Protein AF-A0A950FGQ4-F1 (afdb_monomer_lite)

Foldseek 3Di:
DDFLCNLCVVLVVVLVVCLVDLVNLPDDLVVVVVVNVVSVVSSVVVPVVDPDDPVLNLLLVLLVQLLSLVSQLVSCVVRPVVSNVVCLVPRPCCVRPVDPQSLVVLVVSLVPDDLVSQSSLLSNLVSLLVPRQRVNPDPVCVVVSVVSNVVSLVSHPHRPDPSVVVVVDPPPPDDPVPVDPDPDPPDPPPPPPPCVVVPVVVVVVVVCVVPPLDWFDLVQLVVLQVPAPLWDKDFPDIDSLETEIETEDADVVVVVVSQVSNCPGPSRDHYHYPYDHDHPPRSVVCVLQVLQAVLLVVLQFDKDKAWPQGFQREAAFFDWTKIKIFTPAFFAQKWKWKQDPVNWKIFTQPDAPQRPPRGDRSDRIDMGQDVPHSDHDTDDDDWFKMKMKMKGDNDDLDPDGHHRMDTPVVVSVSSSVSCVVCSNPNNIHMDMGMYGYDHD

Secondary structure (DSSP, 8-state):
---HHHHHHHHHHHHHHHHH-GGGGGS-HHHHHHHHHHHHHHHHHHHTTTT--HHHHHHHHHHHHHHHHHHHHHHHHHH-HHHHHHHHHS-HHHHHHS-S-HHHHHHHHHHT--TT-HHHHHHHHHHHHTT--TT--SGGGHHHHHHHHHHHHTTSSS----HHHHTT----S-SSTTSS-----PPP-----THHHHHHHHHHHHHHHHSS-PPPPHHHHHHHHTT-TT-EEEEEEEETTEEEEEEEES-HHHHHHHHHHHHTSTT--EEEEEEEE--TTHHHHHHHHHHHHHHHHHTT--EEEEETT-TTPEEETT-EE-EEEEESS---EEEEEEE-TTSSEEEEEES-SS----S---SSEEEESSTTSS--EE--SSPSEEEEEEEEESS-S-SSPPPSEEEHHHHHHHHHHHHHTTTT-TT-EEEEEEEEEE--

Sequence (440 aa):
MPNLREIFTPLIAYTLFFIGTPAEHGRPFAEIRREFERLLDQQRAMVKRGDIAPQEYESACFAIIAWVDEAVTRCAQDSNPELFGEWRRAPLQVGLFNTANAGEEFFKRLAALTPAQKQVIELYHLALCLGFRGRYYDETQDAQLIELRRQYGAQLPAPLLEPLEFEQRQEYLTPQPYAVRAPEAKPPRRRPSPYWLAAPALAAVAFLLYFWPRDPDRRAVENAVHSFDCASISVASIDKGQVRLDGHVSSDEQREEVRHSVLSVSHVKAVTDNLIVIPRPFCEVMEVLAPAKNESAKHGFALDISPNKGCDGIYHLREPMIVNVSAKKPLHFVYIDYYVADRENVAHLLPNSERPDNGEAGSAGLTIGAPGDKQQWTIRSPFGREMVTVLSSPKPLFSAARPVSESNSEYLPLLKEALAADAADPDLAADFCFTVSASE

Radius of gyration: 46.03 Å; chains: 1; bounding box: 77×59×124 Å

pLDDT: mean 87.15, std 13.1, range [39.25, 97.81]

Structure (mmCIF, N/CA/C/O backbone):
data_AF-A0A950FGQ4-F1
#
_entry.id   AF-A0A950FGQ4-F1
#
loop_
_atom_site.group_PDB
_atom_site.id
_atom_site.type_symbol
_atom_site.label_atom_id
_atom_site.label_alt_id
_atom_site.label_comp_id
_atom_site.label_asym_id
_atom_site.label_entity_id
_atom_site.label_seq_id
_atom_site.pdbx_PDB_ins_code
_atom_site.Cartn_x
_atom_site.Cartn_y
_atom_site.Cartn_z
_atom_site.occupancy
_atom_site.B_iso_or_equiv
_atom_site.auth_seq_id
_atom_site.auth_comp_id
_atom_site.auth_asym_id
_atom_site.auth_atom_id
_atom_site.pdbx_PDB_model_num
ATOM 1 N N . MET A 1 1 ? 37.873 -6.860 -77.637 1.00 53.62 1 MET A N 1
ATOM 2 C CA . MET A 1 1 ? 37.104 -7.839 -76.839 1.00 53.62 1 MET A CA 1
ATOM 3 C C . MET A 1 1 ? 36.306 -7.054 -75.814 1.00 53.62 1 MET A C 1
ATOM 5 O O . MET A 1 1 ? 36.881 -6.101 -75.297 1.00 53.62 1 MET A O 1
ATOM 9 N N . PRO A 1 2 ? 35.019 -7.365 -75.585 1.00 65.31 2 PRO A N 1
ATOM 10 C CA . PRO A 1 2 ? 34.198 -6.590 -74.658 1.00 65.31 2 PRO A CA 1
ATOM 11 C C . PRO A 1 2 ? 34.773 -6.693 -73.241 1.00 65.31 2 PRO A C 1
ATOM 13 O O . PRO A 1 2 ? 35.036 -7.792 -72.759 1.00 65.31 2 PRO A O 1
ATOM 16 N N . ASN A 1 3 ? 34.999 -5.549 -72.598 1.00 85.31 3 ASN A N 1
ATOM 17 C CA . ASN A 1 3 ? 35.421 -5.475 -71.195 1.00 85.31 3 ASN A CA 1
ATOM 18 C C . ASN A 1 3 ? 34.188 -5.698 -70.290 1.00 85.31 3 ASN A C 1
ATOM 20 O O . ASN A 1 3 ? 33.092 -5.249 -70.637 1.00 85.31 3 ASN A O 1
ATOM 24 N N . LEU A 1 4 ? 34.341 -6.339 -69.122 1.00 89.69 4 LEU A N 1
ATOM 25 C CA . LEU A 1 4 ? 33.274 -6.456 -68.116 1.00 89.69 4 LEU A CA 1
ATOM 26 C C . LEU A 1 4 ? 32.585 -5.109 -67.844 1.00 89.69 4 LEU A C 1
ATOM 28 O O . LEU A 1 4 ? 31.358 -5.052 -67.792 1.00 89.69 4 LEU A O 1
ATOM 32 N N . ARG A 1 5 ? 33.333 -4.000 -67.772 1.00 89.12 5 ARG A N 1
ATOM 33 C CA . ARG A 1 5 ? 32.744 -2.661 -67.601 1.00 89.12 5 ARG A CA 1
ATOM 34 C C . ARG A 1 5 ? 31.716 -2.310 -68.675 1.00 89.12 5 ARG A C 1
ATOM 36 O O . ARG A 1 5 ? 30.644 -1.808 -68.349 1.00 89.12 5 ARG A O 1
ATOM 43 N N . GLU A 1 6 ? 32.014 -2.576 -69.942 1.00 88.75 6 GLU A N 1
ATOM 44 C CA . GLU A 1 6 ? 31.109 -2.274 -71.061 1.00 88.75 6 GLU A CA 1
ATOM 45 C C . GLU A 1 6 ? 29.834 -3.116 -70.982 1.00 88.75 6 GLU A C 1
ATOM 47 O O . GLU A 1 6 ? 28.744 -2.615 -71.248 1.00 88.75 6 GLU A O 1
ATOM 52 N N . ILE A 1 7 ? 29.957 -4.370 -70.539 1.00 91.75 7 ILE A N 1
ATOM 53 C CA . ILE A 1 7 ? 28.815 -5.268 -70.338 1.00 91.75 7 ILE A CA 1
ATOM 54 C C . ILE A 1 7 ? 27.907 -4.746 -69.224 1.00 91.75 7 ILE A C 1
ATOM 56 O O . ILE A 1 7 ? 26.689 -4.727 -69.383 1.00 91.75 7 ILE A O 1
ATOM 60 N N . PHE A 1 8 ? 28.472 -4.278 -68.110 1.00 93.88 8 PHE A N 1
ATOM 61 C CA . PHE A 1 8 ? 27.677 -3.787 -66.982 1.00 93.88 8 PHE A CA 1
ATOM 62 C C . PHE A 1 8 ? 27.181 -2.344 -67.137 1.00 93.88 8 PHE A C 1
ATOM 64 O O . PHE A 1 8 ? 26.247 -1.950 -66.438 1.00 93.88 8 PHE A O 1
ATOM 71 N N . THR A 1 9 ? 27.723 -1.580 -68.088 1.00 92.38 9 THR A N 1
ATOM 72 C CA . THR A 1 9 ? 27.387 -0.161 -68.297 1.00 92.38 9 THR A CA 1
ATOM 73 C C . THR A 1 9 ? 25.884 0.099 -68.465 1.00 92.38 9 THR A C 1
ATOM 75 O O . THR A 1 9 ? 25.388 0.982 -67.770 1.00 92.38 9 THR A O 1
ATOM 78 N N . PRO A 1 10 ? 25.114 -0.642 -69.290 1.00 94.19 10 PRO A N 1
ATOM 79 C CA . PRO A 1 10 ? 23.676 -0.398 -69.433 1.00 94.19 10 PRO A CA 1
ATOM 80 C C . PRO A 1 10 ? 22.893 -0.558 -68.125 1.00 94.19 10 PRO A C 1
ATOM 82 O O . PRO A 1 10 ? 22.008 0.242 -67.839 1.00 94.19 10 PRO A O 1
ATOM 85 N N . LEU A 1 11 ? 23.245 -1.559 -67.312 1.00 96.12 11 LEU A N 1
ATOM 86 C CA . LEU A 1 11 ? 22.617 -1.790 -66.010 1.00 96.12 11 LEU A CA 1
ATOM 87 C C . LEU A 1 11 ? 22.983 -0.684 -65.022 1.00 96.12 11 LEU A C 1
ATOM 89 O O . LEU A 1 11 ? 22.101 -0.143 -64.369 1.00 96.12 11 LEU A O 1
ATOM 93 N N . ILE A 1 12 ? 24.261 -0.305 -64.954 1.00 95.12 12 ILE A N 1
ATOM 94 C CA . ILE A 1 12 ? 24.728 0.783 -64.087 1.00 95.12 12 ILE A CA 1
ATOM 95 C C . ILE A 1 12 ? 24.064 2.108 -64.476 1.00 95.12 12 ILE A C 1
ATOM 97 O O . ILE A 1 12 ? 23.540 2.809 -63.614 1.00 95.12 12 ILE A O 1
ATOM 101 N N . ALA A 1 13 ? 24.038 2.431 -65.769 1.00 93.19 13 ALA A N 1
ATOM 102 C CA . ALA A 1 13 ? 23.425 3.646 -66.286 1.00 93.19 13 ALA A CA 1
ATOM 103 C C . ALA A 1 13 ? 21.919 3.689 -66.004 1.00 93.19 13 ALA A C 1
ATOM 105 O O . ALA A 1 13 ? 21.419 4.723 -65.571 1.00 93.19 13 ALA A O 1
ATOM 106 N N . TYR A 1 14 ? 21.208 2.572 -66.195 1.00 95.88 14 TYR A N 1
ATOM 107 C CA . TYR A 1 14 ? 19.787 2.494 -65.871 1.00 95.88 14 TYR A CA 1
ATOM 108 C C . TYR A 1 14 ? 19.530 2.676 -64.374 1.00 95.88 14 TYR A C 1
ATOM 110 O O . TYR A 1 14 ? 18.654 3.453 -64.010 1.00 95.88 14 TYR A O 1
ATOM 118 N N . THR A 1 15 ? 20.319 2.045 -63.499 1.00 95.94 15 THR A N 1
ATOM 119 C CA . THR A 1 15 ? 20.200 2.242 -62.046 1.00 95.94 15 THR A CA 1
ATOM 120 C C . THR A 1 15 ? 20.414 3.703 -61.662 1.00 95.94 15 THR A C 1
ATOM 122 O O . THR A 1 15 ? 19.626 4.244 -60.895 1.00 95.94 15 THR A O 1
ATOM 125 N N . LEU A 1 16 ? 21.445 4.359 -62.209 1.00 93.00 16 LEU A N 1
ATOM 126 C CA . LEU A 1 16 ? 21.723 5.775 -61.946 1.00 93.00 16 LEU A CA 1
ATOM 127 C C . LEU A 1 16 ? 20.616 6.697 -62.475 1.00 93.00 16 LEU A C 1
ATOM 129 O O . LEU A 1 16 ? 20.217 7.632 -61.785 1.00 93.00 16 LEU A O 1
ATOM 133 N N . PHE A 1 17 ? 20.097 6.419 -63.673 1.00 92.88 17 PHE A N 1
ATOM 134 C CA . PHE A 1 17 ? 18.938 7.120 -64.225 1.00 92.88 17 PHE A CA 1
ATOM 135 C C . PHE A 1 17 ? 17.714 6.955 -63.322 1.00 92.88 17 PHE A C 1
ATOM 137 O O . PHE A 1 17 ? 17.072 7.950 -62.993 1.00 92.88 17 PHE A O 1
ATOM 144 N N . PHE A 1 18 ? 17.429 5.723 -62.893 1.00 92.38 18 PHE A N 1
ATOM 145 C CA . PHE A 1 18 ? 16.297 5.399 -62.035 1.00 92.38 18 PHE A CA 1
ATOM 146 C C . PHE A 1 18 ? 16.379 6.176 -60.719 1.00 92.38 18 PHE A C 1
ATOM 148 O O . PHE A 1 18 ? 15.498 6.984 -60.458 1.00 92.38 18 PHE A O 1
ATOM 155 N N . ILE A 1 19 ? 17.473 6.040 -59.954 1.00 90.44 19 ILE A N 1
ATOM 156 C CA . ILE A 1 19 ? 17.614 6.722 -58.652 1.00 90.44 19 ILE A CA 1
ATOM 157 C C . ILE A 1 19 ? 17.656 8.255 -58.766 1.00 90.44 19 ILE A C 1
ATOM 159 O O . ILE A 1 19 ? 17.352 8.955 -57.801 1.00 90.44 19 ILE A O 1
ATOM 163 N N . GLY A 1 20 ? 18.069 8.786 -59.922 1.00 86.00 20 GLY A N 1
ATOM 164 C CA . GLY A 1 20 ? 18.146 10.222 -60.195 1.00 86.00 20 GLY A CA 1
ATOM 165 C C . GLY A 1 20 ? 16.850 10.834 -60.731 1.00 86.00 20 GLY A C 1
ATOM 166 O O . GLY A 1 20 ? 16.774 12.057 -60.859 1.00 86.00 20 GLY A O 1
ATOM 167 N N . THR A 1 21 ? 15.835 10.020 -61.041 1.00 88.62 21 THR A N 1
ATOM 168 C CA . THR A 1 21 ? 14.601 10.464 -61.705 1.00 88.62 21 THR A CA 1
ATOM 169 C C . THR A 1 21 ? 13.378 10.108 -60.857 1.00 88.62 21 THR A C 1
ATOM 171 O O . THR A 1 21 ? 12.773 9.058 -61.064 1.00 88.62 21 THR A O 1
ATOM 174 N N . PRO A 1 22 ? 12.925 10.997 -59.948 1.00 85.31 22 PRO A N 1
ATOM 175 C CA . PRO A 1 22 ? 11.815 10.709 -59.032 1.00 85.31 22 PRO A CA 1
ATOM 176 C C . PRO A 1 22 ? 10.514 10.244 -59.701 1.00 85.31 22 PRO A C 1
ATOM 178 O O . PRO A 1 22 ? 9.738 9.508 -59.097 1.00 85.31 22 PRO A O 1
ATOM 181 N N . ALA A 1 23 ? 10.273 10.652 -60.952 1.00 85.69 23 ALA A N 1
ATOM 182 C CA . ALA A 1 23 ? 9.110 10.220 -61.724 1.00 85.69 23 ALA A CA 1
ATOM 183 C C . ALA A 1 23 ? 9.094 8.703 -62.005 1.00 85.69 23 ALA A C 1
ATOM 185 O O . ALA A 1 23 ? 8.019 8.115 -62.099 1.00 85.69 23 ALA A O 1
ATOM 186 N N . GLU A 1 24 ? 10.259 8.054 -62.093 1.00 87.06 24 GLU A N 1
ATOM 187 C CA . GLU A 1 24 ? 10.363 6.616 -62.370 1.00 87.06 24 GLU A CA 1
ATOM 188 C C . GLU A 1 24 ? 9.951 5.752 -61.170 1.00 87.06 24 GLU A C 1
ATOM 190 O O . GLU A 1 24 ? 9.510 4.617 -61.351 1.00 87.06 24 GLU A O 1
ATOM 195 N N . HIS A 1 25 ? 10.027 6.278 -59.942 1.00 89.12 25 HIS A N 1
ATOM 196 C CA . HIS A 1 25 ? 9.723 5.512 -58.726 1.00 89.12 25 HIS A CA 1
ATOM 197 C C . HIS A 1 25 ? 8.230 5.207 -58.563 1.00 89.12 25 HIS A C 1
ATOM 199 O O . HIS A 1 25 ? 7.867 4.332 -57.780 1.00 89.12 25 HIS A O 1
ATOM 205 N N . GLY A 1 26 ? 7.360 5.928 -59.278 1.00 87.31 26 GLY A N 1
ATOM 206 C CA . GLY A 1 26 ? 5.913 5.701 -59.278 1.00 87.31 26 GLY A CA 1
ATOM 207 C C . GLY A 1 26 ? 5.460 4.555 -60.187 1.00 87.31 26 GLY A C 1
ATOM 208 O O . GLY A 1 26 ? 4.272 4.239 -60.220 1.00 87.31 26 GLY A O 1
ATOM 209 N N . ARG A 1 27 ? 6.375 3.945 -60.951 1.00 91.31 27 ARG A N 1
ATOM 210 C CA . ARG A 1 27 ? 6.050 2.821 -61.836 1.00 91.31 27 ARG A CA 1
ATOM 211 C C . ARG A 1 27 ? 5.768 1.551 -61.021 1.00 91.31 27 ARG A C 1
ATOM 213 O O . ARG A 1 27 ? 6.378 1.358 -59.969 1.00 91.31 27 ARG A O 1
ATOM 220 N N . PRO A 1 28 ? 4.895 0.646 -61.500 1.00 93.25 28 PRO A N 1
ATOM 221 C CA . PRO A 1 28 ? 4.642 -0.618 -60.815 1.00 93.25 28 PRO A CA 1
ATOM 222 C C . PRO A 1 28 ? 5.923 -1.446 -60.656 1.00 93.25 28 PRO A C 1
ATOM 224 O O . PRO A 1 28 ? 6.710 -1.569 -61.600 1.00 93.25 28 PRO A O 1
ATOM 227 N N . PHE A 1 29 ? 6.105 -2.096 -59.503 1.00 94.19 29 PHE A N 1
ATOM 228 C CA . PHE A 1 29 ? 7.274 -2.943 -59.224 1.00 94.19 29 PHE A CA 1
ATOM 229 C C . PHE A 1 29 ? 7.532 -3.982 -60.317 1.00 94.19 29 PHE A C 1
ATOM 231 O O . PHE A 1 29 ? 8.671 -4.162 -60.736 1.00 94.19 29 PHE A O 1
ATOM 238 N N . ALA A 1 30 ? 6.482 -4.621 -60.838 1.00 93.88 30 ALA A N 1
ATOM 239 C CA . ALA A 1 30 ? 6.601 -5.616 -61.903 1.00 93.88 30 ALA A CA 1
ATOM 240 C C . ALA A 1 30 ? 7.185 -5.050 -63.212 1.00 93.88 30 ALA A C 1
ATOM 242 O O . ALA A 1 30 ? 7.788 -5.795 -63.985 1.00 93.88 30 ALA A O 1
ATOM 243 N N . GLU A 1 31 ? 7.010 -3.757 -63.492 1.00 94.19 31 GLU A N 1
ATOM 244 C CA . GLU A 1 31 ? 7.627 -3.104 -64.650 1.00 94.19 31 GLU A CA 1
ATOM 245 C C . GLU A 1 31 ? 9.088 -2.756 -64.383 1.00 94.19 31 GLU A C 1
ATOM 247 O O . GLU A 1 31 ? 9.944 -3.039 -65.220 1.00 94.19 31 GLU A O 1
ATOM 252 N N . ILE A 1 32 ? 9.374 -2.195 -63.204 1.00 94.88 32 ILE A N 1
ATOM 253 C CA . ILE A 1 32 ? 10.738 -1.864 -62.773 1.00 94.88 32 ILE A CA 1
ATOM 254 C C . ILE A 1 32 ? 11.592 -3.137 -62.764 1.00 94.88 32 ILE A C 1
ATOM 256 O O . ILE A 1 32 ? 12.665 -3.182 -63.366 1.00 94.88 32 ILE A O 1
ATOM 260 N N . ARG A 1 33 ? 11.080 -4.204 -62.143 1.00 94.88 33 ARG A N 1
ATOM 261 C CA . ARG A 1 33 ? 11.734 -5.509 -62.044 1.00 94.88 33 ARG A CA 1
ATOM 262 C C . ARG A 1 33 ? 12.037 -6.106 -63.415 1.00 94.88 33 ARG A C 1
ATOM 264 O O . ARG A 1 33 ? 13.160 -6.546 -63.650 1.00 94.88 33 ARG A O 1
ATOM 271 N N . ARG A 1 34 ? 11.061 -6.075 -64.325 1.00 95.00 34 ARG A N 1
ATOM 272 C CA . ARG A 1 34 ? 11.209 -6.599 -65.688 1.00 95.00 34 ARG A CA 1
ATOM 273 C C . ARG A 1 34 ? 12.294 -5.871 -66.467 1.00 95.00 34 ARG A C 1
ATOM 275 O O . ARG A 1 34 ? 12.999 -6.503 -67.243 1.00 95.00 34 ARG A O 1
ATOM 282 N N . GLU A 1 35 ? 12.442 -4.566 -66.265 1.00 95.31 35 GLU A N 1
ATOM 283 C CA . GLU A 1 35 ? 13.477 -3.792 -66.947 1.00 95.31 35 GLU A CA 1
ATOM 284 C C . GLU A 1 35 ? 14.885 -4.157 -66.455 1.00 95.31 35 GLU A C 1
ATOM 286 O O . GLU A 1 35 ? 15.786 -4.375 -67.268 1.00 95.31 35 GLU A O 1
ATOM 291 N N . PHE A 1 36 ? 15.062 -4.345 -65.144 1.00 96.69 36 PHE A N 1
ATOM 292 C CA . PHE A 1 36 ? 16.311 -4.871 -64.583 1.00 96.69 36 PHE A CA 1
ATOM 293 C C . PHE A 1 36 ? 16.638 -6.281 -65.099 1.00 96.69 36 PHE A C 1
ATOM 295 O O . PHE A 1 36 ? 17.769 -6.545 -65.510 1.00 96.69 36 PHE A O 1
ATOM 302 N N . GLU A 1 37 ? 15.652 -7.178 -65.132 1.00 95.44 37 GLU A N 1
ATOM 303 C CA . GLU A 1 37 ? 15.812 -8.541 -65.657 1.00 95.44 37 GLU A CA 1
ATOM 304 C C . GLU A 1 37 ? 16.148 -8.542 -67.154 1.00 95.44 37 GLU A C 1
ATOM 306 O O . GLU A 1 37 ? 17.060 -9.248 -67.585 1.00 95.44 37 GLU A O 1
ATOM 311 N N . ARG A 1 38 ? 15.506 -7.671 -67.941 1.00 96.25 38 ARG A N 1
ATOM 312 C CA . ARG A 1 38 ? 15.797 -7.493 -69.369 1.00 96.25 38 ARG A CA 1
ATOM 313 C C . ARG A 1 38 ? 17.252 -7.081 -69.602 1.00 96.25 38 ARG A C 1
ATOM 315 O O . ARG A 1 38 ? 17.897 -7.605 -70.513 1.00 96.25 38 ARG A O 1
ATOM 322 N N . LEU A 1 39 ? 17.778 -6.150 -68.804 1.00 95.81 39 LEU A N 1
ATOM 323 C CA . LEU A 1 39 ? 19.177 -5.716 -68.891 1.00 95.81 39 LEU A CA 1
ATOM 324 C C . LEU A 1 39 ? 20.144 -6.840 -68.492 1.00 95.81 39 LEU A C 1
ATOM 326 O O . LEU A 1 39 ? 21.154 -7.045 -69.167 1.00 95.81 39 LEU A O 1
ATOM 330 N N . LEU A 1 40 ? 19.816 -7.615 -67.457 1.00 94.88 40 LEU A N 1
ATOM 331 C CA . LEU A 1 40 ? 20.596 -8.786 -67.043 1.00 94.88 40 LEU A CA 1
ATOM 332 C C . LEU A 1 40 ? 20.644 -9.872 -68.126 1.00 94.88 40 LEU A C 1
ATOM 334 O O . LEU A 1 40 ? 21.705 -10.442 -68.392 1.00 94.88 40 LEU A O 1
ATOM 338 N N . ASP A 1 41 ? 19.530 -10.133 -68.805 1.00 92.94 41 ASP A N 1
ATOM 339 C CA . ASP A 1 41 ? 19.487 -11.091 -69.912 1.00 92.94 41 ASP A CA 1
ATOM 340 C C . ASP A 1 41 ? 20.327 -10.624 -71.108 1.00 92.94 41 ASP A C 1
ATOM 342 O O . ASP A 1 41 ? 21.051 -11.419 -71.720 1.00 92.94 41 ASP A O 1
ATOM 346 N N . GLN A 1 42 ? 20.312 -9.320 -71.404 1.00 89.56 42 GLN A N 1
ATOM 347 C CA . GLN A 1 42 ? 21.180 -8.730 -72.426 1.00 89.56 42 GLN A CA 1
ATOM 348 C C . GLN A 1 42 ? 22.664 -8.904 -72.087 1.00 89.56 42 GLN A C 1
ATOM 350 O O . GLN A 1 42 ? 23.446 -9.296 -72.958 1.00 89.56 42 GLN A O 1
ATOM 355 N N . GLN A 1 43 ? 23.046 -8.698 -70.825 1.00 91.00 43 GLN A N 1
ATOM 356 C CA . GLN A 1 43 ? 24.413 -8.931 -70.354 1.00 91.00 43 GLN A CA 1
ATOM 357 C C . GLN A 1 43 ? 24.836 -10.385 -70.539 1.00 91.00 43 GLN A C 1
ATOM 359 O O . GLN A 1 43 ? 25.880 -10.651 -71.137 1.00 91.00 43 GLN A O 1
ATOM 364 N N . ARG A 1 44 ? 24.004 -11.338 -70.101 1.00 89.31 44 ARG A N 1
ATOM 365 C CA . ARG A 1 44 ? 24.274 -12.776 -70.259 1.00 89.31 44 ARG A CA 1
ATOM 366 C C . ARG A 1 44 ? 24.473 -13.156 -71.727 1.00 89.31 44 ARG A C 1
ATOM 368 O O . ARG A 1 44 ? 25.352 -13.955 -72.045 1.00 89.31 44 ARG A O 1
ATOM 375 N N . ALA A 1 45 ? 23.700 -12.564 -72.637 1.00 87.12 45 ALA A N 1
ATOM 376 C CA . ALA A 1 45 ? 23.854 -12.780 -74.075 1.00 87.12 45 ALA A CA 1
ATOM 377 C C . ALA A 1 45 ? 25.141 -12.160 -74.654 1.00 87.12 45 ALA A C 1
ATOM 379 O O . ALA A 1 45 ? 25.666 -12.660 -75.650 1.00 87.12 45 ALA A O 1
ATOM 380 N N . MET A 1 46 ? 25.657 -11.069 -74.079 1.00 84.19 46 MET A N 1
ATOM 381 C CA . MET A 1 46 ? 26.949 -10.483 -74.467 1.00 84.19 46 MET A CA 1
ATOM 382 C C . MET A 1 46 ? 28.127 -11.326 -73.972 1.00 84.19 46 MET A C 1
ATOM 384 O O . MET A 1 46 ? 29.047 -11.570 -74.746 1.00 84.19 46 MET A O 1
ATOM 388 N N . VAL A 1 47 ? 28.058 -11.845 -72.742 1.00 87.06 47 VAL A N 1
ATOM 389 C CA . VAL A 1 47 ? 29.082 -12.739 -72.170 1.00 87.06 47 VAL A CA 1
ATOM 390 C C . VAL A 1 47 ? 29.205 -14.024 -72.981 1.00 87.06 47 VAL A C 1
ATOM 392 O O . VAL A 1 47 ? 30.310 -14.411 -73.329 1.00 87.06 47 VAL A O 1
ATOM 395 N N . LYS A 1 48 ? 28.084 -14.640 -73.384 1.00 83.31 48 LYS A N 1
ATOM 396 C CA . LYS A 1 48 ? 28.091 -15.845 -74.240 1.00 83.31 48 LYS A CA 1
ATOM 397 C C . LYS A 1 48 ? 28.756 -15.644 -75.607 1.00 83.31 48 LYS A C 1
ATOM 399 O O . LYS A 1 48 ? 29.115 -16.624 -76.249 1.00 83.31 48 LYS A O 1
ATOM 404 N N . ARG A 1 49 ? 28.852 -14.398 -76.083 1.00 78.94 49 ARG A N 1
ATOM 405 C CA . ARG A 1 49 ? 29.445 -14.038 -77.381 1.00 78.94 49 ARG A CA 1
ATOM 406 C C . ARG A 1 49 ? 30.895 -13.560 -77.269 1.00 78.94 49 ARG A C 1
ATOM 408 O O . ARG A 1 49 ? 31.513 -13.328 -78.302 1.00 78.94 49 ARG A O 1
ATOM 415 N N . GLY A 1 50 ? 31.407 -13.363 -76.055 1.00 76.69 50 GLY A N 1
ATOM 416 C CA . GLY A 1 50 ? 32.773 -12.912 -75.800 1.00 76.69 50 GLY A CA 1
ATOM 417 C C . GLY A 1 50 ? 33.594 -13.952 -75.039 1.00 76.69 50 GLY A C 1
ATOM 418 O O . GLY A 1 50 ? 33.050 -14.883 -74.455 1.00 76.69 50 GLY A O 1
ATOM 419 N N . ASP A 1 51 ? 34.908 -13.752 -75.002 1.00 79.69 51 ASP A N 1
ATOM 420 C CA . ASP A 1 51 ? 35.852 -14.615 -74.281 1.00 79.69 51 ASP A CA 1
ATOM 421 C C . ASP A 1 51 ? 36.004 -14.174 -72.814 1.00 79.69 51 ASP A C 1
ATOM 423 O O . ASP A 1 51 ? 37.083 -13.780 -72.375 1.00 79.69 51 ASP A O 1
ATOM 427 N N . ILE A 1 52 ? 34.907 -14.178 -72.052 1.00 84.88 52 ILE A N 1
ATOM 428 C CA . ILE A 1 52 ? 34.919 -13.824 -70.623 1.00 84.88 52 ILE A CA 1
ATOM 429 C C . ILE A 1 52 ? 34.761 -15.087 -69.788 1.00 84.88 52 ILE A C 1
ATOM 431 O O . ILE A 1 52 ? 33.824 -15.863 -69.986 1.00 84.88 52 ILE A O 1
ATOM 435 N N . ALA A 1 53 ? 35.655 -15.275 -68.817 1.00 88.50 53 ALA A N 1
ATOM 436 C CA . ALA A 1 53 ? 35.576 -16.399 -67.900 1.00 88.50 53 ALA A CA 1
ATOM 437 C C . ALA A 1 53 ? 34.263 -16.337 -67.087 1.00 88.50 53 ALA A C 1
ATOM 439 O O . ALA A 1 53 ? 33.986 -15.310 -66.457 1.00 88.50 53 ALA A O 1
ATOM 440 N N . PRO A 1 54 ? 33.463 -17.423 -67.029 1.00 88.56 54 PRO A N 1
ATOM 441 C CA . PRO A 1 54 ? 32.184 -17.425 -66.312 1.00 88.56 54 PRO A CA 1
ATOM 442 C C . PRO A 1 54 ? 32.299 -16.993 -64.845 1.00 88.56 54 PRO A C 1
ATOM 444 O O . PRO A 1 54 ? 31.447 -16.262 -64.350 1.00 88.56 54 PRO A O 1
ATOM 447 N N . GLN A 1 55 ? 33.390 -17.382 -64.180 1.00 90.00 55 GLN A N 1
ATOM 448 C CA . GLN A 1 55 ? 33.661 -17.040 -62.783 1.00 90.00 55 GLN A CA 1
ATOM 449 C C . GLN A 1 55 ? 33.939 -15.541 -62.580 1.00 90.00 55 GLN A C 1
ATOM 451 O O . GLN A 1 55 ? 33.527 -14.965 -61.573 1.00 90.00 55 GLN A O 1
ATOM 456 N N . GLU A 1 56 ? 34.613 -14.889 -63.533 1.00 91.56 56 GLU A N 1
ATOM 457 C CA . GLU A 1 56 ? 34.854 -13.444 -63.475 1.00 91.56 56 GLU A CA 1
ATOM 458 C C . GLU A 1 56 ? 33.557 -12.668 -63.697 1.00 91.56 56 GLU A C 1
ATOM 460 O O . GLU A 1 56 ? 33.274 -11.728 -62.955 1.00 91.56 56 GLU A O 1
ATOM 465 N N . TYR A 1 57 ? 32.732 -13.104 -64.656 1.00 93.38 57 TYR A N 1
ATOM 466 C CA . TYR A 1 57 ? 31.409 -12.522 -64.871 1.00 93.38 57 TYR A CA 1
ATOM 467 C C . TYR A 1 57 ? 30.511 -12.667 -63.640 1.00 93.38 57 TYR A C 1
ATOM 469 O O . TYR A 1 57 ? 29.905 -11.685 -63.221 1.00 93.38 57 TYR A O 1
ATOM 477 N N . GLU A 1 58 ? 30.429 -13.858 -63.045 1.00 94.44 58 GLU A N 1
ATOM 478 C CA . GLU A 1 58 ? 29.586 -14.105 -61.872 1.00 94.44 58 GLU A CA 1
ATOM 479 C C . GLU A 1 58 ? 30.008 -13.239 -60.677 1.00 94.44 58 GLU A C 1
ATOM 481 O O . GLU A 1 58 ? 29.162 -12.617 -60.032 1.00 94.44 58 GLU A O 1
ATOM 486 N N . SER A 1 59 ? 31.317 -13.139 -60.426 1.00 95.38 59 SER A N 1
ATOM 487 C CA . SER A 1 59 ? 31.868 -12.302 -59.357 1.00 95.38 59 SER A CA 1
ATOM 488 C C . SER A 1 59 ? 31.560 -10.817 -59.576 1.00 95.38 59 SER A C 1
ATOM 490 O O . SER A 1 59 ? 31.088 -10.132 -58.669 1.00 95.38 59 SER A O 1
ATOM 492 N N . ALA A 1 60 ? 31.738 -10.315 -60.799 1.00 95.50 60 ALA A N 1
ATOM 493 C CA . ALA A 1 60 ? 31.442 -8.918 -61.105 1.00 95.50 60 ALA A CA 1
ATOM 494 C C . ALA A 1 60 ? 29.928 -8.623 -61.101 1.00 95.50 60 ALA A C 1
ATOM 496 O O . ALA A 1 60 ? 29.498 -7.571 -60.628 1.00 95.50 60 ALA A O 1
ATOM 497 N N . CYS A 1 61 ? 29.109 -9.579 -61.554 1.00 96.19 61 CYS A N 1
ATOM 498 C CA . CYS A 1 61 ? 27.650 -9.511 -61.491 1.00 96.19 61 CYS A CA 1
ATOM 499 C C . CYS A 1 61 ? 27.166 -9.387 -60.046 1.00 96.19 61 CYS A C 1
ATOM 501 O O . CYS A 1 61 ? 26.317 -8.547 -59.751 1.00 96.19 61 CYS A O 1
ATOM 503 N N . PHE A 1 62 ? 27.754 -10.165 -59.135 1.00 97.81 62 PHE A N 1
ATOM 504 C CA . PHE A 1 62 ? 27.443 -10.094 -57.713 1.00 97.81 62 PHE A CA 1
ATOM 505 C C . PHE A 1 62 ? 27.667 -8.689 -57.147 1.00 97.81 62 PHE A C 1
ATOM 507 O O . PHE A 1 62 ? 26.786 -8.149 -56.479 1.00 97.81 62 PHE A O 1
ATOM 514 N N . ALA A 1 63 ? 28.819 -8.079 -57.444 1.00 97.25 63 ALA A N 1
ATOM 515 C CA . ALA A 1 63 ? 29.160 -6.741 -56.964 1.00 97.25 63 ALA A CA 1
ATOM 516 C C . ALA A 1 63 ? 28.147 -5.683 -57.412 1.00 97.25 63 ALA A C 1
ATOM 518 O O . ALA A 1 63 ? 27.662 -4.894 -56.600 1.00 97.25 63 ALA A O 1
ATOM 519 N N . ILE A 1 64 ? 27.805 -5.690 -58.703 1.00 97.62 64 ILE A N 1
ATOM 520 C CA . ILE A 1 64 ? 26.859 -4.727 -59.266 1.00 97.62 64 ILE A CA 1
ATOM 521 C C . ILE A 1 64 ? 25.457 -4.967 -58.714 1.00 97.62 64 ILE A C 1
ATOM 523 O O . ILE A 1 64 ? 24.794 -4.004 -58.351 1.00 97.62 64 ILE A O 1
ATOM 527 N N . ILE A 1 65 ? 25.012 -6.217 -58.575 1.00 97.81 65 ILE A N 1
ATOM 528 C CA . ILE A 1 65 ? 23.678 -6.519 -58.044 1.00 97.81 65 ILE A CA 1
ATOM 529 C C . ILE A 1 65 ? 23.539 -6.138 -56.571 1.00 97.81 65 ILE A C 1
ATOM 531 O O . ILE A 1 65 ? 22.519 -5.563 -56.200 1.00 97.81 65 ILE A O 1
ATOM 535 N N . ALA A 1 66 ? 24.572 -6.370 -55.757 1.00 97.50 66 ALA A N 1
ATOM 536 C CA . ALA A 1 66 ? 24.594 -5.906 -54.373 1.00 97.50 66 ALA A CA 1
ATOM 537 C C . ALA A 1 66 ? 24.396 -4.381 -54.292 1.00 97.50 66 ALA A C 1
ATOM 539 O O . ALA A 1 66 ? 23.596 -3.899 -53.490 1.00 97.50 66 ALA A O 1
ATOM 540 N N . TRP A 1 67 ? 25.071 -3.627 -55.167 1.00 97.25 67 TRP A N 1
ATOM 541 C CA . TRP A 1 67 ? 24.903 -2.177 -55.255 1.00 97.25 67 TRP A CA 1
ATOM 542 C C . TRP A 1 67 ? 23.538 -1.753 -55.798 1.00 97.25 67 TRP A C 1
ATOM 544 O O . TRP A 1 67 ? 22.936 -0.847 -55.228 1.00 97.25 67 TRP A O 1
ATOM 554 N N . VAL A 1 68 ? 23.020 -2.405 -56.844 1.00 97.62 68 VAL A N 1
ATOM 555 C CA . VAL A 1 68 ? 21.686 -2.106 -57.392 1.00 97.62 68 VAL A CA 1
ATOM 556 C C . VAL A 1 68 ? 20.615 -2.283 -56.322 1.00 97.62 68 VAL A C 1
ATOM 558 O O . VAL A 1 68 ? 19.804 -1.381 -56.125 1.00 97.62 68 VAL A O 1
ATOM 561 N N . ASP A 1 69 ? 20.631 -3.405 -55.600 1.00 97.06 69 ASP A N 1
ATOM 562 C CA . ASP A 1 69 ? 19.645 -3.666 -54.553 1.00 97.06 69 ASP A CA 1
ATOM 563 C C . ASP A 1 69 ? 19.711 -2.629 -53.429 1.00 97.06 69 ASP A C 1
ATOM 565 O O . ASP A 1 69 ? 18.668 -2.148 -52.982 1.00 97.06 69 ASP A O 1
ATOM 569 N N . GLU A 1 70 ? 20.911 -2.238 -52.993 1.00 95.75 70 GLU A N 1
ATOM 570 C CA . GLU A 1 70 ? 21.073 -1.195 -51.976 1.00 95.75 70 GLU A CA 1
ATOM 571 C C . GLU A 1 70 ? 20.621 0.181 -52.489 1.00 95.75 70 GLU A C 1
ATOM 573 O O . GLU A 1 70 ? 19.903 0.896 -51.788 1.00 95.75 70 GLU A O 1
ATOM 578 N N . ALA A 1 71 ? 21.000 0.550 -53.715 1.00 94.31 71 ALA A N 1
ATOM 579 C CA . ALA A 1 71 ? 20.677 1.841 -54.313 1.00 94.31 71 ALA A CA 1
ATOM 580 C C . ALA A 1 71 ? 19.166 2.009 -54.525 1.00 94.31 71 ALA A C 1
ATOM 582 O O . ALA A 1 71 ? 18.611 3.041 -54.143 1.00 94.31 71 ALA A O 1
ATOM 583 N N . VAL A 1 72 ? 18.492 0.989 -55.070 1.00 95.00 72 VAL A N 1
ATOM 584 C CA . VAL A 1 72 ? 17.034 0.993 -55.263 1.00 95.00 72 VAL A CA 1
ATOM 585 C C . VAL A 1 72 ? 16.314 1.006 -53.917 1.00 95.00 72 VAL A C 1
ATOM 587 O O . VAL A 1 72 ? 15.401 1.806 -53.733 1.00 95.00 72 VAL A O 1
ATOM 590 N N . THR A 1 73 ? 16.752 0.193 -52.947 1.00 94.44 73 THR A N 1
ATOM 591 C CA . THR A 1 73 ? 16.144 0.159 -51.605 1.00 94.44 73 THR A CA 1
ATOM 592 C C . THR A 1 73 ? 16.253 1.515 -50.909 1.00 94.44 73 THR A C 1
ATOM 594 O O . THR A 1 73 ? 15.252 2.034 -50.421 1.00 94.44 73 THR A O 1
ATOM 597 N N . ARG A 1 74 ? 17.446 2.122 -50.900 1.00 90.69 74 ARG A N 1
ATOM 598 C CA . ARG A 1 74 ? 17.686 3.438 -50.291 1.00 90.69 74 ARG A CA 1
ATOM 599 C C . ARG A 1 74 ? 16.852 4.526 -50.960 1.00 90.69 74 ARG A C 1
ATOM 601 O O . ARG A 1 74 ? 16.255 5.346 -50.279 1.00 90.69 74 ARG A O 1
ATOM 608 N N . CYS A 1 75 ? 16.786 4.516 -52.286 1.00 89.62 75 CYS A N 1
ATOM 609 C CA . CYS A 1 75 ? 16.022 5.502 -53.035 1.00 89.62 75 CYS A CA 1
ATOM 610 C C . CYS A 1 75 ? 14.503 5.364 -52.812 1.00 89.62 75 CYS A C 1
ATOM 612 O O . CYS A 1 75 ? 13.799 6.357 -52.608 1.00 89.62 75 CYS A O 1
ATOM 614 N N . ALA A 1 76 ? 13.991 4.130 -52.796 1.00 90.69 76 ALA A N 1
ATOM 615 C CA . ALA A 1 76 ? 12.578 3.850 -52.567 1.00 90.69 76 ALA A CA 1
ATOM 616 C C . ALA A 1 76 ? 12.138 4.176 -51.132 1.00 90.69 76 ALA A C 1
ATOM 618 O O . ALA A 1 76 ? 11.000 4.594 -50.940 1.00 90.69 76 ALA A O 1
ATOM 619 N N . GLN A 1 77 ? 13.027 4.040 -50.139 1.00 89.06 77 GLN A N 1
ATOM 620 C CA . GLN A 1 77 ? 12.724 4.340 -48.735 1.00 89.06 77 GLN A CA 1
ATOM 621 C C . GLN A 1 77 ? 12.154 5.754 -48.546 1.00 89.06 77 GLN A C 1
ATOM 623 O O . GLN A 1 77 ? 11.185 5.922 -47.806 1.00 89.06 77 GLN A O 1
ATOM 628 N N . ASP A 1 78 ? 12.713 6.739 -49.249 1.00 80.69 78 ASP A N 1
ATOM 629 C CA . ASP A 1 78 ? 12.307 8.141 -49.121 1.00 80.69 78 ASP A CA 1
ATOM 630 C C . ASP A 1 78 ? 11.200 8.542 -50.108 1.00 80.69 78 ASP A C 1
ATOM 632 O O . ASP A 1 78 ? 10.480 9.513 -49.875 1.00 80.69 78 ASP A O 1
ATOM 636 N N . SER A 1 79 ? 11.057 7.817 -51.223 1.00 85.75 79 SER A N 1
ATOM 637 C CA . SER A 1 79 ? 10.225 8.252 -52.354 1.00 85.75 79 SER A CA 1
ATOM 638 C C . SER A 1 79 ? 8.985 7.395 -52.627 1.00 85.75 79 SER A C 1
ATOM 640 O O . SER A 1 79 ? 7.991 7.931 -53.115 1.00 85.75 79 SER A O 1
ATOM 642 N N . ASN A 1 80 ? 9.001 6.095 -52.314 1.00 90.38 80 ASN A N 1
ATOM 643 C CA . ASN A 1 80 ? 7.871 5.186 -52.517 1.00 90.38 80 ASN A CA 1
ATOM 644 C C . ASN A 1 80 ? 7.912 3.991 -51.526 1.00 90.38 80 ASN A C 1
ATOM 646 O O . ASN A 1 80 ? 8.598 2.994 -51.782 1.00 90.38 80 ASN A O 1
ATOM 650 N N . PRO A 1 81 ? 7.130 4.037 -50.425 1.00 91.31 81 PRO A N 1
ATOM 651 C CA . PRO A 1 81 ? 7.086 2.969 -49.419 1.00 91.31 81 PRO A CA 1
ATOM 652 C C . PRO A 1 81 ? 6.610 1.602 -49.936 1.00 91.31 81 PRO A C 1
ATOM 654 O O . PRO A 1 81 ? 7.003 0.571 -49.386 1.00 91.31 81 PRO A O 1
ATOM 657 N N . GLU A 1 82 ? 5.768 1.571 -50.974 1.00 92.19 82 GLU A N 1
ATOM 658 C CA . GLU A 1 82 ? 5.275 0.326 -51.574 1.00 92.19 82 GLU A CA 1
ATOM 659 C C . GLU A 1 82 ? 6.404 -0.382 -52.327 1.00 92.19 82 GLU A C 1
ATOM 661 O O . GLU A 1 82 ? 6.721 -1.535 -52.024 1.00 92.19 82 GLU A O 1
ATOM 666 N N . LEU A 1 83 ? 7.101 0.353 -53.201 1.00 93.06 83 LEU A N 1
ATOM 667 C CA . LEU A 1 83 ? 8.293 -0.135 -53.897 1.00 93.06 83 LEU A CA 1
ATOM 668 C C . LEU A 1 83 ? 9.375 -0.589 -52.907 1.00 93.06 83 LEU A C 1
ATOM 670 O O . LEU A 1 83 ? 9.973 -1.647 -53.094 1.00 93.06 83 LEU A O 1
ATOM 674 N N . PHE A 1 84 ? 9.602 0.171 -51.830 1.00 94.50 84 PHE A N 1
ATOM 675 C CA . PHE A 1 84 ? 10.535 -0.208 -50.766 1.00 94.50 84 PHE A CA 1
ATOM 676 C C . PHE A 1 84 ? 10.164 -1.555 -50.131 1.00 94.50 84 PHE A C 1
ATOM 678 O O . PHE A 1 84 ? 11.022 -2.419 -49.937 1.00 94.50 84 PHE A O 1
ATOM 685 N N . GLY A 1 85 ? 8.879 -1.754 -49.825 1.00 95.00 85 GLY A N 1
ATOM 686 C CA . GLY A 1 85 ? 8.376 -2.999 -49.256 1.00 95.00 85 GLY A CA 1
ATOM 687 C C . GLY A 1 85 ? 8.538 -4.191 -50.199 1.00 95.00 85 GLY A C 1
ATOM 688 O O . GLY A 1 85 ? 8.971 -5.258 -49.765 1.00 95.00 85 GLY A O 1
ATOM 689 N N . GLU A 1 86 ? 8.216 -4.026 -51.480 1.00 95.19 86 GLU A N 1
ATOM 690 C CA . GLU A 1 86 ? 8.311 -5.100 -52.474 1.00 95.19 86 GLU A CA 1
ATOM 691 C C . GLU A 1 86 ? 9.760 -5.453 -52.822 1.00 95.19 86 GLU A C 1
ATOM 693 O O . GLU A 1 86 ? 10.122 -6.633 -52.812 1.00 95.19 86 GLU A O 1
ATOM 698 N N . TRP A 1 87 ? 10.622 -4.450 -53.019 1.00 95.06 87 TRP A N 1
ATOM 699 C CA . TRP A 1 87 ? 12.036 -4.669 -53.333 1.00 95.06 87 TRP A CA 1
ATOM 700 C C . TRP A 1 87 ? 12.785 -5.355 -52.185 1.00 95.06 87 TRP A C 1
ATOM 702 O O . TRP A 1 87 ? 13.611 -6.232 -52.426 1.00 95.06 87 TRP A O 1
ATOM 712 N N . ARG A 1 88 ? 12.446 -5.050 -50.924 1.00 94.25 88 ARG A N 1
ATOM 713 C CA . ARG A 1 88 ? 13.012 -5.749 -49.755 1.00 94.25 88 ARG A CA 1
ATOM 714 C C . ARG A 1 88 ? 12.566 -7.202 -49.628 1.00 94.25 88 ARG A C 1
ATOM 716 O O . ARG A 1 88 ? 13.316 -8.008 -49.084 1.00 94.25 88 ARG A O 1
ATOM 723 N N . ARG A 1 89 ? 11.355 -7.542 -50.082 1.00 94.12 89 ARG A N 1
ATOM 724 C CA . ARG A 1 89 ? 10.862 -8.930 -50.064 1.00 94.12 89 ARG A CA 1
ATOM 725 C C . ARG A 1 89 ? 11.501 -9.774 -51.162 1.00 94.12 89 ARG A C 1
ATOM 727 O O . ARG A 1 89 ? 11.729 -10.959 -50.945 1.00 94.12 89 ARG A O 1
ATOM 734 N N . ALA A 1 90 ? 11.773 -9.177 -52.321 1.00 93.81 90 ALA A N 1
ATOM 735 C CA . ALA A 1 90 ? 12.290 -9.882 -53.490 1.00 93.81 90 ALA A CA 1
ATOM 736 C C . ALA A 1 90 ? 13.455 -9.132 -54.175 1.00 93.81 90 ALA A C 1
ATOM 738 O O . ALA A 1 90 ? 13.349 -8.785 -55.358 1.00 93.81 90 ALA A O 1
ATOM 739 N N . PRO A 1 91 ? 14.586 -8.897 -53.480 1.00 95.88 91 PRO A N 1
ATOM 740 C CA . PRO A 1 91 ? 15.739 -8.230 -54.078 1.00 95.88 91 PRO A CA 1
ATOM 741 C C . PRO A 1 91 ? 16.397 -9.128 -55.141 1.00 95.88 91 PRO A C 1
ATOM 743 O O . PRO A 1 91 ? 16.215 -10.352 -55.160 1.00 95.88 91 PRO A O 1
ATOM 746 N N . LEU A 1 92 ? 17.149 -8.539 -56.071 1.00 96.06 92 LEU A N 1
ATOM 747 C CA . LEU A 1 92 ? 17.794 -9.273 -57.167 1.00 96.06 92 LEU A CA 1
ATOM 748 C C . LEU A 1 92 ? 18.805 -10.310 -56.648 1.00 96.06 92 LEU A C 1
ATOM 750 O O . LEU A 1 92 ? 18.857 -11.422 -57.174 1.00 96.06 92 LEU A O 1
ATOM 754 N N . GLN A 1 93 ? 19.542 -9.995 -55.579 1.00 94.88 93 GLN A N 1
ATOM 755 C CA . GLN A 1 93 ? 20.522 -10.881 -54.940 1.00 94.88 93 GLN A CA 1
ATOM 756 C C . GLN A 1 93 ? 19.935 -12.232 -54.491 1.00 94.88 93 GLN A C 1
ATOM 758 O O . GLN A 1 93 ? 20.604 -13.260 -54.616 1.00 94.88 93 GLN A O 1
ATOM 763 N N . VAL A 1 94 ? 18.672 -12.263 -54.044 1.00 94.69 94 VAL A N 1
ATOM 764 C CA . VAL A 1 94 ? 18.007 -13.503 -53.610 1.00 94.69 94 VAL A CA 1
ATOM 765 C C . VAL A 1 94 ? 17.724 -14.392 -54.817 1.00 94.69 94 VAL A C 1
ATOM 767 O O . VAL A 1 94 ? 18.058 -15.572 -54.803 1.00 94.69 94 VAL A O 1
ATOM 770 N N . GLY A 1 95 ? 17.169 -13.826 -55.891 1.00 90.25 95 GLY A N 1
ATOM 771 C CA . GLY A 1 95 ? 16.839 -14.592 -57.096 1.00 90.25 95 GLY A CA 1
ATOM 772 C C . GLY A 1 95 ? 18.061 -15.049 -57.900 1.00 90.25 95 GLY A C 1
ATOM 773 O O . GLY A 1 95 ? 18.005 -16.084 -58.558 1.00 90.25 95 GLY A O 1
ATOM 774 N N . LEU A 1 96 ? 19.158 -14.289 -57.861 1.00 92.19 96 LEU A N 1
ATOM 775 C CA . LEU A 1 96 ? 20.349 -14.552 -58.675 1.00 92.19 96 LEU A CA 1
ATOM 776 C C . LEU A 1 96 ? 21.427 -15.362 -57.954 1.00 92.19 96 LEU A C 1
ATOM 778 O O . LEU A 1 96 ? 22.101 -16.162 -58.596 1.00 92.19 96 LEU A O 1
ATOM 782 N N . PHE A 1 97 ? 21.594 -15.155 -56.647 1.00 94.25 97 PHE A N 1
ATOM 783 C CA . PHE A 1 97 ? 22.698 -15.726 -55.870 1.00 94.25 97 PHE A CA 1
ATOM 784 C C . PHE A 1 97 ? 22.236 -16.475 -54.616 1.00 94.25 97 PHE A C 1
ATOM 786 O O . PHE A 1 97 ? 23.076 -16.957 -53.860 1.00 94.25 97 PHE A O 1
ATOM 793 N N . ASN A 1 98 ? 20.922 -16.584 -54.384 1.00 93.69 98 ASN A N 1
ATOM 794 C CA . ASN A 1 98 ? 20.341 -17.233 -53.206 1.00 93.69 98 ASN A CA 1
ATOM 795 C C . ASN A 1 98 ? 20.914 -16.699 -51.876 1.00 93.69 98 ASN A C 1
ATOM 797 O O . ASN A 1 98 ? 21.137 -17.450 -50.928 1.00 93.69 98 ASN A O 1
ATOM 801 N N . THR A 1 99 ? 21.177 -15.391 -51.813 1.00 91.94 99 THR A N 1
ATOM 802 C CA . THR A 1 99 ? 21.698 -14.710 -50.621 1.00 91.94 99 THR A CA 1
ATOM 803 C C . THR A 1 99 ? 20.832 -13.504 -50.292 1.00 91.94 99 THR A C 1
ATOM 805 O O . THR A 1 99 ? 20.347 -12.820 -51.189 1.00 91.94 99 THR A O 1
ATOM 808 N N . ALA A 1 100 ? 20.646 -13.238 -49.002 1.00 88.06 100 ALA A N 1
ATOM 809 C CA . ALA A 1 100 ? 20.046 -12.003 -48.493 1.00 88.06 100 ALA A CA 1
ATOM 810 C C . ALA A 1 100 ? 21.075 -11.131 -47.745 1.00 88.06 100 ALA A C 1
ATOM 812 O O . ALA A 1 100 ? 20.710 -10.124 -47.145 1.00 88.06 100 ALA A O 1
ATOM 813 N N . ASN A 1 101 ? 22.355 -11.531 -47.750 1.00 91.19 101 ASN A N 1
ATOM 814 C CA . ASN A 1 101 ? 23.437 -10.878 -47.013 1.00 91.19 101 ASN A CA 1
ATOM 815 C C . ASN A 1 101 ? 24.550 -10.370 -47.951 1.00 91.19 101 ASN A C 1
ATOM 817 O O . ASN A 1 101 ? 25.740 -10.434 -47.622 1.00 91.19 101 ASN A O 1
ATOM 821 N N . ALA A 1 102 ? 24.189 -9.860 -49.137 1.00 93.06 102 ALA A N 1
ATOM 822 C CA . ALA A 1 102 ? 25.188 -9.370 -50.087 1.00 93.06 102 ALA A CA 1
ATOM 823 C C . ALA A 1 102 ? 26.024 -8.206 -49.526 1.00 93.06 102 ALA A C 1
ATOM 825 O O . ALA A 1 102 ? 27.186 -8.068 -49.897 1.00 93.06 102 ALA A O 1
ATOM 826 N N . GLY A 1 103 ? 25.484 -7.422 -48.584 1.00 90.81 103 GLY A N 1
ATOM 827 C CA . GLY A 1 103 ? 26.193 -6.324 -47.916 1.00 90.81 103 GLY A CA 1
ATOM 828 C C . GLY A 1 103 ? 27.464 -6.748 -47.169 1.00 90.81 103 GLY A C 1
ATOM 829 O O . GLY A 1 103 ? 28.439 -5.997 -47.139 1.00 90.81 103 GLY A O 1
ATOM 830 N N . GLU A 1 104 ? 27.488 -7.951 -46.589 1.00 92.06 104 GLU A N 1
ATOM 831 C CA . GLU A 1 104 ? 28.672 -8.506 -45.923 1.00 92.06 104 GLU A CA 1
ATOM 832 C C . GLU A 1 104 ? 29.518 -9.348 -46.887 1.00 92.06 104 GLU A C 1
ATOM 834 O O . GLU A 1 104 ? 30.749 -9.259 -46.907 1.00 92.06 104 GLU A O 1
ATOM 839 N N . GLU A 1 105 ? 28.854 -10.159 -47.711 1.00 94.94 105 GLU A N 1
ATOM 840 C CA . GLU A 1 105 ? 29.498 -11.069 -48.653 1.00 94.94 105 GLU A CA 1
ATOM 841 C C . GLU A 1 105 ? 30.277 -10.326 -49.750 1.00 94.94 105 GLU A C 1
ATOM 843 O O . GLU A 1 105 ? 31.325 -10.805 -50.183 1.00 94.94 105 GLU A O 1
ATOM 848 N N . PHE A 1 106 ? 29.847 -9.117 -50.123 1.00 97.38 106 PHE A N 1
ATOM 849 C CA . PHE A 1 106 ? 30.571 -8.232 -51.036 1.00 97.38 106 PHE A CA 1
ATOM 850 C C . PHE A 1 106 ? 32.028 -8.042 -50.608 1.00 97.38 106 PHE A C 1
ATOM 852 O O . PHE A 1 106 ? 32.941 -8.283 -51.395 1.00 97.38 106 PHE A O 1
ATOM 859 N N . PHE A 1 107 ? 32.270 -7.681 -49.346 1.00 95.56 107 PHE A N 1
ATOM 860 C CA . PHE A 1 107 ? 33.625 -7.418 -48.856 1.00 95.56 107 PHE A CA 1
ATOM 861 C C . PHE A 1 107 ? 34.447 -8.699 -48.698 1.00 95.56 107 PHE A C 1
ATOM 863 O O . PHE A 1 107 ? 35.658 -8.671 -48.912 1.00 95.56 107 PHE A O 1
ATOM 870 N N . LYS A 1 108 ? 33.801 -9.830 -48.377 1.00 95.50 108 LYS A N 1
ATOM 871 C CA . LYS A 1 108 ? 34.461 -11.148 -48.346 1.00 95.50 108 LYS A CA 1
ATOM 872 C C . LYS A 1 108 ? 34.957 -11.543 -49.736 1.00 95.50 108 LYS A C 1
ATOM 874 O O . LYS A 1 108 ? 36.106 -11.949 -49.878 1.00 95.50 108 LYS A O 1
ATOM 879 N N . ARG A 1 109 ? 34.111 -11.381 -50.760 1.00 95.81 109 ARG A N 1
ATOM 880 C CA . ARG A 1 109 ? 34.466 -11.668 -52.155 1.00 95.81 109 ARG A CA 1
ATOM 881 C C . ARG A 1 109 ? 35.531 -10.703 -52.676 1.00 95.81 109 ARG A C 1
ATOM 883 O O . ARG A 1 109 ? 36.490 -11.167 -53.277 1.00 95.81 109 ARG A O 1
ATOM 890 N N . LEU A 1 110 ? 35.420 -9.405 -52.374 1.00 95.56 110 LEU A N 1
ATOM 891 C CA . LEU A 1 110 ? 36.416 -8.388 -52.741 1.00 95.56 110 LEU A CA 1
ATOM 892 C C . LEU A 1 110 ? 37.808 -8.711 -52.178 1.00 95.56 110 LEU A C 1
ATOM 894 O O . LEU A 1 110 ? 38.787 -8.682 -52.916 1.00 95.56 110 LEU A O 1
ATOM 898 N N . ALA A 1 111 ? 37.892 -9.084 -50.897 1.00 94.00 111 ALA A N 1
ATOM 899 C CA . ALA A 1 111 ? 39.156 -9.442 -50.252 1.00 94.00 111 ALA A CA 1
ATOM 900 C C . ALA A 1 111 ? 39.785 -10.742 -50.794 1.00 94.00 111 ALA A C 1
ATOM 902 O O . ALA A 1 111 ? 40.983 -10.954 -50.624 1.00 94.00 111 ALA A O 1
ATOM 903 N N . ALA A 1 112 ? 38.994 -11.609 -51.433 1.00 95.19 112 ALA A N 1
ATOM 904 C CA . ALA A 1 112 ? 39.464 -12.852 -52.041 1.00 95.19 112 ALA A CA 1
ATOM 905 C C . ALA A 1 112 ? 39.968 -12.676 -53.488 1.00 95.19 112 ALA A C 1
ATOM 907 O O . ALA A 1 112 ? 40.500 -13.628 -54.063 1.00 95.19 112 ALA A O 1
ATOM 908 N N . LEU A 1 113 ? 39.798 -11.494 -54.093 1.00 94.19 113 LEU A N 1
ATOM 909 C CA . LEU A 1 113 ? 40.259 -11.228 -55.455 1.00 94.19 113 LEU A CA 1
ATOM 910 C C . LEU A 1 113 ? 41.782 -11.103 -55.514 1.00 94.19 113 LEU A C 1
ATOM 912 O O . LEU A 1 113 ? 42.425 -10.509 -54.650 1.00 94.19 113 LEU A O 1
ATOM 916 N N . THR A 1 114 ? 42.361 -11.627 -56.590 1.00 91.69 114 THR A N 1
ATOM 917 C CA . THR A 1 114 ? 43.793 -11.493 -56.871 1.00 91.69 114 THR A CA 1
ATOM 918 C C . THR A 1 114 ? 44.073 -10.251 -57.729 1.00 91.69 114 THR A C 1
ATOM 920 O O . THR A 1 114 ? 43.239 -9.894 -58.564 1.00 91.69 114 THR A O 1
ATOM 923 N N . PRO A 1 115 ? 45.267 -9.627 -57.641 1.00 87.12 115 PRO A N 1
ATOM 924 C CA . PRO A 1 115 ? 45.631 -8.467 -58.473 1.00 87.12 115 PRO A CA 1
ATOM 925 C C . PRO A 1 115 ? 45.592 -8.708 -59.995 1.00 87.12 115 PRO A C 1
ATOM 927 O O . PRO A 1 115 ? 45.652 -7.759 -60.780 1.00 87.12 115 PRO A O 1
ATOM 930 N N . ALA A 1 116 ? 45.510 -9.970 -60.431 1.00 88.12 116 ALA A N 1
ATOM 931 C CA . ALA A 1 116 ? 45.327 -10.343 -61.831 1.00 88.12 116 ALA A CA 1
ATOM 932 C C . ALA A 1 116 ? 43.893 -10.076 -62.332 1.00 88.12 116 ALA A C 1
ATOM 934 O O . ALA A 1 116 ? 43.705 -9.772 -63.509 1.00 88.12 116 ALA A O 1
ATOM 935 N N . GLN A 1 117 ? 42.890 -10.108 -61.448 1.00 91.69 117 GLN A N 1
ATOM 936 C CA . GLN A 1 117 ? 41.463 -9.971 -61.774 1.00 91.69 117 GLN A CA 1
ATOM 937 C C . GLN A 1 117 ? 41.027 -8.499 -61.869 1.00 91.69 117 GLN A C 1
ATOM 939 O O . GLN A 1 117 ? 40.031 -8.077 -61.279 1.00 91.69 117 GLN A O 1
ATOM 944 N N . LYS A 1 118 ? 41.783 -7.691 -62.621 1.00 89.69 118 LYS A N 1
ATOM 945 C CA . LYS A 1 118 ? 41.626 -6.226 -62.661 1.00 89.69 118 LYS A CA 1
ATOM 946 C C . LYS A 1 118 ? 40.229 -5.770 -63.078 1.00 89.69 118 LYS A C 1
ATOM 948 O O . LYS A 1 118 ? 39.715 -4.832 -62.488 1.00 89.69 118 LYS A O 1
ATOM 953 N N . GLN A 1 119 ? 39.599 -6.444 -64.042 1.00 90.25 119 GLN A N 1
ATOM 954 C CA . GLN A 1 119 ? 38.249 -6.085 -64.502 1.00 90.25 119 GLN A CA 1
ATOM 955 C C . GLN A 1 119 ? 37.166 -6.360 -63.442 1.00 90.25 119 GLN A C 1
ATOM 957 O O . GLN A 1 119 ? 36.171 -5.645 -63.372 1.00 90.25 119 GLN A O 1
ATOM 962 N N . VAL A 1 120 ? 37.356 -7.377 -62.593 1.00 94.56 120 VAL A N 1
ATOM 963 C CA . VAL A 1 120 ? 36.434 -7.669 -61.485 1.00 94.56 120 VAL A CA 1
ATOM 964 C C . VAL A 1 120 ? 36.645 -6.655 -60.362 1.00 94.56 120 VAL A C 1
ATOM 966 O O . VAL A 1 120 ? 35.678 -6.055 -59.898 1.00 94.56 120 VAL A O 1
ATOM 969 N N . ILE A 1 121 ? 37.904 -6.394 -59.987 1.00 94.19 121 ILE A N 1
ATOM 970 C CA . ILE A 1 121 ? 38.262 -5.348 -59.012 1.00 94.19 121 ILE A CA 1
ATOM 971 C C . ILE A 1 121 ? 37.701 -3.989 -59.452 1.00 94.19 121 ILE A C 1
ATOM 973 O O . ILE A 1 121 ? 37.160 -3.261 -58.625 1.00 94.19 121 ILE A O 1
ATOM 977 N N . GLU A 1 122 ? 37.762 -3.672 -60.749 1.00 92.12 122 GLU A N 1
ATOM 978 C CA . GLU A 1 122 ? 37.213 -2.442 -61.326 1.00 92.12 122 GLU A CA 1
ATOM 979 C C . GLU A 1 122 ? 35.720 -2.266 -61.015 1.00 92.12 122 GLU A C 1
ATOM 981 O O . GLU A 1 122 ? 35.308 -1.176 -60.621 1.00 92.12 122 GLU A O 1
ATOM 986 N N . LEU A 1 123 ? 34.911 -3.325 -61.118 1.00 94.56 123 LEU A N 1
ATOM 987 C CA . LEU A 1 123 ? 33.472 -3.244 -60.845 1.00 94.56 123 LEU A CA 1
ATOM 988 C C . LEU A 1 123 ? 33.123 -3.218 -59.357 1.00 94.56 123 LEU A C 1
ATOM 990 O O . LEU A 1 123 ? 32.190 -2.514 -58.970 1.00 94.56 123 LEU A O 1
ATOM 994 N N . TYR A 1 124 ? 33.896 -3.899 -58.510 1.00 95.50 124 TYR A N 1
ATOM 995 C CA . TYR A 1 124 ? 33.784 -3.740 -57.056 1.00 95.50 124 TYR A CA 1
ATOM 996 C C . TYR A 1 124 ? 34.145 -2.315 -56.618 1.00 95.50 124 TYR A C 1
ATOM 998 O O . TYR A 1 124 ? 33.419 -1.694 -55.843 1.00 95.50 124 TYR A O 1
ATOM 1006 N N . HIS A 1 125 ? 35.242 -1.771 -57.146 1.00 92.56 125 HIS A N 1
ATOM 1007 C CA . HIS A 1 125 ? 35.655 -0.396 -56.886 1.00 92.56 125 HIS A CA 1
ATOM 1008 C C . HIS A 1 125 ? 34.603 0.606 -57.380 1.00 92.56 125 HIS A C 1
ATOM 1010 O O . HIS A 1 125 ? 34.233 1.523 -56.650 1.00 92.56 125 HIS A O 1
ATOM 1016 N N . LEU A 1 126 ? 34.052 0.399 -58.581 1.00 91.50 126 LEU A N 1
ATOM 1017 C CA . LEU A 1 126 ? 32.992 1.242 -59.127 1.00 91.50 126 LEU A CA 1
ATOM 1018 C C . LEU A 1 126 ? 31.738 1.236 -58.241 1.00 91.50 126 LEU A C 1
ATOM 1020 O O . LEU A 1 126 ? 31.225 2.305 -57.931 1.00 91.50 126 LEU A O 1
ATOM 1024 N N . ALA A 1 127 ? 31.281 0.072 -57.771 1.00 94.31 127 ALA A N 1
ATOM 1025 C CA . ALA A 1 127 ? 30.159 -0.017 -56.832 1.00 94.31 127 ALA A CA 1
ATOM 1026 C C . ALA A 1 127 ? 30.406 0.810 -55.553 1.00 94.31 127 ALA A C 1
ATOM 1028 O O . ALA A 1 127 ? 29.522 1.546 -55.106 1.00 94.31 127 ALA A O 1
ATOM 1029 N N . LEU A 1 128 ? 31.627 0.763 -55.001 1.00 92.19 128 LEU A N 1
ATOM 1030 C CA . LEU A 1 128 ? 32.009 1.590 -53.852 1.00 92.19 128 LEU A CA 1
ATOM 1031 C C . LEU A 1 128 ? 31.979 3.087 -54.185 1.00 92.19 128 LEU A C 1
ATOM 1033 O O . LEU A 1 128 ? 31.474 3.863 -53.371 1.00 92.19 128 LEU A O 1
ATOM 1037 N N . CYS A 1 129 ? 32.493 3.504 -55.348 1.00 87.06 129 CYS A N 1
ATOM 1038 C CA . CYS A 1 129 ? 32.456 4.902 -55.800 1.00 87.06 129 CYS A CA 1
ATOM 1039 C C . CYS A 1 129 ? 31.027 5.410 -56.037 1.00 87.06 129 CYS A C 1
ATOM 1041 O O . CYS A 1 129 ? 30.747 6.577 -55.787 1.00 87.06 129 CYS A O 1
ATOM 1043 N N . LEU A 1 130 ? 30.107 4.533 -56.446 1.00 89.56 130 LEU A N 1
ATOM 1044 C CA . LEU A 1 130 ? 28.684 4.837 -56.632 1.00 89.56 130 LEU A CA 1
ATOM 1045 C C . LEU A 1 130 ? 27.870 4.778 -55.323 1.00 89.56 130 LEU A C 1
ATOM 1047 O O . LEU A 1 130 ? 26.637 4.761 -55.348 1.00 89.56 130 LEU A O 1
ATOM 1051 N N . GLY A 1 131 ? 28.544 4.741 -54.170 1.00 88.38 131 GLY A N 1
ATOM 1052 C CA . GLY A 1 131 ? 27.913 4.875 -52.859 1.00 88.38 131 GLY A CA 1
ATOM 1053 C C . GLY A 1 131 ? 27.380 3.576 -52.255 1.00 88.38 131 GLY A C 1
ATOM 1054 O O . GLY A 1 131 ? 26.496 3.645 -51.401 1.00 88.38 131 GLY A O 1
ATOM 1055 N N . PHE A 1 132 ? 27.882 2.408 -52.673 1.00 93.38 132 PHE A N 1
ATOM 1056 C CA . PHE A 1 132 ? 27.643 1.158 -51.945 1.00 93.38 132 PHE A CA 1
ATOM 1057 C C . PHE A 1 132 ? 28.290 1.212 -50.555 1.00 93.38 132 PHE A C 1
ATOM 1059 O O . PHE A 1 132 ? 29.487 1.495 -50.443 1.00 93.38 132 PHE A O 1
ATOM 1066 N N . ARG A 1 133 ? 27.511 0.929 -49.507 1.00 91.19 133 ARG A N 1
ATOM 1067 C CA . ARG A 1 133 ? 27.981 0.879 -48.114 1.00 91.19 133 ARG A CA 1
ATOM 1068 C C . ARG A 1 133 ? 28.047 -0.550 -47.575 1.00 91.19 133 ARG A C 1
ATOM 1070 O O . ARG A 1 133 ? 28.997 -0.896 -46.872 1.00 91.19 133 ARG A O 1
ATOM 1077 N N . GLY A 1 134 ? 27.073 -1.396 -47.906 1.00 91.12 134 GLY A N 1
ATOM 1078 C CA . GLY A 1 134 ? 26.953 -2.758 -47.392 1.00 91.12 134 GLY A CA 1
ATOM 1079 C C . GLY A 1 134 ? 27.009 -2.799 -45.861 1.00 91.12 134 GLY A C 1
ATOM 1080 O O . GLY A 1 134 ? 26.264 -2.097 -45.182 1.00 91.12 134 GLY A O 1
ATOM 1081 N N . ARG A 1 135 ? 27.929 -3.599 -45.302 1.00 88.94 135 ARG A N 1
ATOM 1082 C CA . ARG A 1 135 ? 28.139 -3.713 -43.843 1.00 88.94 135 ARG A CA 1
ATOM 1083 C C . ARG A 1 135 ? 28.529 -2.405 -43.131 1.00 88.94 135 ARG A C 1
ATOM 1085 O O . ARG A 1 135 ? 28.478 -2.369 -41.909 1.00 88.94 135 ARG A O 1
ATOM 1092 N N . TYR A 1 136 ? 28.914 -1.365 -43.870 1.00 86.06 136 TYR A N 1
ATOM 1093 C CA . TYR A 1 136 ? 29.390 -0.080 -43.349 1.00 86.06 136 TYR A CA 1
ATOM 1094 C C . TYR A 1 136 ? 28.310 1.016 -43.392 1.00 86.06 136 TYR A C 1
ATOM 1096 O O . TYR A 1 136 ? 28.554 2.126 -43.858 1.00 86.06 136 TYR A O 1
ATOM 1104 N N . TYR A 1 137 ? 27.079 0.705 -42.979 1.00 75.69 137 TYR A N 1
ATOM 1105 C CA . TYR A 1 137 ? 25.960 1.658 -43.041 1.00 75.69 137 TYR A CA 1
ATOM 1106 C C . TYR A 1 137 ? 25.984 2.729 -41.930 1.00 75.69 137 TYR A C 1
ATOM 1108 O O . TYR A 1 137 ? 25.291 3.736 -42.067 1.00 75.69 137 TYR A O 1
ATOM 1116 N N . ASP A 1 138 ? 26.759 2.520 -40.859 1.00 70.94 138 ASP A N 1
ATOM 1117 C CA . ASP A 1 138 ? 26.905 3.439 -39.721 1.00 70.94 138 ASP A CA 1
ATOM 1118 C C . ASP A 1 138 ? 27.879 4.596 -40.034 1.00 70.94 138 ASP A C 1
ATOM 1120 O O . ASP A 1 138 ? 28.962 4.373 -40.579 1.00 70.94 138 ASP A O 1
ATOM 1124 N N . GLU A 1 139 ? 27.517 5.826 -39.647 1.00 58.44 139 GLU A N 1
ATOM 1125 C CA . GLU A 1 139 ? 28.269 7.073 -39.907 1.00 58.44 139 GLU A CA 1
ATOM 1126 C C . GLU A 1 139 ? 29.694 7.037 -39.326 1.00 58.44 139 GLU A C 1
ATOM 1128 O O . GLU A 1 139 ? 30.608 7.696 -39.819 1.00 58.44 139 GLU A O 1
ATOM 1133 N N . THR A 1 140 ? 29.923 6.212 -38.301 1.00 61.91 140 THR A N 1
ATOM 1134 C CA . THR A 1 140 ? 31.238 6.041 -37.665 1.00 61.91 140 THR A CA 1
ATOM 1135 C C . THR A 1 140 ? 32.262 5.309 -38.544 1.00 61.91 140 THR A C 1
ATOM 1137 O O . THR A 1 140 ? 33.461 5.339 -38.252 1.00 61.91 140 THR A O 1
ATOM 1140 N N . GLN A 1 141 ? 31.821 4.654 -39.626 1.00 66.81 141 GLN A N 1
ATOM 1141 C CA . GLN A 1 141 ? 32.648 3.753 -40.436 1.00 66.81 141 GLN A CA 1
ATOM 1142 C C . GLN A 1 141 ? 33.007 4.304 -41.827 1.00 66.81 141 GLN A C 1
ATOM 1144 O O . GLN A 1 141 ? 33.704 3.627 -42.590 1.00 66.81 141 GLN A O 1
ATOM 1149 N N . ASP A 1 142 ? 32.631 5.549 -42.138 1.00 73.38 142 ASP A N 1
ATOM 1150 C CA . ASP A 1 142 ? 32.914 6.199 -43.427 1.00 73.38 142 ASP A CA 1
ATOM 1151 C C . ASP A 1 142 ? 34.418 6.240 -43.759 1.00 73.38 142 ASP A C 1
ATOM 1153 O O . ASP A 1 142 ? 34.817 6.037 -44.908 1.00 73.38 142 ASP A O 1
ATOM 1157 N N . ALA A 1 143 ? 35.282 6.400 -42.749 1.00 79.31 143 ALA A N 1
ATOM 1158 C CA . ALA A 1 143 ? 36.735 6.389 -42.932 1.00 79.31 143 ALA A CA 1
ATOM 1159 C C . ALA A 1 143 ? 37.262 5.055 -43.500 1.00 79.31 143 ALA A C 1
ATOM 1161 O O . ALA A 1 143 ? 38.197 5.050 -44.300 1.00 79.31 143 ALA A O 1
ATOM 1162 N N . GLN A 1 144 ? 36.651 3.922 -43.129 1.00 83.62 144 GLN A N 1
ATOM 1163 C CA . GLN A 1 144 ? 37.062 2.601 -43.619 1.00 83.62 144 GLN A CA 1
ATOM 1164 C C . GLN A 1 144 ? 36.637 2.382 -45.075 1.00 83.62 144 GLN A C 1
ATOM 1166 O O . GLN A 1 144 ? 37.401 1.819 -45.858 1.00 83.62 144 GLN A O 1
ATOM 1171 N N . LEU A 1 145 ? 35.450 2.863 -45.462 1.00 85.31 145 LEU A N 1
ATOM 1172 C CA . LEU A 1 145 ? 35.004 2.846 -46.858 1.00 85.31 145 LEU A CA 1
ATOM 1173 C C . LEU A 1 145 ? 35.891 3.723 -47.749 1.00 85.31 145 LEU A C 1
ATOM 1175 O O . LEU A 1 145 ? 36.228 3.316 -48.862 1.00 85.31 145 LEU A O 1
ATOM 1179 N N . ILE A 1 146 ? 36.289 4.903 -47.264 1.00 83.25 146 ILE A N 1
ATOM 1180 C CA . ILE A 1 146 ? 37.214 5.798 -47.974 1.00 83.25 146 ILE A CA 1
ATOM 1181 C C . ILE A 1 146 ? 38.559 5.102 -48.212 1.00 83.25 146 ILE A C 1
ATOM 1183 O O . ILE A 1 146 ? 39.070 5.128 -49.333 1.00 83.25 146 ILE A O 1
ATOM 1187 N N . GLU A 1 147 ? 39.107 4.434 -47.197 1.00 86.81 147 GLU A N 1
ATOM 1188 C CA . GLU A 1 147 ? 40.379 3.722 -47.340 1.00 86.81 147 GLU A CA 1
ATOM 1189 C C . GLU A 1 147 ? 40.270 2.522 -48.293 1.00 86.81 147 GLU A C 1
ATOM 1191 O O . GLU A 1 147 ? 41.138 2.332 -49.140 1.00 86.81 147 GLU A O 1
ATOM 1196 N N . LEU A 1 148 ? 39.171 1.759 -48.245 1.00 88.44 148 LEU A N 1
ATOM 1197 C CA . LEU A 1 148 ? 38.925 0.662 -49.191 1.00 88.44 148 LEU A CA 1
ATOM 1198 C C . LEU A 1 148 ? 38.850 1.158 -50.643 1.00 88.44 148 LEU A C 1
ATOM 1200 O O . LEU A 1 148 ? 39.442 0.541 -51.531 1.00 88.44 148 LEU A O 1
ATOM 1204 N N . ARG A 1 149 ? 38.167 2.284 -50.898 1.00 88.50 149 ARG A N 1
ATOM 1205 C CA . ARG A 1 149 ? 38.136 2.911 -52.231 1.00 88.50 149 ARG A CA 1
ATOM 1206 C C . ARG A 1 149 ? 39.550 3.251 -52.698 1.00 88.50 149 ARG A C 1
ATOM 1208 O O . ARG A 1 149 ? 39.954 2.809 -53.770 1.00 88.50 149 ARG A O 1
ATOM 1215 N N . ARG A 1 150 ? 40.337 3.935 -51.861 1.00 85.25 150 ARG A N 1
ATOM 1216 C CA . ARG A 1 150 ? 41.734 4.282 -52.165 1.00 85.25 150 ARG A CA 1
ATOM 1217 C C . ARG A 1 150 ? 42.581 3.042 -52.470 1.00 85.25 150 ARG A C 1
ATOM 1219 O O . ARG A 1 150 ? 43.273 3.005 -53.487 1.00 85.25 150 ARG A O 1
ATOM 1226 N N . GLN A 1 151 ? 42.513 2.022 -51.614 1.00 89.00 151 GLN A N 1
ATOM 1227 C CA . GLN A 1 151 ? 43.331 0.813 -51.715 1.00 89.00 151 GLN A CA 1
ATOM 1228 C C . GLN A 1 151 ? 43.088 0.043 -53.020 1.00 89.00 151 GLN A C 1
ATOM 1230 O O . GLN A 1 151 ? 44.046 -0.384 -53.668 1.00 89.00 151 GLN A O 1
ATOM 1235 N N . TYR A 1 152 ? 41.825 -0.175 -53.400 1.00 88.12 152 TYR A N 1
ATOM 1236 C CA . TYR A 1 152 ? 41.495 -0.922 -54.619 1.00 88.12 152 TYR A CA 1
ATOM 1237 C C . TYR A 1 152 ? 41.580 -0.049 -55.877 1.00 88.12 152 TYR A C 1
ATOM 1239 O O . TYR A 1 152 ? 41.967 -0.553 -56.929 1.00 88.12 152 TYR A O 1
ATOM 1247 N N . GLY A 1 153 ? 41.324 1.259 -55.769 1.00 85.81 153 GLY A N 1
ATOM 1248 C CA . GLY A 1 153 ? 41.531 2.218 -56.857 1.00 85.81 153 GLY A CA 1
ATOM 1249 C C . GLY A 1 153 ? 42.993 2.294 -57.303 1.00 85.81 153 GLY A C 1
ATOM 1250 O O . GLY A 1 153 ? 43.269 2.307 -58.501 1.00 85.81 153 GLY A O 1
ATOM 1251 N N . ALA A 1 154 ? 43.940 2.227 -56.358 1.00 85.00 154 ALA A N 1
ATOM 1252 C CA . ALA A 1 154 ? 45.380 2.219 -56.641 1.00 85.00 154 ALA A CA 1
ATOM 1253 C C . ALA A 1 154 ? 45.864 0.985 -57.434 1.00 85.00 154 ALA A C 1
ATOM 1255 O O . ALA A 1 154 ? 46.954 1.006 -58.004 1.00 85.00 154 ALA A O 1
ATOM 1256 N N . GLN A 1 155 ? 45.077 -0.095 -57.485 1.00 84.25 155 GLN A N 1
ATOM 1257 C CA . GLN A 1 155 ? 45.420 -1.319 -58.222 1.00 84.25 155 GLN A CA 1
ATOM 1258 C C . GLN A 1 155 ? 44.995 -1.263 -59.700 1.00 84.25 155 GLN A C 1
ATOM 1260 O O . GLN A 1 155 ? 45.357 -2.147 -60.488 1.00 84.25 155 GLN A O 1
ATOM 1265 N N . LEU A 1 156 ? 44.225 -0.241 -60.091 1.00 83.25 156 LEU A N 1
ATOM 1266 C CA . LEU A 1 156 ? 43.647 -0.107 -61.425 1.00 83.25 156 LEU A CA 1
ATOM 1267 C C . LEU A 1 156 ? 44.507 0.804 -62.327 1.00 83.25 156 LEU A C 1
ATOM 1269 O O . LEU A 1 156 ? 45.039 1.805 -61.855 1.00 83.25 156 LEU A O 1
ATOM 1273 N N . PRO A 1 157 ? 44.646 0.498 -63.637 1.00 69.62 157 PRO A N 1
ATOM 1274 C CA . PRO A 1 157 ? 45.504 1.267 -64.554 1.00 69.62 157 PRO A CA 1
ATOM 1275 C C . PRO A 1 157 ? 45.061 2.721 -64.764 1.00 69.62 157 PRO A C 1
ATOM 1277 O O . PRO A 1 157 ? 45.875 3.574 -65.102 1.00 69.62 157 PRO A O 1
ATOM 1280 N N . ALA A 1 158 ? 43.767 2.983 -64.594 1.00 64.94 158 ALA A N 1
ATOM 1281 C CA . ALA A 1 158 ? 43.182 4.309 -64.566 1.00 64.94 158 ALA A CA 1
ATOM 1282 C C . ALA A 1 158 ? 42.191 4.324 -63.394 1.00 64.94 158 ALA A C 1
ATOM 1284 O O . ALA A 1 158 ? 41.208 3.577 -63.453 1.00 64.94 158 ALA A O 1
ATOM 1285 N N . PRO A 1 159 ? 42.433 5.098 -62.323 1.00 59.50 159 PRO A N 1
ATOM 1286 C CA . PRO A 1 159 ? 41.451 5.235 -61.261 1.00 59.50 159 PRO A CA 1
ATOM 1287 C C . PRO A 1 159 ? 40.166 5.807 -61.870 1.00 59.50 159 PRO A C 1
ATOM 1289 O O . PRO A 1 159 ? 40.154 6.900 -62.439 1.00 59.50 159 PRO A O 1
ATOM 1292 N N . LEU A 1 160 ? 39.091 5.018 -61.821 1.00 56.31 160 LEU A N 1
ATOM 1293 C CA . LEU A 1 160 ? 37.755 5.444 -62.222 1.00 56.31 160 LEU A CA 1
ATOM 1294 C C . LEU A 1 160 ? 37.303 6.520 -61.238 1.00 56.31 160 LEU A C 1
ATOM 1296 O O . LEU A 1 160 ? 36.831 6.154 -60.169 1.00 56.31 160 LEU A O 1
ATOM 1300 N N . LEU A 1 161 ? 37.476 7.793 -61.616 1.00 54.94 161 LEU A N 1
ATOM 1301 C CA . LEU A 1 161 ? 36.966 8.993 -60.940 1.00 54.94 161 LEU A CA 1
ATOM 1302 C C . LEU A 1 161 ? 37.215 8.991 -59.424 1.00 54.94 161 LEU A C 1
ATOM 1304 O O . LEU A 1 161 ? 36.480 8.347 -58.692 1.00 54.94 161 LEU A O 1
ATOM 1308 N N . GLU A 1 162 ? 38.179 9.775 -58.935 1.00 50.16 162 GLU A N 1
ATOM 1309 C CA . GLU A 1 162 ? 38.186 10.228 -57.534 1.00 50.16 162 GLU A CA 1
ATOM 1310 C C . GLU A 1 162 ? 36.838 10.930 -57.252 1.00 50.16 162 GLU A C 1
ATOM 1312 O O . GLU A 1 162 ? 36.651 12.071 -57.684 1.00 50.16 162 GLU A O 1
ATOM 1317 N N . PRO A 1 163 ? 35.857 10.304 -56.564 1.00 48.03 163 PRO A N 1
ATOM 1318 C CA . PRO A 1 163 ? 34.557 10.938 -56.337 1.00 48.03 163 PRO A CA 1
ATOM 1319 C C . PRO A 1 163 ? 34.700 12.125 -55.376 1.00 48.03 163 PRO A C 1
ATOM 1321 O O . PRO A 1 163 ? 33.887 13.044 -55.392 1.00 48.03 163 PRO A O 1
ATOM 1324 N N . LEU A 1 164 ? 35.788 12.134 -54.598 1.00 46.09 164 LEU A N 1
ATOM 1325 C CA . LEU A 1 164 ? 36.177 13.223 -53.709 1.00 46.09 164 LEU A CA 1
ATOM 1326 C C . LEU A 1 164 ? 36.536 14.511 -54.468 1.00 46.09 164 LEU A C 1
ATOM 1328 O O . LEU A 1 164 ? 36.431 15.590 -53.894 1.00 46.09 164 LEU A O 1
ATOM 1332 N N . GLU A 1 165 ? 36.882 14.437 -55.758 1.00 43.66 165 GLU A N 1
ATOM 1333 C CA . GLU A 1 165 ? 37.135 15.636 -56.561 1.00 43.66 165 GLU A CA 1
ATOM 1334 C C . GLU A 1 165 ? 35.895 16.154 -57.296 1.00 43.66 165 GLU A C 1
ATOM 1336 O O . GLU A 1 165 ? 35.856 17.338 -57.613 1.00 43.66 165 GLU A O 1
ATOM 1341 N N . PHE A 1 166 ? 34.861 15.341 -57.546 1.00 41.91 166 PHE A N 1
ATOM 1342 C CA . PHE A 1 166 ? 33.669 15.818 -58.268 1.00 41.91 166 PHE A CA 1
ATOM 1343 C C . PHE A 1 166 ? 32.759 16.690 -57.389 1.00 41.91 166 PHE A C 1
ATOM 1345 O O . PHE A 1 166 ? 32.111 17.606 -57.890 1.00 41.91 166 PHE A O 1
ATOM 1352 N N . GLU A 1 167 ? 32.761 16.468 -56.070 1.00 43.94 167 GLU A N 1
ATOM 1353 C CA . GLU A 1 167 ? 32.114 17.383 -55.118 1.00 43.94 167 GLU A CA 1
ATOM 1354 C C . GLU A 1 167 ? 32.955 18.642 -54.837 1.00 43.94 167 GLU A C 1
ATOM 1356 O O . GLU A 1 167 ? 32.403 19.671 -54.452 1.00 43.94 167 GLU A O 1
ATOM 1361 N N . GLN A 1 168 ? 34.276 18.601 -55.063 1.00 43.00 168 GLN A N 1
ATOM 1362 C CA . GLN A 1 168 ? 35.182 19.725 -54.775 1.00 43.00 168 GLN A CA 1
ATOM 1363 C C . GLN A 1 168 ? 35.597 20.555 -55.999 1.00 43.00 168 GLN A C 1
ATOM 1365 O O . GLN A 1 168 ? 35.960 21.721 -55.840 1.00 43.00 168 GLN A O 1
ATOM 1370 N N . ARG A 1 169 ? 35.503 20.029 -57.224 1.00 39.25 169 ARG A N 1
ATOM 1371 C CA . ARG A 1 169 ? 35.766 20.776 -58.460 1.00 39.25 169 ARG A CA 1
ATOM 1372 C C . ARG A 1 169 ? 34.467 21.175 -59.145 1.00 39.25 169 ARG A C 1
ATOM 1374 O O . ARG A 1 169 ? 34.095 20.646 -60.188 1.00 39.25 169 ARG A O 1
ATOM 1381 N N . GLN A 1 170 ? 33.844 22.233 -58.636 1.00 46.28 170 GLN A N 1
ATOM 1382 C CA . GLN A 1 170 ? 33.213 23.188 -59.547 1.00 46.28 170 GLN A CA 1
ATOM 1383 C C . GLN A 1 170 ? 34.324 23.975 -60.255 1.00 46.28 170 GLN A C 1
ATOM 1385 O O . GLN A 1 170 ? 34.620 25.116 -59.907 1.00 46.28 170 GLN A O 1
ATOM 1390 N N . GLU A 1 171 ? 34.984 23.361 -61.236 1.00 45.16 171 GLU A N 1
ATOM 1391 C CA . GLU A 1 171 ? 35.825 24.119 -62.161 1.00 45.16 171 GLU A CA 1
ATOM 1392 C C . GLU A 1 171 ? 34.902 24.905 -63.096 1.00 45.16 171 GLU A C 1
ATOM 1394 O O . GLU A 1 171 ? 34.360 24.406 -64.083 1.00 45.16 171 GLU A O 1
ATOM 1399 N N . TYR A 1 172 ? 34.661 26.160 -62.727 1.00 50.81 172 TYR A N 1
ATOM 1400 C CA . TYR A 1 172 ? 33.968 27.122 -63.566 1.00 50.81 172 TYR A CA 1
ATOM 1401 C C . TYR A 1 172 ? 34.747 27.315 -64.875 1.00 50.81 172 TYR A C 1
ATOM 1403 O O . TYR A 1 172 ? 35.910 27.711 -64.865 1.00 50.81 172 TYR A O 1
ATOM 1411 N N . LEU A 1 173 ? 34.088 27.067 -66.011 1.00 56.38 173 LEU A N 1
ATOM 1412 C CA . LEU A 1 173 ? 34.711 27.052 -67.343 1.00 56.38 173 LEU A CA 1
ATOM 1413 C C . LEU A 1 173 ? 35.333 28.397 -67.774 1.00 56.38 173 LEU A C 1
ATOM 1415 O O . LEU A 1 173 ? 36.203 28.400 -68.637 1.00 56.38 173 LEU A O 1
ATOM 1419 N N . THR A 1 174 ? 34.937 29.537 -67.186 1.00 47.88 174 THR A N 1
ATOM 1420 C CA . THR A 1 174 ? 35.658 30.823 -67.310 1.00 47.88 174 THR A CA 1
ATOM 1421 C C . THR A 1 174 ? 35.449 31.714 -66.069 1.00 47.88 174 THR A C 1
ATOM 1423 O O . THR A 1 174 ? 34.389 31.633 -65.447 1.00 47.88 174 THR A O 1
ATOM 1426 N N . PRO A 1 175 ? 36.398 32.609 -65.708 1.00 55.66 175 PRO A N 1
ATOM 1427 C CA . PRO A 1 175 ? 36.320 33.389 -64.463 1.00 55.66 175 PRO A CA 1
ATOM 1428 C C . PRO A 1 175 ? 35.337 34.574 -64.497 1.00 55.66 175 PRO A C 1
ATOM 1430 O O . PRO A 1 175 ? 34.871 35.025 -63.454 1.00 55.66 175 PRO A O 1
ATOM 1433 N N . GLN A 1 176 ? 35.043 35.134 -65.676 1.00 52.44 176 GLN A N 1
ATOM 1434 C CA . GLN A 1 176 ? 34.399 36.453 -65.780 1.00 52.44 176 GLN A CA 1
ATOM 1435 C C . GLN A 1 176 ? 32.860 36.508 -65.645 1.00 52.44 176 GLN A C 1
ATOM 1437 O O . GLN A 1 176 ? 32.387 37.524 -65.134 1.00 52.44 176 GLN A O 1
ATOM 1442 N N . PRO A 1 177 ? 32.046 35.488 -65.993 1.00 49.94 177 PRO A N 1
ATOM 1443 C CA . PRO A 1 177 ? 30.587 35.592 -65.841 1.00 49.94 177 PRO A CA 1
ATOM 1444 C C . PRO A 1 177 ? 30.118 35.608 -64.377 1.00 49.94 177 PRO A C 1
ATOM 1446 O O . PRO A 1 177 ? 29.006 36.040 -64.091 1.00 49.94 177 PRO A O 1
ATOM 1449 N N . TYR A 1 178 ? 30.966 35.157 -63.447 1.00 55.09 178 TYR A N 1
ATOM 1450 C CA . TYR A 1 178 ? 30.642 34.990 -62.024 1.00 55.09 178 TYR A CA 1
ATOM 1451 C C . TYR A 1 178 ? 31.117 36.156 -61.142 1.00 55.09 178 TYR A C 1
ATOM 1453 O O . TYR A 1 178 ? 30.758 36.230 -59.969 1.00 55.09 178 TYR A O 1
ATOM 1461 N N . ALA A 1 179 ? 31.905 37.088 -61.693 1.00 54.53 179 ALA A N 1
ATOM 1462 C CA . ALA A 1 179 ? 32.373 38.279 -60.976 1.00 54.53 179 ALA A CA 1
ATOM 1463 C C . ALA A 1 179 ? 31.288 39.365 -60.846 1.00 54.53 179 ALA A C 1
ATOM 1465 O O . ALA A 1 179 ? 31.426 40.300 -60.055 1.00 54.53 179 ALA A O 1
ATOM 1466 N N . VAL A 1 180 ? 30.189 39.242 -61.593 1.00 59.03 180 VAL A N 1
ATOM 1467 C CA . VAL A 1 180 ? 29.016 40.096 -61.421 1.00 59.03 180 VAL A CA 1
ATOM 1468 C C . VAL A 1 180 ? 28.113 39.440 -60.383 1.00 59.03 180 VAL A C 1
ATOM 1470 O O . VAL A 1 180 ? 27.427 38.462 -60.671 1.00 59.03 180 VAL A O 1
ATOM 1473 N N . ARG A 1 181 ? 28.086 39.988 -59.162 1.00 54.97 181 ARG A N 1
ATOM 1474 C CA . ARG A 1 181 ? 27.007 39.673 -58.218 1.00 54.97 181 ARG A CA 1
ATOM 1475 C C . ARG A 1 181 ? 25.690 40.067 -58.881 1.00 54.97 181 ARG A C 1
ATOM 1477 O O . ARG A 1 181 ? 25.424 41.255 -59.058 1.00 54.97 181 ARG A O 1
ATOM 1484 N N . ALA A 1 182 ? 24.863 39.081 -59.223 1.00 53.22 182 ALA A N 1
ATOM 1485 C CA . ALA A 1 182 ? 23.449 39.338 -59.447 1.00 53.22 182 ALA A CA 1
ATOM 1486 C C . ALA A 1 182 ? 22.914 40.083 -58.209 1.00 53.22 182 ALA A C 1
ATOM 1488 O O . ALA A 1 182 ? 23.274 39.700 -57.088 1.00 53.22 182 ALA A O 1
ATOM 1489 N N . PRO A 1 183 ? 22.126 41.162 -58.370 1.00 53.34 183 PRO A N 1
ATOM 1490 C CA . PRO A 1 183 ? 21.545 41.843 -57.224 1.00 53.34 183 PRO A CA 1
ATOM 1491 C C . PRO A 1 183 ? 20.792 40.808 -56.392 1.00 53.34 183 PRO A C 1
ATOM 14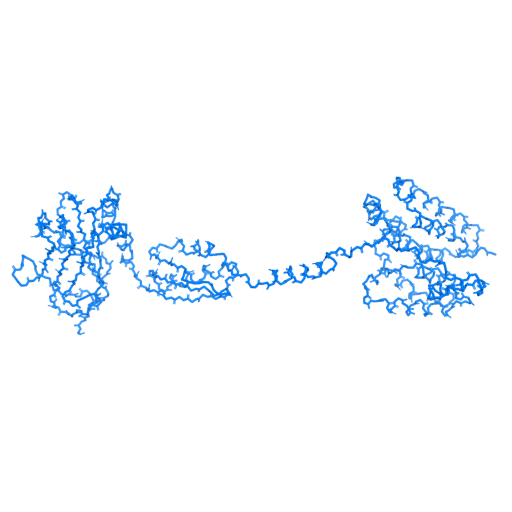93 O O . PRO A 1 183 ? 20.012 40.026 -56.936 1.00 53.34 183 PRO A O 1
ATOM 1496 N N . GLU A 1 184 ? 21.070 40.772 -55.088 1.00 52.69 184 GLU A N 1
ATOM 1497 C CA . GLU A 1 184 ? 20.396 39.860 -54.172 1.00 52.69 184 GLU A CA 1
ATOM 1498 C C . GLU A 1 184 ? 18.885 40.070 -54.302 1.00 52.69 184 GLU A C 1
ATOM 1500 O O . GLU A 1 184 ? 18.331 41.079 -53.853 1.00 52.69 184 GLU A O 1
ATOM 1505 N N . ALA A 1 185 ? 18.191 39.102 -54.903 1.00 54.75 185 ALA A N 1
ATOM 1506 C CA . ALA A 1 185 ? 16.781 38.937 -54.628 1.00 54.75 185 ALA A CA 1
ATOM 1507 C C . ALA A 1 185 ? 16.703 38.667 -53.127 1.00 54.75 185 ALA A C 1
ATOM 1509 O O . ALA A 1 185 ? 17.177 37.627 -52.666 1.00 54.75 185 ALA A O 1
ATOM 1510 N N . LYS A 1 186 ? 16.174 39.632 -52.360 1.00 51.75 186 LYS A N 1
ATOM 1511 C CA . LYS A 1 186 ? 15.929 39.444 -50.929 1.00 51.75 186 LYS A CA 1
ATOM 1512 C C . LYS A 1 186 ? 15.232 38.093 -50.783 1.00 51.75 186 LYS A C 1
ATOM 1514 O O . LYS A 1 186 ? 14.128 37.958 -51.323 1.00 51.75 186 LYS A O 1
ATOM 1519 N N . PRO A 1 187 ? 15.830 37.102 -50.095 1.00 55.44 187 PRO A N 1
ATOM 1520 C CA . PRO A 1 187 ? 15.097 35.886 -49.811 1.00 55.44 187 PRO A CA 1
ATOM 1521 C C . PRO A 1 187 ? 13.810 36.320 -49.104 1.00 55.44 187 PRO A C 1
ATOM 1523 O O . PRO A 1 187 ? 13.865 37.258 -48.289 1.00 55.44 187 PRO A O 1
ATOM 1526 N N . PRO A 1 188 ? 12.639 35.715 -49.401 1.00 52.25 188 PRO A N 1
ATOM 1527 C CA . PRO A 1 188 ? 11.495 35.928 -48.535 1.00 52.25 188 PRO A CA 1
ATOM 1528 C C . PRO A 1 188 ? 12.013 35.655 -47.130 1.00 52.25 188 PRO A C 1
ATOM 1530 O O . PRO A 1 188 ? 12.634 34.614 -46.906 1.00 52.25 188 PRO A O 1
ATOM 1533 N N . ARG A 1 189 ? 11.865 36.629 -46.223 1.00 52.53 189 ARG A N 1
ATOM 1534 C CA . ARG A 1 189 ? 12.208 36.461 -44.812 1.00 52.53 189 ARG A CA 1
ATOM 1535 C C . ARG A 1 189 ? 11.366 35.295 -44.305 1.00 52.53 189 ARG A C 1
ATOM 1537 O O . ARG A 1 189 ? 10.286 35.491 -43.754 1.00 52.53 189 ARG A O 1
ATOM 1544 N N . ARG A 1 190 ? 11.852 34.069 -44.487 1.00 57.75 190 ARG A N 1
ATOM 1545 C CA . ARG A 1 190 ? 11.450 32.934 -43.689 1.00 57.75 190 ARG A CA 1
ATOM 1546 C C . ARG A 1 190 ? 12.025 33.274 -42.336 1.00 57.75 190 ARG A C 1
ATOM 1548 O O . ARG A 1 190 ? 13.212 33.091 -42.085 1.00 57.75 190 ARG A O 1
ATOM 1555 N N . ARG A 1 191 ? 11.176 33.885 -41.505 1.00 54.91 191 ARG A N 1
ATOM 1556 C CA . ARG A 1 191 ? 11.390 33.877 -40.064 1.00 54.91 191 ARG A CA 1
ATOM 1557 C C . ARG A 1 191 ? 11.782 32.434 -39.748 1.00 54.91 191 ARG A C 1
ATOM 1559 O O . ARG A 1 191 ? 11.013 31.553 -40.150 1.00 54.91 191 ARG A O 1
ATOM 1566 N N . PRO A 1 192 ? 12.967 32.171 -39.168 1.00 49.69 192 PRO A N 1
ATOM 1567 C CA . PRO A 1 192 ? 13.278 30.823 -38.737 1.00 49.69 192 PRO A CA 1
ATOM 1568 C C . PRO A 1 192 ? 12.095 30.417 -37.878 1.00 49.69 192 PRO A C 1
ATOM 1570 O O . PRO A 1 192 ? 11.717 31.133 -36.946 1.00 49.69 192 PRO A O 1
ATOM 1573 N N . SER A 1 193 ? 11.406 29.362 -38.302 1.00 57.81 193 SER A N 1
ATOM 1574 C CA . SER A 1 193 ? 10.335 28.838 -37.483 1.00 57.81 193 SER A CA 1
ATOM 1575 C C . SER A 1 193 ? 11.000 28.535 -36.131 1.00 57.81 193 SER A C 1
ATOM 1577 O O . SER A 1 193 ? 12.084 27.935 -36.115 1.00 57.81 193 SER A O 1
ATOM 1579 N N . PRO A 1 194 ? 10.428 28.989 -35.004 1.00 57.38 194 PRO A N 1
ATOM 1580 C CA . PRO A 1 194 ? 11.050 28.821 -33.690 1.00 57.38 194 PRO A CA 1
ATOM 1581 C C . PRO A 1 194 ? 11.259 27.338 -33.321 1.00 57.38 194 PRO A C 1
ATOM 1583 O O . PRO A 1 194 ? 11.881 27.027 -32.310 1.00 57.38 194 PRO A O 1
ATOM 1586 N N . TYR A 1 195 ? 10.782 26.411 -34.157 1.00 58.97 195 TYR A N 1
ATOM 1587 C CA . TYR A 1 195 ? 10.810 24.976 -33.939 1.00 58.97 195 TYR A CA 1
ATOM 1588 C C . TYR A 1 195 ? 12.168 24.295 -34.211 1.00 58.97 195 TYR A C 1
ATOM 1590 O O . TYR A 1 195 ? 12.355 23.169 -33.762 1.00 58.97 195 TYR A O 1
ATOM 1598 N N . TRP A 1 196 ? 13.147 24.947 -34.859 1.00 58.94 196 TRP A N 1
ATOM 1599 C CA . TRP A 1 196 ? 14.482 24.340 -35.072 1.00 58.94 196 TRP A CA 1
ATOM 1600 C C . TRP A 1 196 ? 15.331 24.247 -33.793 1.00 58.94 196 TRP A C 1
ATOM 1602 O O . TRP A 1 196 ? 16.134 23.329 -33.666 1.00 58.94 196 TRP A O 1
ATOM 1612 N N . LEU A 1 197 ? 15.109 25.132 -32.813 1.00 56.75 197 LEU A N 1
ATOM 1613 C CA . LEU A 1 197 ? 15.617 24.941 -31.445 1.00 56.75 197 LEU A CA 1
ATOM 1614 C C . LEU A 1 197 ? 14.691 24.036 -30.621 1.00 56.75 197 LEU A C 1
ATOM 1616 O O . LEU A 1 197 ? 15.142 23.396 -29.674 1.00 56.75 197 LEU A O 1
ATOM 1620 N N . ALA A 1 198 ? 13.408 23.956 -30.987 1.00 63.97 198 ALA A N 1
ATOM 1621 C CA . ALA A 1 198 ? 12.443 23.139 -30.268 1.00 63.97 198 ALA A CA 1
ATOM 1622 C C . ALA A 1 198 ? 12.682 21.642 -30.466 1.00 63.97 198 ALA A C 1
ATOM 1624 O O . ALA A 1 198 ? 12.445 20.909 -29.528 1.00 63.97 198 ALA A O 1
ATOM 1625 N N . ALA A 1 199 ? 13.166 21.167 -31.616 1.00 69.81 199 ALA A N 1
ATOM 1626 C CA . ALA A 1 199 ? 13.383 19.732 -31.843 1.00 69.81 199 ALA A CA 1
ATOM 1627 C C . ALA A 1 199 ? 14.465 19.100 -30.930 1.00 69.81 199 ALA A C 1
ATOM 1629 O O . ALA A 1 199 ? 14.142 18.140 -30.230 1.00 69.81 199 ALA A O 1
ATOM 1630 N N . PRO A 1 200 ? 15.709 19.622 -30.845 1.00 71.94 200 PRO A N 1
ATOM 1631 C CA . PRO A 1 200 ? 16.706 19.098 -29.908 1.00 71.94 200 PRO A CA 1
ATOM 1632 C C . PRO A 1 200 ? 16.339 19.394 -28.449 1.00 71.94 200 PRO A C 1
ATOM 1634 O O . PRO A 1 200 ? 16.602 18.568 -27.581 1.00 71.94 200 PRO A O 1
ATOM 1637 N N . ALA A 1 201 ? 15.671 20.521 -28.168 1.00 78.06 201 ALA A N 1
ATOM 1638 C CA . ALA A 1 201 ? 15.149 20.801 -26.833 1.00 78.06 201 ALA A CA 1
ATOM 1639 C C . ALA A 1 201 ? 14.021 19.832 -26.442 1.00 78.06 201 ALA A C 1
ATOM 1641 O O . ALA A 1 201 ? 14.007 19.358 -25.317 1.00 78.06 201 ALA A O 1
ATOM 1642 N N . LEU A 1 202 ? 13.114 19.475 -27.355 1.00 80.50 202 LEU A N 1
ATOM 1643 C CA . LEU A 1 202 ? 12.055 18.483 -27.148 1.00 80.50 202 LEU A CA 1
ATOM 1644 C C . LEU A 1 202 ? 12.635 17.083 -27.003 1.00 80.50 202 LEU A C 1
ATOM 1646 O O . LEU A 1 202 ? 12.140 16.333 -26.178 1.00 80.50 202 LEU A O 1
ATOM 1650 N N . ALA A 1 203 ? 13.688 16.736 -27.745 1.00 80.19 203 ALA A N 1
ATOM 1651 C CA . ALA A 1 203 ? 14.389 15.468 -27.581 1.00 80.19 203 ALA A CA 1
ATOM 1652 C C . ALA A 1 203 ? 15.126 15.399 -26.234 1.00 80.19 203 ALA A C 1
ATOM 1654 O O . ALA A 1 203 ? 15.023 14.395 -25.539 1.00 80.19 203 ALA A O 1
ATOM 1655 N N . ALA A 1 204 ? 15.803 16.474 -25.818 1.00 82.19 204 ALA A N 1
ATOM 1656 C CA . ALA A 1 204 ? 16.454 16.563 -24.512 1.00 82.19 204 ALA A CA 1
ATOM 1657 C C . ALA A 1 204 ? 15.437 16.570 -23.361 1.00 82.19 204 ALA A C 1
ATOM 1659 O O . ALA A 1 204 ? 15.643 15.896 -22.360 1.00 82.19 204 ALA A O 1
ATOM 1660 N N . VAL A 1 205 ? 14.311 17.273 -23.512 1.00 82.81 205 VAL A N 1
ATOM 1661 C CA . VAL A 1 205 ? 13.196 17.259 -22.556 1.00 82.81 205 VAL A CA 1
ATOM 1662 C C . VAL A 1 205 ? 12.526 15.887 -22.534 1.00 82.81 205 VAL A C 1
ATOM 1664 O O . VAL A 1 205 ? 12.263 15.382 -21.456 1.00 82.81 205 VAL A O 1
ATOM 1667 N N . ALA A 1 206 ? 12.305 15.232 -23.674 1.00 80.38 206 ALA A N 1
ATOM 1668 C CA . ALA A 1 206 ? 11.767 13.873 -23.734 1.00 80.38 206 ALA A CA 1
ATOM 1669 C C . ALA A 1 206 ? 12.729 12.856 -23.110 1.00 80.38 206 ALA A C 1
ATOM 1671 O O . ALA A 1 206 ? 12.283 11.974 -22.388 1.00 80.38 206 ALA A O 1
ATOM 1672 N N . PHE A 1 207 ? 14.038 13.007 -23.317 1.00 79.69 207 PHE A N 1
ATOM 1673 C CA . PHE A 1 207 ? 15.070 12.199 -22.673 1.00 79.69 207 PHE A CA 1
ATOM 1674 C C . PHE A 1 207 ? 15.090 12.432 -21.158 1.00 79.69 207 PHE A C 1
ATOM 1676 O O . PHE A 1 207 ? 15.047 11.477 -20.389 1.00 79.69 207 PHE A O 1
ATOM 1683 N N . LEU A 1 208 ? 15.055 13.692 -20.717 1.00 77.25 208 LEU A N 1
ATOM 1684 C CA . LEU A 1 208 ? 14.966 14.050 -19.302 1.00 77.25 208 LEU A CA 1
ATOM 1685 C C . LEU A 1 208 ? 13.655 13.585 -18.665 1.00 77.25 208 LEU A C 1
ATOM 1687 O O . LEU A 1 208 ? 13.699 13.178 -17.518 1.00 77.25 208 LEU A O 1
ATOM 1691 N N . LEU A 1 209 ? 12.524 13.596 -19.378 1.00 73.50 209 LEU A N 1
ATOM 1692 C CA . LEU A 1 209 ? 11.225 13.082 -18.918 1.00 73.50 209 LEU A CA 1
ATOM 1693 C C . LEU A 1 209 ? 11.163 11.550 -18.924 1.00 73.50 209 LEU A C 1
ATOM 1695 O O . LEU A 1 209 ? 10.461 10.958 -18.105 1.00 73.50 209 LEU A O 1
ATOM 1699 N N . TYR A 1 210 ? 11.864 10.899 -19.852 1.00 72.06 210 TYR A N 1
ATOM 1700 C CA . TYR A 1 210 ? 11.940 9.443 -19.946 1.00 72.06 210 TYR A CA 1
ATOM 1701 C C . TYR A 1 210 ? 12.830 8.861 -18.844 1.00 72.06 210 TYR A C 1
ATOM 1703 O O . TYR A 1 210 ? 12.449 7.878 -18.213 1.00 72.06 210 TYR A O 1
ATOM 1711 N N . PHE A 1 211 ? 13.971 9.504 -18.580 1.00 67.38 211 PHE A N 1
ATOM 1712 C CA . PHE A 1 211 ? 14.901 9.153 -17.505 1.00 67.38 211 PHE A CA 1
ATOM 1713 C C . PHE A 1 211 ? 14.637 9.904 -16.194 1.00 67.38 211 PHE A C 1
ATOM 1715 O O . PHE A 1 211 ? 15.385 9.722 -15.230 1.00 67.38 211 PHE A O 1
ATOM 1722 N N . TRP A 1 212 ? 13.584 10.727 -16.126 1.00 72.00 212 TRP A N 1
ATOM 1723 C CA . TRP A 1 212 ? 13.187 11.355 -14.871 1.00 72.00 212 TRP A CA 1
ATOM 1724 C C . TRP A 1 212 ? 12.864 10.240 -13.875 1.00 72.00 212 TRP A C 1
ATOM 1726 O O . TRP A 1 212 ? 12.135 9.314 -14.247 1.00 72.00 212 TRP A O 1
ATOM 1736 N N . PRO A 1 213 ? 13.378 10.289 -12.633 1.00 66.12 213 PRO A N 1
ATOM 1737 C CA . PRO A 1 213 ? 12.994 9.328 -11.615 1.00 66.12 213 PRO A CA 1
ATOM 1738 C C . PRO A 1 213 ? 11.479 9.407 -11.437 1.00 66.12 213 PRO A C 1
ATOM 1740 O O . PRO A 1 213 ? 10.958 10.366 -10.873 1.00 66.12 213 PRO A O 1
ATOM 1743 N N . ARG A 1 214 ? 10.769 8.425 -11.996 1.00 77.31 214 ARG A N 1
ATOM 1744 C CA . ARG A 1 214 ? 9.340 8.262 -11.773 1.00 77.31 214 ARG A CA 1
ATOM 1745 C C . ARG A 1 214 ? 9.180 7.631 -10.408 1.00 77.31 214 ARG A C 1
ATOM 1747 O O . ARG A 1 214 ? 9.755 6.574 -10.149 1.00 77.31 214 ARG A O 1
ATOM 1754 N N . ASP A 1 215 ? 8.437 8.309 -9.553 1.00 85.31 215 ASP A N 1
ATOM 1755 C CA . ASP A 1 215 ? 7.947 7.701 -8.333 1.00 85.31 215 ASP A CA 1
ATOM 1756 C C . ASP A 1 215 ? 6.927 6.606 -8.671 1.00 85.31 215 ASP A C 1
ATOM 1758 O O . ASP A 1 215 ? 6.257 6.685 -9.709 1.00 85.31 215 ASP A O 1
ATOM 1762 N N . PRO A 1 216 ? 6.828 5.563 -7.831 1.00 89.38 216 PRO A N 1
ATOM 1763 C CA . PRO A 1 216 ? 5.793 4.552 -7.965 1.00 89.38 216 PRO A CA 1
ATOM 1764 C C . PRO A 1 216 ? 4.414 5.213 -7.912 1.00 89.38 216 PRO A C 1
ATOM 1766 O O . PRO A 1 216 ? 4.197 6.180 -7.177 1.00 89.38 216 PRO A O 1
ATOM 1769 N N . ASP A 1 217 ? 3.472 4.683 -8.692 1.00 91.62 217 ASP A N 1
ATOM 1770 C CA . ASP A 1 217 ? 2.088 5.141 -8.628 1.00 91.62 217 ASP A CA 1
ATOM 1771 C C . ASP A 1 217 ? 1.551 4.904 -7.211 1.00 91.62 217 ASP A C 1
ATOM 1773 O O . ASP A 1 217 ? 1.491 3.767 -6.737 1.00 91.62 217 ASP A O 1
ATOM 1777 N N . ARG A 1 218 ? 1.156 5.987 -6.532 1.00 93.19 218 ARG A N 1
ATOM 1778 C CA . ARG A 1 218 ? 0.636 5.941 -5.162 1.00 93.19 218 ARG A CA 1
ATOM 1779 C C . ARG A 1 218 ? -0.523 4.956 -5.040 1.00 93.19 218 ARG A C 1
ATOM 1781 O O . ARG A 1 218 ? -0.566 4.212 -4.069 1.00 93.19 218 ARG A O 1
ATOM 1788 N N . ARG A 1 219 ? -1.407 4.898 -6.041 1.00 92.88 219 ARG A N 1
ATOM 1789 C CA . ARG A 1 219 ? -2.545 3.967 -6.041 1.00 92.88 219 ARG A CA 1
ATOM 1790 C C . ARG A 1 219 ? -2.097 2.514 -6.117 1.00 92.88 219 ARG A C 1
ATOM 1792 O O . ARG A 1 219 ? -2.705 1.658 -5.489 1.00 92.88 219 ARG A O 1
ATOM 1799 N N . ALA A 1 220 ? -1.034 2.228 -6.866 1.00 92.69 220 ALA A N 1
ATOM 1800 C CA . ALA A 1 220 ? -0.476 0.883 -6.940 1.00 92.69 220 ALA A CA 1
ATOM 1801 C C . ALA A 1 220 ? 0.123 0.454 -5.591 1.00 92.69 220 ALA A C 1
ATOM 1803 O O . ALA A 1 220 ? -0.084 -0.681 -5.172 1.00 92.69 220 ALA A O 1
ATOM 1804 N N . VAL A 1 221 ? 0.799 1.372 -4.891 1.00 93.44 221 VAL A N 1
ATOM 1805 C CA . VAL A 1 221 ? 1.316 1.130 -3.533 1.00 93.44 221 VAL A CA 1
ATOM 1806 C C . VAL A 1 221 ? 0.177 0.949 -2.527 1.00 93.44 221 VAL A C 1
ATOM 1808 O O . VAL A 1 221 ? 0.222 0.021 -1.730 1.00 93.44 221 VAL A O 1
ATOM 1811 N N . GLU A 1 222 ? -0.859 1.790 -2.580 1.00 94.25 222 GLU A N 1
ATOM 1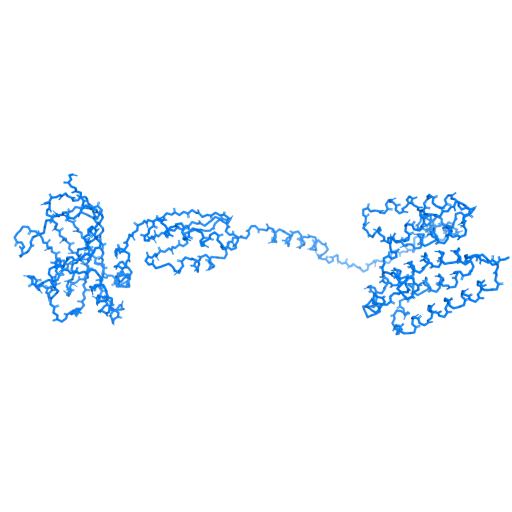812 C CA . GLU A 1 222 ? -2.048 1.668 -1.723 1.00 94.25 222 GLU A CA 1
ATOM 1813 C C . GLU A 1 222 ? -2.747 0.316 -1.949 1.00 94.25 222 GLU A C 1
ATOM 1815 O O . GLU A 1 222 ? -3.005 -0.418 -0.999 1.00 94.25 222 GLU A O 1
ATOM 1820 N N . ASN A 1 223 ? -2.951 -0.091 -3.204 1.00 93.50 223 ASN A N 1
ATOM 1821 C CA . ASN A 1 223 ? -3.520 -1.401 -3.529 1.00 93.50 223 ASN A CA 1
ATOM 1822 C C . ASN A 1 223 ? -2.668 -2.568 -3.003 1.00 93.50 223 ASN A C 1
ATOM 1824 O O . ASN A 1 223 ? -3.224 -3.582 -2.591 1.00 93.50 223 ASN A O 1
ATOM 1828 N N . ALA A 1 224 ? -1.338 -2.427 -2.994 1.00 93.12 224 ALA A N 1
ATOM 1829 C CA . ALA A 1 224 ? -0.422 -3.457 -2.507 1.00 93.12 224 ALA A CA 1
ATOM 1830 C C . ALA A 1 224 ? -0.478 -3.659 -0.984 1.00 93.12 224 ALA A C 1
ATOM 1832 O O . ALA A 1 224 ? -0.059 -4.714 -0.512 1.00 93.12 224 ALA A O 1
ATOM 1833 N N . VAL A 1 225 ? -0.981 -2.678 -0.222 1.00 93.69 225 VAL A N 1
ATOM 1834 C CA . VAL A 1 225 ? -1.114 -2.756 1.245 1.00 93.69 225 VAL A CA 1
ATOM 1835 C C . VAL A 1 225 ? -2.548 -3.010 1.718 1.00 93.69 225 VAL A C 1
ATOM 1837 O O . VAL A 1 225 ? -2.753 -3.312 2.887 1.00 93.69 225 VAL A O 1
ATOM 1840 N N . HIS A 1 226 ? -3.543 -2.929 0.830 1.00 88.94 226 HIS A N 1
ATOM 1841 C CA . HIS A 1 226 ? -4.959 -3.099 1.179 1.00 88.94 226 HIS A CA 1
ATOM 1842 C C . HIS A 1 226 ? -5.407 -4.555 1.384 1.00 88.94 226 HIS A C 1
ATOM 1844 O O . HIS A 1 226 ? -6.495 -4.779 1.904 1.00 88.94 226 HIS A O 1
ATOM 1850 N N . SER A 1 227 ? -4.618 -5.544 0.959 1.00 86.38 227 SER A N 1
ATOM 1851 C CA . SER A 1 227 ? -5.017 -6.960 0.963 1.00 86.38 227 SER A CA 1
ATOM 1852 C C . SER A 1 227 ? -4.734 -7.708 2.268 1.00 86.38 227 SER A C 1
ATOM 1854 O O . SER A 1 227 ? -4.927 -8.919 2.315 1.00 86.38 227 SER A O 1
ATOM 1856 N N . PHE A 1 228 ? -4.210 -7.032 3.288 1.00 91.75 228 PHE A N 1
ATOM 1857 C CA . PHE A 1 228 ? -3.789 -7.670 4.530 1.00 91.75 228 PHE A CA 1
ATOM 1858 C C . PHE A 1 228 ? -4.891 -7.583 5.584 1.00 91.75 228 PHE A C 1
ATOM 1860 O O . PHE A 1 228 ? -5.342 -6.494 5.927 1.00 91.75 228 PHE A O 1
ATOM 1867 N N . ASP A 1 229 ? -5.301 -8.735 6.109 1.00 91.12 229 ASP A N 1
ATOM 1868 C CA . ASP A 1 229 ? -6.261 -8.805 7.210 1.00 91.12 229 ASP A CA 1
ATOM 1869 C C . ASP A 1 229 ? -5.629 -8.298 8.511 1.00 91.12 229 ASP A C 1
ATOM 1871 O O . ASP A 1 229 ? -4.475 -8.631 8.807 1.00 91.12 229 ASP A O 1
ATOM 1875 N N . CYS A 1 230 ? -6.405 -7.608 9.354 1.00 91.44 230 CYS A N 1
ATOM 1876 C CA . CYS A 1 230 ? -5.933 -7.121 10.654 1.00 91.44 230 CYS A CA 1
ATOM 1877 C C . CYS A 1 230 ? -4.756 -6.138 10.531 1.00 91.44 230 CYS A C 1
ATOM 1879 O O . CYS A 1 230 ? -3.821 -6.146 11.339 1.00 91.44 230 CYS A O 1
ATOM 1881 N N . ALA A 1 231 ? -4.784 -5.325 9.475 1.00 93.69 231 ALA A N 1
ATOM 1882 C CA . ALA A 1 231 ? -3.744 -4.369 9.147 1.00 93.69 231 ALA A CA 1
ATOM 1883 C C . ALA A 1 231 ? -4.363 -3.081 8.595 1.00 93.69 231 ALA A C 1
ATOM 1885 O O . ALA A 1 231 ? -5.067 -3.076 7.587 1.00 93.69 231 ALA A O 1
ATOM 1886 N N . SER A 1 232 ? -4.036 -1.953 9.222 1.00 93.06 232 SER A N 1
ATOM 1887 C CA . SER A 1 232 ? -4.349 -0.627 8.691 1.00 93.06 232 SER A CA 1
ATOM 1888 C C . SER A 1 232 ? -3.048 0.075 8.358 1.00 93.06 232 SER A C 1
ATOM 1890 O O . SER A 1 232 ? -2.391 0.633 9.240 1.00 93.06 232 SER A O 1
ATOM 1892 N N . ILE A 1 233 ? -2.691 0.055 7.078 1.00 95.06 233 ILE A N 1
ATOM 1893 C CA . ILE A 1 233 ? -1.446 0.612 6.553 1.00 95.06 233 ILE A CA 1
ATOM 1894 C C . ILE A 1 233 ? -1.780 1.803 5.660 1.00 95.06 233 ILE A C 1
ATOM 1896 O O . ILE A 1 233 ? -2.642 1.735 4.787 1.00 95.06 233 ILE A O 1
ATOM 1900 N N . SER A 1 234 ? -1.065 2.902 5.861 1.00 94.75 234 SER A N 1
ATOM 1901 C CA . SER A 1 234 ? -1.195 4.120 5.070 1.00 94.75 234 SER A CA 1
ATOM 1902 C C . SER A 1 234 ? 0.148 4.521 4.474 1.00 94.75 234 SER A C 1
ATOM 1904 O O . SER A 1 234 ? 1.210 4.343 5.077 1.00 94.75 234 SER A O 1
ATOM 1906 N N . VAL A 1 235 ? 0.107 5.081 3.265 1.00 95.94 235 VAL A N 1
ATOM 1907 C CA . VAL A 1 235 ? 1.305 5.573 2.584 1.00 95.94 235 VAL A CA 1
ATOM 1908 C C . VAL A 1 235 ? 1.603 6.991 3.058 1.00 95.94 235 VAL A C 1
ATOM 1910 O O . VAL A 1 235 ? 0.946 7.956 2.649 1.0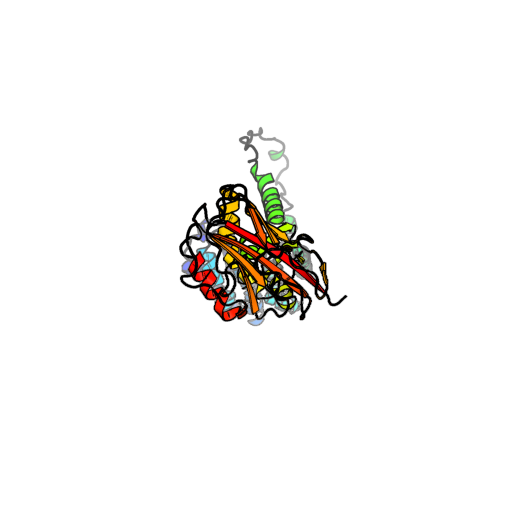0 95.94 235 VAL A O 1
ATOM 1913 N N . ALA A 1 236 ? 2.611 7.114 3.915 1.00 94.44 236 ALA A N 1
ATOM 1914 C CA . ALA A 1 236 ? 2.972 8.364 4.560 1.00 94.44 236 ALA A CA 1
ATOM 1915 C C . ALA A 1 236 ? 3.733 9.306 3.616 1.00 94.44 236 ALA A C 1
ATOM 1917 O O . ALA A 1 236 ? 3.471 10.508 3.581 1.00 94.44 236 ALA A O 1
ATOM 1918 N N . SER A 1 237 ? 4.657 8.771 2.814 1.00 94.31 237 SER A N 1
ATOM 1919 C CA . SER A 1 237 ? 5.358 9.531 1.771 1.00 94.31 237 SER A CA 1
ATOM 1920 C C . SER A 1 237 ? 5.938 8.621 0.692 1.00 94.31 237 SER A C 1
ATOM 1922 O O . SER A 1 237 ? 6.283 7.473 0.964 1.00 94.31 237 SER A O 1
ATOM 1924 N N . ILE A 1 238 ? 6.091 9.165 -0.514 1.00 94.31 238 ILE A N 1
ATOM 1925 C CA . ILE A 1 238 ? 6.829 8.555 -1.622 1.00 94.31 238 ILE A CA 1
ATOM 1926 C C . ILE A 1 238 ? 7.824 9.612 -2.114 1.00 94.31 238 ILE A C 1
ATOM 1928 O O . ILE A 1 238 ? 7.393 10.686 -2.527 1.00 94.31 238 ILE A O 1
ATOM 1932 N N . ASP A 1 239 ? 9.127 9.339 -2.019 1.00 91.88 239 ASP A N 1
ATOM 1933 C CA . ASP A 1 239 ? 10.187 10.239 -2.500 1.00 91.88 239 ASP A CA 1
ATOM 1934 C C . ASP A 1 239 ? 11.280 9.457 -3.236 1.00 91.88 239 ASP A C 1
ATOM 1936 O O . ASP A 1 239 ? 11.980 8.625 -2.654 1.00 91.88 239 ASP A O 1
ATOM 1940 N N . LYS A 1 240 ? 11.441 9.720 -4.535 1.00 88.81 240 LYS A N 1
ATOM 1941 C CA . LYS A 1 240 ? 12.462 9.117 -5.415 1.00 88.81 240 LYS A CA 1
ATOM 1942 C C . LYS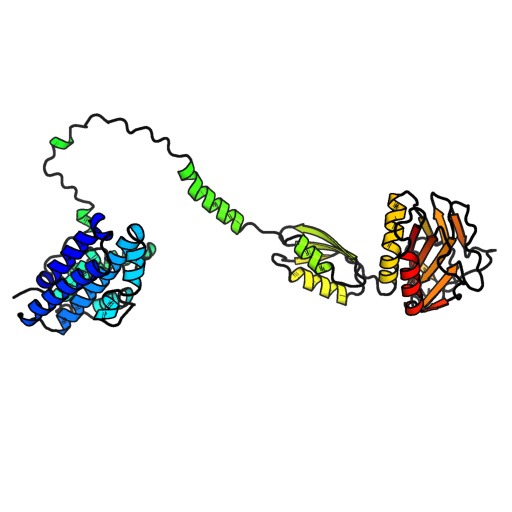 A 1 240 ? 12.475 7.581 -5.395 1.00 88.81 240 LYS A C 1
ATOM 1944 O O . LYS A 1 240 ? 13.537 6.960 -5.545 1.00 88.81 240 LYS A O 1
ATOM 1949 N N . GLY A 1 241 ? 11.305 6.968 -5.245 1.00 89.56 241 GLY A N 1
ATOM 1950 C CA . GLY A 1 241 ? 11.112 5.525 -5.113 1.00 89.56 241 GLY A CA 1
ATOM 1951 C C . GLY A 1 241 ? 11.310 4.975 -3.697 1.00 89.56 241 GLY A C 1
ATOM 1952 O O . GLY A 1 241 ? 11.278 3.758 -3.525 1.00 89.56 241 GLY A O 1
ATOM 1953 N N . GLN A 1 242 ? 11.520 5.822 -2.684 1.00 93.56 242 GLN A N 1
ATOM 1954 C CA . GLN A 1 242 ? 11.455 5.419 -1.278 1.00 93.56 242 GLN A CA 1
ATOM 1955 C C . GLN A 1 242 ? 10.030 5.594 -0.760 1.00 93.56 242 GLN A C 1
ATOM 1957 O O . GLN A 1 242 ? 9.505 6.707 -0.740 1.00 93.56 242 GLN A O 1
ATOM 1962 N N . VAL A 1 243 ? 9.411 4.498 -0.335 1.00 96.38 243 VAL A N 1
ATOM 1963 C CA . VAL A 1 243 ? 8.063 4.498 0.240 1.00 96.38 243 VAL A CA 1
ATOM 1964 C C . VAL A 1 243 ? 8.176 4.432 1.756 1.00 96.38 243 VAL A C 1
ATOM 1966 O O . VAL A 1 243 ? 8.842 3.540 2.277 1.00 96.38 243 VAL A O 1
ATOM 1969 N N . ARG A 1 244 ? 7.507 5.351 2.459 1.00 97.00 244 ARG A N 1
ATOM 1970 C CA . ARG A 1 244 ? 7.354 5.307 3.916 1.00 97.00 244 ARG A CA 1
ATOM 1971 C C . ARG A 1 244 ? 5.940 4.872 4.282 1.00 97.00 244 ARG A C 1
ATOM 1973 O O . ARG A 1 244 ? 4.982 5.524 3.863 1.00 97.00 244 ARG A O 1
ATOM 1980 N N . LEU A 1 245 ? 5.821 3.802 5.060 1.00 97.12 245 LEU A N 1
ATOM 1981 C CA . LEU A 1 245 ? 4.548 3.253 5.533 1.00 97.12 245 LEU A CA 1
ATOM 1982 C C . LEU A 1 245 ? 4.334 3.590 7.013 1.00 97.12 245 LEU A C 1
ATOM 1984 O O . LEU A 1 245 ? 5.255 3.446 7.812 1.00 97.12 245 LEU A O 1
ATOM 1988 N N . ASP A 1 246 ? 3.120 3.994 7.375 1.00 96.44 246 ASP A N 1
ATOM 1989 C CA . ASP A 1 246 ? 2.701 4.207 8.765 1.00 96.44 246 ASP A CA 1
ATOM 1990 C C . ASP A 1 246 ? 1.419 3.403 9.033 1.00 96.44 246 ASP A C 1
ATOM 1992 O O . ASP A 1 246 ? 0.592 3.232 8.131 1.00 96.44 246 ASP A O 1
ATOM 1996 N N . GLY A 1 247 ? 1.235 2.932 10.268 1.00 94.81 247 GLY A N 1
ATOM 1997 C CA . GLY A 1 247 ? 0.061 2.150 10.656 1.00 94.81 247 GLY A CA 1
ATOM 1998 C C . GLY A 1 247 ? 0.402 0.950 11.532 1.00 94.81 247 GLY A C 1
ATOM 1999 O O . GLY A 1 247 ? 1.346 1.005 12.320 1.00 94.81 247 GLY A O 1
ATOM 2000 N N . HIS A 1 248 ? -0.361 -0.134 11.397 1.00 94.69 248 HIS A N 1
ATOM 2001 C CA . HIS A 1 248 ? -0.147 -1.358 12.168 1.00 94.69 248 HIS A CA 1
ATOM 2002 C C . HIS A 1 248 ? -0.334 -2.635 11.344 1.00 94.69 248 HIS A C 1
ATOM 2004 O O . HIS A 1 248 ? -0.995 -2.624 10.306 1.00 94.69 248 HIS A O 1
ATOM 2010 N N . VAL A 1 249 ? 0.247 -3.722 11.852 1.00 96.81 249 VAL A N 1
ATOM 2011 C CA . VAL A 1 249 ? 0.203 -5.089 11.305 1.00 96.81 249 VAL A CA 1
ATOM 2012 C C . VAL A 1 249 ? 0.030 -6.105 12.436 1.00 96.81 249 VAL A C 1
ATOM 2014 O O . VAL A 1 249 ? 0.337 -5.805 13.591 1.00 96.81 249 VAL A O 1
ATOM 2017 N N . SER A 1 250 ? -0.419 -7.317 12.124 1.00 95.06 250 SER A N 1
ATOM 2018 C CA . SER A 1 250 ? -0.716 -8.358 13.112 1.00 95.06 250 SER A CA 1
ATOM 2019 C C . SER A 1 250 ? 0.512 -9.071 13.682 1.00 95.06 250 SER A C 1
ATOM 2021 O O . SER A 1 250 ? 0.458 -9.616 14.785 1.00 95.06 250 SER A O 1
ATOM 2023 N N . SER A 1 251 ? 1.616 -9.115 12.938 1.00 95.50 251 SER A N 1
ATOM 2024 C CA . SER A 1 251 ? 2.857 -9.786 13.341 1.00 95.50 251 SER A CA 1
ATOM 2025 C C . SER A 1 251 ? 4.064 -9.200 12.610 1.00 95.50 251 SER A C 1
ATOM 2027 O O . SER A 1 251 ? 3.918 -8.534 11.583 1.00 95.50 251 SER A O 1
ATOM 2029 N N . ASP A 1 252 ? 5.267 -9.475 13.117 1.00 96.06 252 ASP A N 1
ATOM 2030 C CA . ASP A 1 252 ? 6.510 -9.145 12.408 1.00 96.06 252 ASP A CA 1
ATOM 2031 C C . ASP A 1 252 ? 6.624 -9.897 11.070 1.00 96.06 252 ASP A C 1
ATOM 2033 O O . ASP A 1 252 ? 7.150 -9.361 10.101 1.00 96.06 252 ASP A O 1
ATOM 2037 N N . GLU A 1 253 ? 6.064 -11.105 10.973 1.00 95.81 253 GLU A N 1
ATOM 2038 C CA . GLU A 1 253 ? 5.991 -11.867 9.718 1.00 95.81 253 GLU A CA 1
ATOM 2039 C C . GLU A 1 253 ? 5.142 -11.125 8.676 1.00 95.81 253 GLU A C 1
ATOM 2041 O O . GLU A 1 253 ? 5.601 -10.886 7.559 1.00 95.81 253 GLU A O 1
ATOM 2046 N N . GLN A 1 254 ? 3.949 -10.656 9.065 1.00 95.75 254 GLN A N 1
ATOM 2047 C CA . GLN A 1 254 ? 3.091 -9.856 8.188 1.00 95.75 254 GLN A CA 1
ATOM 2048 C C . GLN A 1 254 ? 3.753 -8.519 7.818 1.00 95.75 254 GLN A C 1
ATOM 2050 O O . GLN A 1 254 ? 3.602 -8.046 6.693 1.00 95.75 254 GLN A O 1
ATOM 2055 N N . ARG A 1 255 ? 4.530 -7.910 8.728 1.00 96.25 255 ARG A N 1
ATOM 2056 C CA . ARG A 1 255 ? 5.319 -6.702 8.433 1.00 96.25 255 ARG A CA 1
ATOM 2057 C C . ARG A 1 255 ? 6.264 -6.928 7.254 1.00 96.25 255 ARG A C 1
ATOM 2059 O O . ARG A 1 255 ? 6.324 -6.091 6.354 1.00 96.25 255 ARG A O 1
ATOM 2066 N N . GLU A 1 256 ? 6.978 -8.051 7.239 1.00 95.88 256 GLU A N 1
ATOM 2067 C CA . GLU A 1 256 ? 7.877 -8.396 6.135 1.00 95.88 256 GLU A CA 1
ATOM 2068 C C . GLU A 1 256 ? 7.105 -8.722 4.850 1.00 95.88 256 GLU A C 1
ATOM 2070 O O . GLU A 1 256 ? 7.494 -8.263 3.776 1.00 95.88 256 GLU A O 1
ATOM 2075 N N . GLU A 1 257 ? 5.970 -9.421 4.933 1.00 95.81 257 GLU A N 1
ATOM 2076 C CA . GLU A 1 257 ? 5.097 -9.662 3.773 1.00 95.81 257 GLU A CA 1
ATOM 2077 C C . GLU A 1 257 ? 4.603 -8.354 3.135 1.00 95.81 257 GLU A C 1
ATOM 2079 O O . GLU A 1 257 ? 4.664 -8.195 1.913 1.00 95.81 257 GLU A O 1
ATOM 2084 N N . VAL A 1 258 ? 4.189 -7.380 3.951 1.00 96.06 258 VAL A N 1
ATOM 2085 C CA . VAL A 1 258 ? 3.802 -6.033 3.506 1.00 96.06 258 VAL A CA 1
ATOM 2086 C C . VAL A 1 258 ? 4.974 -5.342 2.810 1.00 96.06 258 VAL A C 1
ATOM 2088 O O . VAL A 1 258 ? 4.814 -4.800 1.713 1.00 96.06 258 VAL A O 1
ATOM 2091 N N . ARG A 1 259 ? 6.172 -5.381 3.409 1.00 96.00 259 ARG A N 1
ATOM 2092 C CA . ARG A 1 259 ? 7.382 -4.785 2.819 1.00 96.00 259 ARG A CA 1
ATOM 2093 C C . ARG A 1 259 ? 7.710 -5.420 1.469 1.00 96.00 259 ARG A C 1
ATOM 2095 O O . ARG A 1 259 ? 7.982 -4.695 0.513 1.00 96.00 259 ARG A O 1
ATOM 2102 N N . HIS A 1 260 ? 7.635 -6.744 1.363 1.00 95.50 260 HIS A N 1
ATOM 2103 C CA . HIS A 1 260 ? 7.851 -7.470 0.113 1.00 95.50 260 HIS A CA 1
ATOM 2104 C C . HIS A 1 260 ? 6.789 -7.154 -0.946 1.00 95.50 260 HIS A C 1
ATOM 2106 O O . HIS A 1 260 ? 7.143 -6.928 -2.105 1.00 95.50 260 HIS A O 1
ATOM 2112 N N . SER A 1 261 ? 5.514 -7.074 -0.554 1.00 95.75 261 SER A N 1
ATOM 2113 C CA . SER A 1 261 ? 4.414 -6.678 -1.441 1.00 95.75 261 SER A CA 1
ATOM 2114 C C . SER A 1 261 ? 4.662 -5.290 -2.036 1.00 95.75 261 SER A C 1
ATOM 2116 O O . SER A 1 261 ? 4.643 -5.121 -3.255 1.00 95.75 261 SER A O 1
ATOM 2118 N N . VAL A 1 262 ? 5.024 -4.306 -1.207 1.00 95.88 262 VAL A N 1
ATOM 2119 C CA . VAL A 1 262 ? 5.312 -2.942 -1.678 1.00 95.88 262 VAL A CA 1
ATOM 2120 C C . VAL A 1 262 ? 6.578 -2.885 -2.536 1.00 95.88 262 VAL A C 1
ATOM 2122 O O . VAL A 1 262 ? 6.585 -2.199 -3.555 1.00 95.88 262 VAL A O 1
ATOM 2125 N N . LEU A 1 263 ? 7.632 -3.631 -2.195 1.00 96.06 263 LEU A N 1
ATOM 2126 C CA . LEU A 1 263 ? 8.850 -3.718 -3.015 1.00 96.06 263 LEU A CA 1
ATOM 2127 C C . LEU A 1 263 ? 8.596 -4.323 -4.405 1.00 96.06 263 LEU A C 1
ATOM 2129 O O . LEU A 1 263 ? 9.369 -4.063 -5.325 1.00 96.06 263 LEU A O 1
ATOM 2133 N N . SER A 1 264 ? 7.528 -5.107 -4.573 1.00 95.00 264 SER A N 1
ATOM 2134 C CA . SER A 1 264 ? 7.150 -5.674 -5.872 1.00 95.00 264 SER A CA 1
ATOM 2135 C C . SER A 1 264 ? 6.477 -4.660 -6.813 1.00 95.00 264 SER A C 1
ATOM 2137 O O . SER A 1 264 ? 6.354 -4.911 -8.015 1.00 95.00 264 SER A O 1
ATOM 2139 N N . VAL A 1 265 ? 6.070 -3.492 -6.299 1.00 94.94 265 VAL A N 1
ATOM 2140 C CA . VAL A 1 265 ? 5.447 -2.429 -7.095 1.00 94.94 265 VAL A CA 1
ATOM 2141 C C . VAL A 1 265 ? 6.499 -1.729 -7.961 1.00 94.94 265 VAL A C 1
ATOM 2143 O O . VAL A 1 265 ? 7.579 -1.349 -7.506 1.00 94.94 265 VAL A O 1
ATOM 2146 N N . SER A 1 266 ? 6.176 -1.519 -9.241 1.00 93.00 266 SER A N 1
ATOM 2147 C CA . SER A 1 266 ? 7.083 -0.873 -10.199 1.00 93.00 266 SER A CA 1
ATOM 2148 C C . SER A 1 266 ? 7.552 0.500 -9.707 1.00 93.00 266 SER A C 1
ATOM 2150 O O . SER A 1 266 ? 6.748 1.310 -9.256 1.00 93.00 266 SER A O 1
ATOM 2152 N N . HIS A 1 267 ? 8.852 0.771 -9.857 1.00 92.06 267 HIS A N 1
ATOM 2153 C CA . HIS A 1 267 ? 9.537 1.998 -9.421 1.00 92.06 267 HIS A CA 1
ATOM 2154 C C . HIS A 1 267 ? 9.729 2.179 -7.903 1.00 92.06 267 HIS A C 1
ATOM 2156 O O . HIS A 1 267 ? 10.362 3.159 -7.498 1.00 92.06 267 HIS A O 1
ATOM 2162 N N . VAL A 1 268 ? 9.299 1.229 -7.065 1.00 94.94 268 VAL A N 1
ATOM 2163 C CA . VAL A 1 268 ? 9.727 1.177 -5.659 1.00 94.94 268 VAL A CA 1
ATOM 2164 C C . VAL A 1 268 ? 11.179 0.695 -5.596 1.00 94.94 268 VAL A C 1
ATOM 2166 O O . VAL A 1 268 ? 11.545 -0.317 -6.184 1.00 94.94 268 VAL A O 1
ATOM 2169 N N . LYS A 1 269 ? 12.032 1.443 -4.894 1.00 93.44 269 LYS A N 1
ATOM 2170 C CA . LYS A 1 269 ? 13.457 1.130 -4.690 1.00 93.44 269 LYS A CA 1
ATOM 2171 C C . LYS A 1 269 ? 13.757 0.705 -3.261 1.00 93.44 269 LYS A C 1
ATOM 2173 O O . LYS A 1 269 ? 14.657 -0.098 -3.040 1.00 93.44 269 LYS A O 1
ATOM 2178 N N . ALA A 1 270 ? 13.048 1.287 -2.299 1.00 95.12 270 ALA A N 1
ATOM 2179 C CA . ALA A 1 270 ? 13.201 0.980 -0.888 1.00 95.12 270 ALA A CA 1
ATOM 2180 C C . ALA A 1 270 ? 11.893 1.240 -0.142 1.00 95.12 270 ALA A C 1
ATOM 2182 O O . ALA A 1 270 ? 11.102 2.101 -0.534 1.00 95.12 270 ALA A O 1
ATOM 2183 N N . VAL A 1 271 ? 11.708 0.521 0.961 1.00 96.38 271 VAL A N 1
ATOM 2184 C CA . VAL A 1 271 ? 10.579 0.699 1.874 1.00 96.38 271 VAL A CA 1
ATOM 2185 C C . VAL A 1 271 ? 11.127 0.968 3.268 1.00 96.38 271 VAL A C 1
ATOM 2187 O O . VAL A 1 271 ? 11.952 0.209 3.783 1.00 96.38 271 VAL A O 1
ATOM 2190 N N . THR A 1 272 ? 10.676 2.051 3.881 1.00 96.44 272 THR A N 1
ATOM 2191 C CA . THR A 1 272 ? 10.843 2.337 5.308 1.00 96.44 272 THR A CA 1
ATOM 2192 C C . THR A 1 272 ? 9.469 2.327 5.953 1.00 96.44 272 THR A C 1
ATOM 2194 O O . THR A 1 272 ? 8.462 2.569 5.290 1.00 96.44 272 THR A O 1
ATOM 2197 N N . ASP A 1 273 ? 9.395 2.000 7.235 1.00 95.62 273 ASP A N 1
ATOM 2198 C CA . ASP A 1 273 ? 8.102 1.909 7.890 1.00 95.62 273 ASP A CA 1
ATOM 2199 C C . ASP A 1 273 ? 8.185 2.209 9.386 1.00 95.62 273 ASP A C 1
ATOM 2201 O O . ASP A 1 273 ? 9.188 1.913 10.036 1.00 95.62 273 ASP A O 1
ATOM 2205 N N . ASN A 1 274 ? 7.112 2.799 9.905 1.00 96.31 274 ASN A N 1
ATOM 2206 C CA . ASN A 1 274 ? 6.849 2.957 11.332 1.00 96.31 274 ASN A CA 1
ATOM 2207 C C . ASN A 1 274 ? 5.661 2.071 11.738 1.00 96.31 274 ASN A C 1
ATOM 2209 O O . ASN A 1 274 ? 4.773 2.514 12.468 1.00 96.31 274 ASN A O 1
ATOM 2213 N N . LEU A 1 275 ? 5.594 0.847 11.204 1.00 95.38 275 LEU A N 1
ATOM 2214 C CA . LEU A 1 275 ? 4.506 -0.073 11.516 1.00 95.38 275 LEU A CA 1
ATOM 2215 C C . LEU A 1 275 ? 4.679 -0.618 12.932 1.00 95.38 275 LEU A C 1
ATOM 2217 O O . LEU A 1 275 ? 5.749 -1.109 13.298 1.00 95.38 275 LEU A O 1
ATOM 2221 N N . ILE A 1 276 ? 3.607 -0.549 13.718 1.00 94.88 276 ILE A N 1
ATOM 2222 C CA . ILE A 1 276 ? 3.539 -1.181 15.037 1.00 94.88 276 ILE A CA 1
ATOM 2223 C C . ILE A 1 276 ? 2.849 -2.542 14.940 1.00 94.88 276 ILE A C 1
ATOM 2225 O O . ILE A 1 276 ? 1.895 -2.718 14.183 1.00 94.88 276 ILE A O 1
ATOM 2229 N N . VAL A 1 277 ? 3.315 -3.510 15.729 1.00 94.69 277 VAL A N 1
ATOM 2230 C CA . VAL A 1 277 ? 2.697 -4.839 15.789 1.00 94.69 277 VAL A CA 1
ATOM 2231 C C . VAL A 1 277 ? 1.541 -4.817 16.788 1.00 94.69 277 VAL A C 1
ATOM 2233 O O . VAL A 1 277 ? 1.742 -4.556 17.979 1.00 94.69 277 VAL A O 1
ATOM 2236 N N . ILE A 1 278 ? 0.332 -5.091 16.303 1.00 94.50 278 ILE A N 1
ATOM 2237 C CA . ILE A 1 278 ? -0.901 -5.237 17.081 1.00 94.50 278 ILE A CA 1
ATOM 2238 C C . ILE A 1 278 ? -1.476 -6.622 16.764 1.00 94.50 278 ILE A C 1
ATOM 2240 O O . ILE A 1 278 ? -2.132 -6.781 15.739 1.00 94.50 278 ILE A O 1
ATOM 2244 N N . PRO A 1 279 ? -1.231 -7.641 17.603 1.00 93.31 279 PRO A N 1
ATOM 2245 C CA . PRO A 1 279 ? -1.644 -9.003 17.295 1.00 93.31 279 PRO A CA 1
ATOM 2246 C C . PRO A 1 279 ? -3.161 -9.180 17.363 1.00 93.31 279 PRO A C 1
ATOM 2248 O O . PRO A 1 279 ? -3.864 -8.428 18.043 1.00 93.31 279 PRO A O 1
ATOM 2251 N N . ARG A 1 280 ? -3.659 -10.238 16.717 1.00 93.19 280 ARG A N 1
ATOM 2252 C CA . ARG A 1 280 ? -5.033 -10.706 16.935 1.00 93.19 280 ARG A CA 1
ATOM 2253 C C . ARG A 1 280 ? -5.243 -11.059 18.417 1.00 93.19 280 ARG A C 1
ATOM 2255 O O . ARG A 1 280 ? -4.315 -11.590 19.035 1.00 93.19 280 ARG A O 1
ATOM 2262 N N . PRO A 1 281 ? -6.422 -10.767 18.988 1.00 93.50 281 PRO A N 1
ATOM 2263 C CA . PRO A 1 281 ? -7.599 -10.173 18.344 1.00 93.50 281 PRO A CA 1
ATOM 2264 C C . PRO A 1 281 ? -7.630 -8.637 18.399 1.00 93.50 281 PRO A C 1
ATOM 2266 O O . PRO A 1 281 ? -8.572 -8.037 17.896 1.00 93.50 281 PRO A O 1
ATOM 2269 N N . PHE A 1 282 ? -6.641 -7.970 19.005 1.00 95.31 282 PHE A N 1
ATOM 2270 C CA . PHE A 1 282 ? -6.702 -6.524 19.254 1.00 95.31 282 PHE A CA 1
ATOM 2271 C C . PHE A 1 282 ? -6.943 -5.705 17.979 1.00 95.31 282 PHE A C 1
ATOM 2273 O O . PHE A 1 282 ? -7.771 -4.798 17.982 1.00 95.31 282 PHE A O 1
ATOM 2280 N N . CYS A 1 283 ? -6.273 -6.053 16.878 1.00 94.69 283 CYS A N 1
ATOM 2281 C CA . CYS A 1 283 ? -6.493 -5.396 15.589 1.00 94.69 283 CYS A CA 1
ATOM 2282 C C . CYS A 1 283 ? -7.913 -5.641 15.034 1.00 94.69 283 CYS A C 1
ATOM 2284 O O . CYS A 1 283 ? -8.510 -4.715 14.494 1.00 94.69 283 CYS A O 1
ATOM 2286 N N . GLU A 1 284 ? -8.514 -6.818 15.251 1.00 94.44 284 GLU A N 1
ATOM 2287 C CA . GLU A 1 284 ? -9.887 -7.124 14.808 1.00 94.44 284 GLU A CA 1
ATOM 2288 C C . GLU A 1 284 ? -10.904 -6.275 15.573 1.00 94.44 284 GLU A C 1
ATOM 2290 O O . GLU A 1 284 ? -11.841 -5.729 14.993 1.00 94.44 284 GLU A O 1
ATOM 2295 N N . VAL A 1 285 ? -10.693 -6.107 16.879 1.00 95.56 285 VAL A N 1
ATOM 2296 C CA . VAL A 1 285 ? -11.539 -5.240 17.705 1.00 95.56 285 VAL A CA 1
ATOM 2297 C C . VAL A 1 285 ? -11.433 -3.788 17.240 1.00 95.56 285 VAL A C 1
ATOM 2299 O O . VAL A 1 285 ? -12.450 -3.111 17.096 1.00 95.56 285 VAL A O 1
ATOM 2302 N N . MET A 1 286 ? -10.217 -3.305 16.965 1.00 94.75 286 MET A N 1
ATOM 2303 C CA . MET A 1 286 ? -10.011 -1.954 16.438 1.00 94.75 286 MET A CA 1
ATOM 2304 C C . MET A 1 286 ? -10.747 -1.750 15.110 1.00 94.75 286 MET A C 1
ATOM 2306 O O . MET A 1 286 ? -11.385 -0.715 14.933 1.00 94.75 286 MET A O 1
ATOM 2310 N N . GLU A 1 287 ? -10.700 -2.725 14.200 1.00 92.56 287 GLU A N 1
ATOM 2311 C CA . GLU A 1 287 ? -11.430 -2.683 12.927 1.00 92.56 287 GLU A CA 1
ATOM 2312 C C . GLU A 1 287 ? -12.952 -2.657 13.126 1.00 92.56 287 GLU A C 1
ATOM 2314 O O . GLU A 1 287 ? -13.643 -1.880 12.466 1.00 92.56 287 GLU A O 1
ATOM 2319 N N . VAL A 1 288 ? -13.476 -3.458 14.060 1.00 93.94 288 VAL A N 1
ATOM 2320 C CA . VAL A 1 288 ? -14.910 -3.498 14.393 1.00 93.94 288 VAL A CA 1
ATOM 2321 C C . VAL A 1 288 ? -15.393 -2.167 14.982 1.00 93.94 288 VAL A C 1
ATOM 2323 O O . VAL A 1 288 ? -16.479 -1.704 14.638 1.00 93.94 288 VAL A O 1
ATOM 2326 N N . LEU A 1 289 ? -14.588 -1.521 15.831 1.00 94.06 289 LEU A N 1
ATOM 2327 C CA . LEU A 1 289 ? -14.946 -0.258 16.488 1.00 94.06 289 LEU A CA 1
ATOM 2328 C C . LEU A 1 289 ? -14.653 0.989 15.641 1.00 94.06 289 LEU A C 1
ATOM 2330 O O . LEU A 1 289 ? -15.220 2.054 15.902 1.00 94.06 289 LEU A O 1
ATOM 2334 N N . ALA A 1 290 ? -13.783 0.889 14.631 1.00 92.00 290 ALA A N 1
ATOM 2335 C CA . ALA A 1 290 ? -13.330 2.029 13.838 1.00 92.00 290 ALA A CA 1
ATOM 2336 C C . ALA A 1 290 ? -14.469 2.853 13.202 1.00 92.00 290 ALA A C 1
ATOM 2338 O O . ALA A 1 290 ? -14.391 4.082 13.283 1.00 92.00 290 ALA A O 1
ATOM 2339 N N . PRO A 1 291 ? -15.528 2.265 12.603 1.00 92.25 291 PRO A N 1
ATOM 2340 C CA . PRO A 1 291 ? -16.631 3.045 12.040 1.00 92.25 291 PRO A CA 1
ATOM 2341 C C . PRO A 1 291 ? -17.317 3.932 13.085 1.00 92.25 291 PRO A C 1
ATOM 2343 O O . PRO A 1 291 ? -17.423 5.140 12.879 1.00 92.25 291 PRO A O 1
ATOM 2346 N N . ALA A 1 292 ? -17.677 3.355 14.236 1.00 92.12 292 ALA A N 1
ATOM 2347 C CA . ALA A 1 292 ? -18.336 4.069 15.327 1.00 92.12 292 ALA A CA 1
ATOM 2348 C C . ALA A 1 292 ? -17.436 5.164 15.922 1.00 92.12 292 ALA A C 1
ATOM 2350 O O . ALA A 1 292 ? -17.871 6.301 16.077 1.00 92.12 292 ALA A O 1
ATOM 2351 N N . LYS A 1 293 ? -16.156 4.859 16.184 1.00 91.81 293 LYS A N 1
ATOM 2352 C CA . LYS A 1 293 ? -15.174 5.836 16.692 1.00 91.81 293 LYS A CA 1
ATOM 2353 C C . LYS A 1 293 ? -14.977 7.014 15.731 1.00 91.81 293 LYS A C 1
ATOM 2355 O O . LYS A 1 293 ? -14.912 8.169 16.151 1.00 91.81 293 LYS A O 1
ATOM 2360 N N . ASN A 1 294 ? -14.883 6.735 14.430 1.00 89.94 294 ASN A N 1
ATOM 2361 C CA . ASN A 1 294 ? -14.659 7.761 13.414 1.00 89.94 294 ASN A CA 1
ATOM 2362 C C . ASN A 1 294 ? -15.901 8.634 13.184 1.00 89.94 294 ASN A C 1
ATOM 2364 O O . ASN A 1 294 ? -15.765 9.849 13.031 1.00 89.94 294 ASN A O 1
ATOM 2368 N N . GLU A 1 295 ? -17.100 8.049 13.149 1.00 89.06 295 GLU A N 1
ATOM 2369 C CA . GLU A 1 295 ? -18.344 8.810 12.982 1.00 89.06 295 GLU A CA 1
ATOM 2370 C C . GLU A 1 295 ? -18.687 9.644 14.217 1.00 89.06 295 GLU A C 1
ATOM 2372 O O . GLU A 1 295 ? -19.025 10.826 14.084 1.00 89.06 295 GLU A O 1
ATOM 2377 N N . SER A 1 296 ? -18.519 9.095 15.421 1.00 88.56 296 SER A N 1
ATOM 2378 C CA . SER A 1 296 ? -18.786 9.830 16.659 1.00 88.56 296 SER A CA 1
ATOM 2379 C C . SER A 1 296 ? -17.850 11.035 16.817 1.00 88.56 296 SER A C 1
ATOM 2381 O O . SER A 1 296 ? -18.293 12.128 17.191 1.00 88.56 296 SER A O 1
ATOM 2383 N N . ALA A 1 297 ? -16.575 10.888 16.430 1.00 85.81 297 ALA A N 1
ATOM 2384 C CA . ALA A 1 297 ? -15.598 11.974 16.416 1.00 85.81 297 ALA A CA 1
ATOM 2385 C C . ALA A 1 297 ? -16.004 13.122 15.473 1.00 85.81 297 ALA A C 1
ATOM 2387 O O . ALA A 1 297 ? -15.888 14.291 15.852 1.00 85.81 297 ALA A O 1
ATOM 2388 N N . LYS A 1 298 ? -16.538 12.819 14.279 1.00 88.06 298 LYS A N 1
ATOM 2389 C CA . LYS A 1 298 ? -17.040 13.836 13.330 1.00 88.06 298 LYS A CA 1
ATOM 2390 C C . LYS A 1 298 ? -18.243 14.605 13.879 1.00 88.06 298 LYS A C 1
ATOM 2392 O O . LYS A 1 298 ? -18.354 15.807 13.650 1.00 88.06 298 LYS A O 1
ATOM 2397 N N . HIS A 1 299 ? -19.118 13.930 14.624 1.00 85.56 299 HIS A N 1
ATOM 2398 C CA . HIS A 1 299 ? -20.349 14.502 15.183 1.00 85.56 299 HIS A CA 1
ATOM 2399 C C . HIS A 1 299 ? -20.181 15.077 16.601 1.00 85.56 299 HIS A C 1
ATOM 2401 O O . HIS A 1 299 ? -21.163 15.426 17.261 1.00 85.56 299 HIS A O 1
ATOM 2407 N N . GLY A 1 300 ? -18.941 15.192 17.090 1.00 82.00 300 GLY A N 1
ATOM 2408 C CA . GLY A 1 300 ? -18.629 15.789 18.389 1.00 82.00 300 GLY A CA 1
ATOM 2409 C C . GLY A 1 300 ? -18.996 14.927 19.602 1.00 82.00 300 GLY A C 1
ATOM 2410 O O . GLY A 1 300 ? -18.866 15.403 20.732 1.00 82.00 300 GLY A O 1
ATOM 2411 N N . PHE A 1 301 ? -19.404 13.669 19.401 1.00 83.44 301 PHE A N 1
ATOM 2412 C CA . PHE A 1 301 ? -19.554 12.670 20.459 1.00 83.44 301 PHE A CA 1
ATOM 2413 C C . PHE A 1 301 ? -18.195 12.005 20.719 1.00 83.44 301 PHE A C 1
ATOM 2415 O O . PHE A 1 301 ? -17.963 10.833 20.428 1.00 83.44 301 PHE A O 1
ATOM 2422 N N . ALA A 1 302 ? -17.271 12.804 21.256 1.00 82.38 302 ALA A N 1
ATOM 2423 C CA . ALA A 1 302 ? -15.973 12.324 21.709 1.00 82.38 302 ALA A CA 1
ATOM 2424 C C . ALA A 1 302 ? -16.167 11.544 23.015 1.00 82.38 302 ALA A C 1
ATOM 2426 O O . ALA A 1 302 ? -16.357 12.156 24.068 1.00 82.38 302 ALA A O 1
ATOM 2427 N N . LEU A 1 303 ? -16.200 10.219 22.895 1.00 90.69 303 LEU A N 1
ATOM 2428 C CA . LEU A 1 303 ? -16.129 9.269 23.996 1.00 90.69 303 LEU A CA 1
ATOM 2429 C C . LEU A 1 303 ? -14.653 9.062 24.338 1.00 90.69 303 LEU A C 1
ATOM 2431 O O . LEU A 1 303 ? -13.843 8.917 23.429 1.00 90.69 303 LEU A O 1
ATOM 2435 N N . ASP A 1 304 ? -14.327 9.090 25.621 1.00 92.19 304 ASP A N 1
ATOM 2436 C CA . ASP A 1 304 ? -12.971 8.937 26.135 1.00 92.19 304 ASP A CA 1
ATOM 2437 C C . ASP A 1 304 ? -12.977 7.873 27.230 1.00 92.19 304 ASP A C 1
ATOM 2439 O O . ASP A 1 304 ? -13.816 7.900 28.140 1.00 92.19 304 ASP A O 1
ATOM 2443 N N . ILE A 1 305 ? -12.051 6.925 27.121 1.00 94.31 305 ILE A N 1
ATOM 2444 C CA . ILE A 1 305 ? -11.808 5.894 28.124 1.00 94.31 305 ILE A CA 1
ATOM 2445 C C . ILE A 1 305 ? -10.433 6.090 28.755 1.00 94.31 305 ILE A C 1
ATOM 2447 O O . ILE A 1 305 ? -9.406 6.113 28.084 1.00 94.31 305 ILE A O 1
ATOM 2451 N N . SER A 1 306 ? -10.416 6.162 30.081 1.00 95.56 306 SER A N 1
ATOM 2452 C CA . SER A 1 306 ? -9.221 6.407 30.872 1.00 95.56 306 SER A CA 1
ATOM 2453 C C . SER A 1 306 ? -9.127 5.407 32.029 1.00 95.56 306 SER A C 1
ATOM 2455 O O . SER A 1 306 ? -9.771 5.583 33.074 1.00 95.56 306 SER A O 1
ATOM 2457 N N . PRO A 1 307 ? -8.328 4.337 31.870 1.00 96.38 307 PRO A N 1
ATOM 2458 C CA . PRO A 1 307 ? -7.893 3.515 32.992 1.00 96.38 307 PRO A CA 1
ATOM 2459 C C . PRO A 1 307 ? -7.177 4.375 34.043 1.00 96.38 307 PRO A C 1
ATOM 2461 O O . PRO A 1 307 ? -6.553 5.383 33.719 1.00 96.38 307 PRO A O 1
ATOM 2464 N N . ASN A 1 308 ? -7.212 3.989 35.317 1.00 95.75 308 ASN A N 1
ATOM 2465 C CA . ASN A 1 308 ? -6.621 4.767 36.416 1.00 95.75 308 ASN A CA 1
ATOM 2466 C C . ASN A 1 308 ? -5.106 5.004 36.322 1.00 95.75 308 ASN A C 1
ATOM 2468 O O . ASN A 1 308 ? -4.610 5.920 36.976 1.00 95.75 308 ASN A O 1
ATOM 2472 N N . LYS A 1 309 ? -4.375 4.207 35.538 1.00 96.00 309 LYS A N 1
ATOM 2473 C CA . LYS A 1 309 ? -2.959 4.449 35.218 1.00 96.00 309 LYS A CA 1
ATOM 2474 C C . LYS A 1 309 ? -2.741 5.107 33.847 1.00 96.00 309 LYS A C 1
ATOM 2476 O O . LYS A 1 309 ? -1.596 5.302 33.452 1.00 96.00 309 LYS A O 1
ATOM 2481 N N . GLY A 1 310 ? -3.818 5.484 33.158 1.00 95.25 310 GLY A N 1
ATOM 2482 C CA . GLY A 1 310 ? -3.811 6.019 31.800 1.00 95.25 310 GLY A CA 1
ATOM 2483 C C . GLY A 1 310 ? -3.653 4.944 30.725 1.00 95.25 310 GLY A C 1
ATOM 2484 O O . GLY A 1 310 ? -3.432 3.767 31.020 1.00 95.25 310 GLY A O 1
ATOM 2485 N N . CYS A 1 311 ? -3.762 5.366 29.464 1.00 94.56 311 CYS A N 1
ATOM 2486 C CA . CYS A 1 311 ? -3.396 4.521 28.330 1.00 94.56 311 CYS A CA 1
ATOM 2487 C C . CYS A 1 311 ? -1.890 4.273 28.304 1.00 94.56 311 CYS A C 1
ATOM 2489 O O . CYS A 1 311 ? -1.108 5.136 28.698 1.00 94.56 311 CYS A O 1
ATOM 2491 N N . ASP A 1 312 ? -1.514 3.062 27.903 1.00 94.25 312 ASP A N 1
ATOM 2492 C CA . ASP A 1 312 ? -0.165 2.497 28.008 1.00 94.25 312 ASP A CA 1
ATOM 2493 C C . ASP A 1 312 ? 0.357 2.382 29.455 1.00 94.25 312 ASP A C 1
ATOM 2495 O O . ASP A 1 312 ? 1.540 2.120 29.688 1.00 94.25 312 ASP A O 1
ATOM 2499 N N . GLY A 1 313 ? -0.531 2.536 30.444 1.00 94.94 313 GLY A N 1
ATOM 2500 C CA . GLY A 1 313 ? -0.223 2.335 31.852 1.00 94.94 313 GLY A CA 1
ATOM 2501 C C . GLY A 1 313 ? 0.180 0.888 32.141 1.00 94.94 313 GLY A C 1
ATOM 2502 O O . GLY A 1 313 ? -0.443 -0.056 31.647 1.00 94.94 313 GLY A O 1
ATOM 2503 N N . ILE A 1 314 ? 1.214 0.725 32.971 1.00 96.56 314 ILE A N 1
ATOM 2504 C CA . ILE A 1 314 ? 1.700 -0.585 33.412 1.00 96.56 314 ILE A CA 1
ATOM 2505 C C . ILE A 1 314 ? 1.002 -0.970 34.715 1.00 96.56 314 ILE A C 1
ATOM 2507 O O . ILE A 1 314 ? 1.135 -0.280 35.733 1.00 96.56 314 ILE A O 1
ATOM 2511 N N . TYR A 1 315 ? 0.275 -2.079 34.681 1.00 96.38 315 TYR A N 1
ATOM 2512 C CA . TYR A 1 315 ? -0.361 -2.695 35.831 1.00 96.38 315 TYR A CA 1
ATOM 2513 C C . TYR A 1 315 ? 0.413 -3.924 36.306 1.00 96.38 315 TYR A C 1
ATOM 2515 O O . TYR A 1 315 ? 0.973 -4.678 35.516 1.00 96.38 315 TYR A O 1
ATOM 2523 N N . HIS A 1 316 ? 0.388 -4.162 37.608 1.00 96.12 316 HIS A N 1
ATOM 2524 C CA . HIS A 1 316 ? 1.018 -5.305 38.250 1.00 96.12 316 HIS A CA 1
ATOM 2525 C C . HIS A 1 316 ? -0.029 -6.236 38.855 1.00 96.12 316 HIS A C 1
ATOM 2527 O O . HIS A 1 316 ? -1.195 -5.877 39.048 1.00 96.12 316 HIS A O 1
ATOM 2533 N N . LEU A 1 317 ? 0.389 -7.457 39.174 1.00 95.31 317 LEU A N 1
ATOM 2534 C CA . LEU A 1 317 ? -0.462 -8.465 39.795 1.00 95.31 317 LEU A CA 1
ATOM 2535 C C . LEU A 1 317 ? -1.251 -7.902 40.995 1.00 95.31 317 LEU A C 1
ATOM 2537 O O . LEU A 1 317 ? -0.684 -7.321 41.918 1.00 95.31 317 LEU A O 1
ATOM 2541 N N . ARG A 1 318 ? -2.565 -8.166 41.011 1.00 94.56 318 ARG A N 1
ATOM 2542 C CA . ARG A 1 318 ? -3.551 -7.742 42.026 1.00 94.56 318 ARG A CA 1
ATOM 2543 C C . ARG A 1 318 ? -3.823 -6.244 42.108 1.00 94.56 318 ARG A C 1
ATOM 2545 O O . ARG A 1 318 ? -4.648 -5.847 42.932 1.00 94.56 318 ARG A O 1
ATOM 2552 N N . GLU A 1 319 ? -3.199 -5.419 41.279 1.00 95.81 319 GLU A N 1
ATOM 2553 C CA . GLU A 1 319 ? -3.579 -4.014 41.227 1.00 95.81 319 GLU A CA 1
ATOM 2554 C C . GLU A 1 319 ? -5.010 -3.855 40.701 1.00 95.81 319 GLU A C 1
ATOM 2556 O O . GLU A 1 319 ? -5.435 -4.617 39.823 1.00 95.81 319 GLU A O 1
ATOM 2561 N N . PRO A 1 320 ? -5.770 -2.886 41.239 1.00 95.69 320 PRO A N 1
ATOM 2562 C CA . PRO A 1 320 ? -7.130 -2.641 40.801 1.00 95.69 320 PRO A CA 1
ATOM 2563 C C . PRO A 1 320 ? -7.155 -1.965 39.426 1.00 95.69 320 PRO A C 1
ATOM 2565 O O . PRO A 1 320 ? -6.453 -0.973 39.199 1.00 95.69 320 PRO A O 1
ATOM 2568 N N . MET A 1 321 ? -8.018 -2.468 38.544 1.00 95.19 321 MET A N 1
ATOM 2569 C CA . MET A 1 321 ? -8.350 -1.828 37.271 1.00 95.19 321 MET A CA 1
ATOM 2570 C C . MET A 1 321 ? -9.612 -0.988 37.464 1.00 95.19 321 MET A C 1
ATOM 2572 O O . MET A 1 321 ? -10.711 -1.522 37.627 1.00 95.19 321 MET A O 1
ATOM 2576 N N . ILE A 1 322 ? -9.437 0.332 37.471 1.00 96.69 322 ILE A N 1
ATOM 2577 C CA . ILE A 1 322 ? -10.527 1.303 37.561 1.00 96.69 322 ILE A CA 1
ATOM 2578 C C . ILE A 1 322 ? -10.608 2.001 36.212 1.00 96.69 322 ILE A C 1
ATOM 2580 O O . ILE A 1 322 ? -9.615 2.559 35.746 1.00 96.69 322 ILE A O 1
ATOM 2584 N N . VAL A 1 323 ? -11.787 1.989 35.601 1.00 96.12 323 VAL A N 1
ATOM 2585 C CA . VAL A 1 323 ? -12.009 2.568 34.276 1.00 96.12 323 VAL A CA 1
ATOM 2586 C C . VAL A 1 323 ? -12.923 3.769 34.422 1.00 96.12 323 VAL A C 1
ATOM 2588 O O . VAL A 1 323 ? -14.045 3.645 34.913 1.00 96.12 323 VAL A O 1
ATOM 2591 N N . ASN A 1 324 ? -12.436 4.930 33.996 1.00 95.44 324 ASN A N 1
ATOM 2592 C CA . ASN A 1 324 ? -13.234 6.138 33.873 1.00 95.44 324 ASN A CA 1
ATOM 2593 C C . ASN A 1 324 ? -13.630 6.313 32.413 1.00 95.44 324 ASN A C 1
ATOM 2595 O O . ASN A 1 324 ? -12.789 6.249 31.524 1.00 95.44 324 ASN A O 1
ATOM 2599 N N . VAL A 1 325 ? -14.906 6.556 32.178 1.00 94.56 325 VAL A N 1
ATOM 2600 C CA . VAL A 1 325 ? -15.465 6.885 30.876 1.00 94.56 325 VAL A CA 1
ATOM 2601 C C . VAL A 1 325 ? -16.005 8.297 30.963 1.00 94.56 325 VAL A C 1
ATOM 2603 O O . VAL A 1 325 ? -16.725 8.633 31.906 1.00 94.56 325 VAL A O 1
ATOM 2606 N N . SER A 1 326 ? -15.681 9.127 29.983 1.00 92.69 326 SER A N 1
ATOM 2607 C CA . SER A 1 326 ? -16.227 10.474 29.871 1.00 92.69 326 SER A CA 1
ATOM 2608 C C . SER A 1 326 ? -16.641 10.772 28.437 1.00 92.69 326 SER A C 1
ATOM 2610 O O . SER A 1 326 ? -16.116 10.194 27.490 1.00 92.69 326 SER A O 1
ATOM 2612 N N . ALA A 1 327 ? -17.625 11.645 28.265 1.00 91.50 327 ALA A N 1
ATOM 2613 C CA . ALA A 1 327 ? -18.097 12.055 26.956 1.00 91.50 327 ALA A CA 1
ATOM 2614 C C . ALA A 1 327 ? -18.636 13.485 26.969 1.00 91.50 327 ALA A C 1
ATOM 2616 O O . ALA A 1 327 ? -19.056 14.018 27.993 1.00 91.50 327 ALA A O 1
ATOM 2617 N N . LYS A 1 328 ? -18.664 14.119 25.794 1.00 87.31 328 LYS A N 1
ATOM 2618 C CA . LYS A 1 328 ? -19.287 15.447 25.625 1.00 87.31 328 LYS A CA 1
ATOM 2619 C C . LYS A 1 328 ? -20.814 15.409 25.574 1.00 87.31 328 LYS A C 1
ATOM 2621 O O . LYS A 1 328 ? -21.453 16.433 25.807 1.00 87.31 328 LYS A O 1
ATOM 2626 N N . LYS A 1 329 ? -21.384 14.254 25.235 1.00 87.75 329 LYS A N 1
ATOM 2627 C CA . LYS A 1 329 ? -22.824 13.992 25.223 1.00 87.75 329 LYS A CA 1
ATOM 2628 C C . LYS A 1 329 ? -23.166 12.997 26.339 1.00 87.75 329 LYS A C 1
ATOM 2630 O O . LYS A 1 329 ? -22.269 12.272 26.774 1.00 87.75 329 LYS A O 1
ATOM 2635 N N . PRO A 1 330 ? -24.424 12.959 26.809 1.00 89.81 330 PRO A N 1
ATOM 2636 C CA . PRO A 1 330 ? -24.884 11.901 27.700 1.00 89.81 330 PRO A CA 1
ATOM 2637 C C . PRO A 1 330 ? -24.609 10.527 27.092 1.00 89.81 330 PRO A C 1
ATOM 2639 O O . PRO A 1 330 ? -24.770 10.338 25.887 1.00 89.81 330 PRO A O 1
ATOM 2642 N N . LEU A 1 331 ? -24.181 9.589 27.927 1.00 91.25 331 LEU A N 1
ATOM 2643 C CA . LEU A 1 331 ? -24.005 8.208 27.509 1.00 91.25 331 LEU A CA 1
ATOM 2644 C C . LEU A 1 331 ? -25.380 7.520 27.390 1.00 91.25 331 LEU A C 1
ATOM 2646 O O . LEU A 1 331 ? -26.387 7.953 27.953 1.00 91.25 331 LEU A O 1
ATOM 2650 N N . HIS A 1 332 ? -25.428 6.434 26.629 1.00 90.88 332 HIS A N 1
ATOM 2651 C CA . HIS A 1 332 ? -26.629 5.617 26.472 1.00 90.88 332 HIS A CA 1
ATOM 2652 C C . HIS A 1 332 ? -26.408 4.247 27.126 1.00 90.88 332 HIS A C 1
ATOM 2654 O O . HIS A 1 332 ? -26.110 4.181 28.319 1.00 90.88 332 HIS A O 1
ATOM 2660 N N . PHE A 1 333 ? -26.532 3.155 26.367 1.00 92.81 333 PHE A N 1
ATOM 2661 C CA . PHE A 1 333 ? -26.159 1.824 26.829 1.00 92.81 333 PHE A CA 1
ATOM 2662 C C . PHE A 1 333 ? -24.645 1.658 26.723 1.00 92.81 333 PHE A C 1
ATOM 2664 O O . PHE A 1 333 ? -24.108 1.649 25.613 1.00 92.81 333 PHE A O 1
ATOM 2671 N N . VAL A 1 334 ? -23.969 1.542 27.869 1.00 93.94 334 VAL A N 1
ATOM 2672 C CA . VAL A 1 334 ? -22.500 1.502 27.939 1.00 93.94 334 VAL A CA 1
ATOM 2673 C C . VAL A 1 334 ? -21.982 0.067 27.997 1.00 93.94 334 VAL A C 1
ATOM 2675 O O . VAL A 1 334 ? -22.394 -0.710 28.852 1.00 93.94 334 VAL A O 1
ATOM 2678 N N . TYR A 1 335 ? -21.037 -0.269 27.125 1.00 95.44 335 TYR A N 1
ATOM 2679 C CA . TYR A 1 335 ? -20.347 -1.556 27.104 1.00 95.44 335 TYR A CA 1
ATOM 2680 C C . TYR A 1 335 ? -18.864 -1.303 27.335 1.00 95.44 335 TYR A C 1
ATOM 2682 O O . TYR A 1 335 ? -18.272 -0.493 26.629 1.00 95.44 335 TYR A O 1
ATOM 2690 N N . ILE A 1 336 ? -18.282 -1.942 28.342 1.00 96.12 336 ILE A N 1
ATOM 2691 C CA . ILE A 1 336 ? -16.864 -1.873 28.665 1.00 96.12 336 ILE A CA 1
ATOM 2692 C C . ILE A 1 336 ? -16.336 -3.298 28.676 1.00 96.12 336 ILE A C 1
ATOM 2694 O O . ILE A 1 336 ? -16.683 -4.085 29.559 1.00 96.12 336 ILE A O 1
ATOM 2698 N N . ASP A 1 337 ? -15.467 -3.592 27.718 1.00 97.25 337 ASP A N 1
ATOM 2699 C CA . ASP A 1 337 ? -14.864 -4.907 27.547 1.00 97.25 337 ASP A CA 1
ATOM 2700 C C . ASP A 1 337 ? -13.359 -4.824 27.793 1.00 97.25 337 ASP A C 1
ATOM 2702 O O . ASP A 1 337 ? -12.712 -3.815 27.509 1.00 97.25 337 ASP A O 1
ATOM 2706 N N . TYR A 1 338 ? -12.801 -5.899 28.335 1.00 96.88 338 TYR A N 1
ATOM 2707 C CA . TYR A 1 338 ? -11.393 -6.036 28.662 1.00 96.88 338 TYR A CA 1
ATOM 2708 C C . TYR A 1 338 ? -10.813 -7.266 27.972 1.00 96.88 338 TYR A C 1
ATOM 2710 O O . TYR A 1 338 ? -11.124 -8.405 28.323 1.00 96.88 338 TYR A O 1
ATOM 2718 N N . TYR A 1 339 ? -9.958 -7.031 26.986 1.00 96.31 339 TYR A N 1
ATOM 2719 C CA . TYR A 1 339 ? -9.262 -8.065 26.234 1.00 96.31 339 TYR A CA 1
ATOM 2720 C C . TYR A 1 339 ? -7.947 -8.391 26.937 1.00 96.31 339 TYR A C 1
ATOM 2722 O O . TYR A 1 339 ? -7.060 -7.538 27.057 1.00 96.31 339 TYR A O 1
ATOM 2730 N N . VAL A 1 340 ? -7.853 -9.631 27.416 1.00 91.38 340 VAL A N 1
ATOM 2731 C CA . VAL A 1 340 ? -6.771 -10.110 28.283 1.00 91.38 340 VAL A CA 1
ATOM 2732 C C . VAL A 1 340 ? -5.529 -10.458 27.455 1.00 91.38 340 VAL A C 1
ATOM 2734 O O . VAL A 1 340 ? -5.610 -10.751 26.261 1.00 91.38 340 VAL A O 1
ATOM 2737 N N . ALA A 1 341 ? -4.360 -10.476 28.098 1.00 91.12 341 ALA A N 1
ATOM 2738 C CA . ALA A 1 341 ? -3.085 -10.801 27.460 1.00 91.12 341 ALA A CA 1
ATOM 2739 C C . ALA A 1 341 ? -3.007 -12.230 26.878 1.00 91.12 341 ALA A C 1
ATOM 2741 O O . ALA A 1 341 ? -2.104 -12.512 26.087 1.00 91.12 341 ALA A O 1
ATOM 2742 N N . ASP A 1 342 ? -3.933 -13.133 27.237 1.00 89.75 342 ASP A N 1
ATOM 2743 C CA . ASP A 1 342 ? -4.023 -14.472 26.637 1.00 89.75 342 ASP A CA 1
ATOM 2744 C C . ASP A 1 342 ? -4.412 -14.430 25.152 1.00 89.75 342 ASP A C 1
ATOM 2746 O O . ASP A 1 342 ? -4.042 -15.336 24.409 1.00 89.75 342 ASP A O 1
ATOM 2750 N N . ARG A 1 343 ? -5.069 -13.344 24.709 1.00 92.88 343 ARG A N 1
ATOM 2751 C CA . ARG A 1 343 ? -5.627 -13.147 23.361 1.00 92.88 343 ARG A CA 1
ATOM 2752 C C . ARG A 1 343 ? -6.757 -14.121 23.004 1.00 92.88 343 ARG A C 1
ATOM 2754 O O . ARG A 1 343 ? -7.243 -14.108 21.876 1.00 92.88 343 ARG A O 1
ATOM 2761 N N . GLU A 1 344 ? -7.235 -14.918 23.948 1.00 94.00 344 GLU A N 1
ATOM 2762 C CA . GLU A 1 344 ? -8.266 -15.937 23.728 1.00 94.00 344 GLU A CA 1
ATOM 2763 C C . GLU A 1 344 ? -9.623 -15.504 24.267 1.00 94.00 344 GLU A C 1
ATOM 2765 O O . GLU A 1 344 ? -10.650 -15.806 23.650 1.00 94.00 344 GLU A O 1
ATOM 2770 N N . ASN A 1 345 ? -9.623 -14.751 25.368 1.00 94.25 345 ASN A N 1
ATOM 2771 C CA . ASN A 1 345 ? -10.837 -14.374 26.073 1.00 94.25 345 ASN A CA 1
ATOM 2772 C C . ASN A 1 345 ? -11.012 -12.858 26.170 1.00 94.25 345 ASN A C 1
ATOM 2774 O O . ASN A 1 345 ? -10.052 -12.078 26.182 1.00 94.25 345 ASN A O 1
ATOM 2778 N N . VAL A 1 346 ? -12.273 -12.464 26.287 1.00 96.44 346 VAL A N 1
ATOM 2779 C CA . VAL A 1 346 ? -12.706 -11.126 26.677 1.00 96.44 346 VAL A CA 1
ATOM 2780 C C . VAL A 1 346 ? -13.412 -11.236 28.023 1.00 96.44 346 VAL A C 1
ATOM 2782 O O . VAL A 1 346 ? -14.123 -12.206 28.299 1.00 96.44 346 VAL A O 1
ATOM 2785 N N . ALA A 1 347 ? -13.180 -10.260 28.894 1.00 95.69 347 ALA A N 1
ATOM 27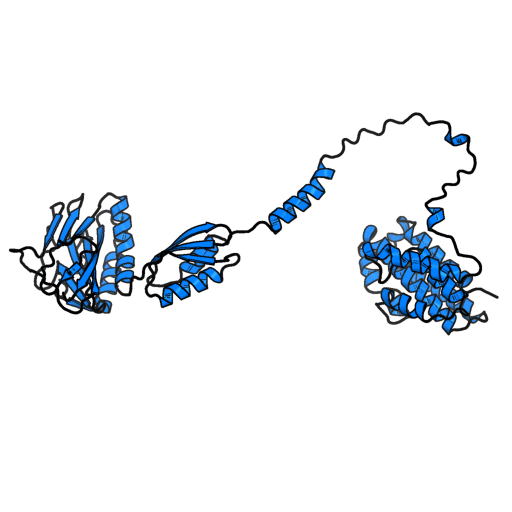86 C CA . ALA A 1 347 ? -13.940 -10.068 30.116 1.00 95.69 347 ALA A CA 1
ATOM 2787 C C . ALA A 1 347 ? -14.862 -8.860 29.947 1.00 95.69 347 ALA A C 1
ATOM 2789 O O . ALA A 1 347 ? -14.412 -7.763 29.621 1.00 95.69 347 ALA A O 1
ATOM 2790 N N . HIS A 1 348 ? -16.150 -9.049 30.194 1.00 96.44 348 HIS A N 1
ATOM 2791 C CA . HIS A 1 348 ? -17.136 -7.981 30.112 1.00 96.44 348 HIS A CA 1
ATOM 2792 C C . HIS A 1 348 ? -17.178 -7.265 31.457 1.00 96.44 348 HIS A C 1
ATOM 2794 O O . HIS A 1 348 ? -17.721 -7.784 32.433 1.00 96.44 348 HIS A O 1
ATOM 2800 N N . LEU A 1 349 ? -16.578 -6.079 31.545 1.00 95.06 349 LEU A N 1
ATOM 2801 C CA . LEU A 1 349 ? -16.588 -5.299 32.783 1.00 95.06 349 LEU A CA 1
ATOM 2802 C C . LEU A 1 349 ? -17.969 -4.672 33.027 1.00 95.06 349 LEU A C 1
ATOM 2804 O O . LEU A 1 349 ? -18.375 -4.512 34.180 1.00 95.06 349 LEU A O 1
ATOM 2808 N N . LEU A 1 350 ? -18.683 -4.331 31.947 1.00 94.06 350 LEU A N 1
ATOM 2809 C CA . LEU A 1 350 ? -20.060 -3.837 31.963 1.00 94.06 350 LEU A CA 1
ATOM 2810 C C . LEU A 1 350 ? -20.705 -3.959 30.565 1.00 94.06 350 LEU A C 1
ATOM 2812 O O . LEU A 1 350 ? -20.047 -3.601 29.601 1.00 94.06 350 LEU A O 1
ATOM 2816 N N . PRO A 1 351 ? -21.985 -4.343 30.421 1.00 94.12 351 PRO A N 1
ATOM 2817 C CA . PRO A 1 351 ? -22.728 -5.193 31.341 1.00 94.12 351 PRO A CA 1
ATOM 2818 C C . PRO A 1 351 ? -22.178 -6.622 31.331 1.00 94.12 351 PRO A C 1
ATOM 2820 O O . PRO A 1 351 ? -21.618 -7.082 30.341 1.00 94.12 351 PRO A O 1
ATOM 2823 N N . ASN A 1 352 ? -22.438 -7.365 32.398 1.00 94.38 352 ASN A N 1
ATOM 2824 C CA . ASN A 1 352 ? -22.245 -8.811 32.432 1.00 94.38 352 ASN A CA 1
ATOM 2825 C C . ASN A 1 352 ? -23.335 -9.491 33.279 1.00 94.38 352 ASN A C 1
ATOM 2827 O O . ASN A 1 352 ? -24.212 -8.829 33.837 1.00 94.38 352 ASN A O 1
ATOM 2831 N N . SER A 1 353 ? -23.290 -10.818 33.381 1.00 92.56 353 SER A N 1
ATOM 2832 C CA . SER A 1 353 ? -24.271 -11.630 34.112 1.00 92.56 353 SER A CA 1
ATOM 2833 C C . SER A 1 353 ? -24.380 -11.299 35.605 1.00 92.56 353 SER A C 1
ATOM 2835 O O . SER A 1 353 ? -25.424 -11.541 36.205 1.00 92.56 353 SER A O 1
ATOM 2837 N N . GLU A 1 354 ? -23.319 -10.762 36.210 1.00 91.75 354 GLU A N 1
ATOM 2838 C CA . GLU A 1 354 ? -23.283 -10.336 37.617 1.00 91.75 354 GLU A CA 1
ATOM 2839 C C . GLU A 1 354 ? -23.599 -8.839 37.784 1.00 91.75 354 GLU A C 1
ATOM 2841 O O . GLU A 1 354 ? -24.057 -8.410 38.844 1.00 91.75 354 GLU A O 1
ATOM 2846 N N . ARG A 1 355 ? -23.395 -8.049 36.726 1.00 90.81 355 ARG A N 1
ATOM 2847 C CA . ARG A 1 355 ? -23.597 -6.601 36.669 1.00 90.81 355 ARG A CA 1
ATOM 2848 C C . ARG A 1 355 ? -24.315 -6.197 35.369 1.00 90.81 355 ARG A C 1
ATOM 2850 O O . ARG A 1 355 ? -23.674 -5.721 34.430 1.00 90.81 355 ARG A O 1
ATOM 2857 N N . PRO A 1 356 ? -25.644 -6.383 35.277 1.00 89.50 356 PRO A N 1
ATOM 2858 C CA . PRO A 1 356 ? -26.398 -6.126 34.048 1.00 89.50 356 PRO A CA 1
ATOM 2859 C C . PRO A 1 356 ? -26.738 -4.641 33.822 1.00 89.50 356 PRO A C 1
ATOM 2861 O O . PRO A 1 356 ? -27.329 -4.293 32.805 1.00 89.50 356 PRO A O 1
ATOM 2864 N N . ASP A 1 357 ? -26.420 -3.756 34.767 1.00 88.56 357 ASP A N 1
ATOM 2865 C CA . ASP A 1 357 ? -26.832 -2.352 34.789 1.00 88.56 357 ASP A CA 1
ATOM 2866 C C . ASP A 1 357 ? -25.997 -1.448 33.871 1.00 88.56 357 ASP A C 1
ATOM 2868 O O . ASP A 1 357 ? -25.243 -0.597 34.332 1.00 88.56 357 ASP A O 1
ATOM 2872 N N . ASN A 1 358 ? -26.170 -1.597 32.557 1.00 87.12 358 ASN A N 1
ATOM 2873 C CA . ASN A 1 358 ? -25.576 -0.714 31.546 1.00 87.12 358 ASN A CA 1
ATOM 2874 C C . ASN A 1 358 ? -26.512 0.389 31.019 1.00 87.12 358 ASN A C 1
ATOM 2876 O O . ASN A 1 358 ? -26.110 1.151 30.142 1.00 87.12 358 ASN A O 1
ATOM 2880 N N . GLY A 1 359 ? -27.763 0.428 31.488 1.00 65.56 359 GLY A N 1
ATOM 2881 C CA . GLY A 1 359 ? -28.875 1.100 30.807 1.00 65.56 359 GLY A CA 1
ATOM 2882 C C . GLY A 1 359 ? -29.250 2.514 31.255 1.00 65.56 359 GLY A C 1
ATOM 2883 O O . GLY A 1 359 ? -30.302 2.983 30.840 1.00 65.56 359 GLY A O 1
ATOM 2884 N N . GLU A 1 360 ? -28.457 3.206 32.080 1.00 58.31 360 GLU A N 1
ATOM 2885 C CA . GLU A 1 360 ? -28.844 4.531 32.608 1.00 58.31 360 GLU A CA 1
ATOM 2886 C C . GLU A 1 360 ? -27.665 5.498 32.810 1.00 58.31 360 GLU A C 1
ATOM 2888 O O . GLU A 1 360 ? -27.510 6.097 33.873 1.00 58.31 360 GLU A O 1
ATOM 2893 N N . ALA A 1 361 ? -26.823 5.711 31.801 1.00 59.88 361 ALA A N 1
ATOM 2894 C CA . ALA A 1 361 ? -25.786 6.737 31.898 1.00 59.88 361 ALA A CA 1
ATOM 2895 C C . ALA A 1 361 ? -26.231 8.074 31.273 1.00 59.88 361 ALA A C 1
ATOM 2897 O O . ALA A 1 361 ? -25.541 8.647 30.447 1.00 59.88 361 ALA A O 1
ATOM 2898 N N . GLY A 1 362 ? -27.346 8.653 31.744 1.00 65.19 362 GLY A N 1
ATOM 2899 C CA . GLY A 1 362 ? -27.735 10.045 31.422 1.00 65.19 362 GLY A CA 1
ATOM 2900 C C . GLY A 1 362 ? -26.727 11.112 31.898 1.00 65.19 362 GLY A C 1
ATOM 2901 O O . GLY A 1 362 ? -26.949 12.314 31.741 1.00 65.19 362 GLY A O 1
ATOM 2902 N N . SER A 1 363 ? -25.625 10.672 32.504 1.00 78.81 363 SER A N 1
ATOM 2903 C CA . SER A 1 363 ? -24.441 11.442 32.841 1.00 78.81 363 SER A CA 1
ATOM 2904 C C . SER A 1 363 ? -23.463 11.518 31.665 1.00 78.81 363 SER A C 1
ATOM 2906 O O . SER A 1 363 ? -23.369 10.639 30.814 1.00 78.81 363 SER A O 1
ATOM 2908 N N . ALA A 1 364 ? -22.646 12.566 31.662 1.00 82.06 364 ALA A N 1
ATOM 2909 C CA . ALA A 1 364 ? -21.534 12.734 30.727 1.00 82.06 364 ALA A CA 1
ATOM 2910 C C . ALA A 1 364 ? -20.325 11.817 31.040 1.00 82.06 364 ALA A C 1
ATOM 2912 O O . ALA A 1 364 ? -19.226 12.048 30.547 1.00 82.06 364 ALA A O 1
ATOM 2913 N N . GLY A 1 365 ? -20.486 10.811 31.905 1.00 88.75 365 GLY A N 1
ATOM 2914 C CA . GLY A 1 365 ? -19.403 9.928 32.323 1.00 88.75 365 GLY A CA 1
ATOM 2915 C C . GLY A 1 365 ? -19.824 8.867 33.336 1.00 88.75 365 GLY A C 1
ATOM 2916 O O . GLY A 1 365 ? -20.885 8.968 33.958 1.00 88.75 365 GLY A O 1
ATOM 2917 N N . LEU A 1 366 ? -18.980 7.851 33.486 1.00 92.00 366 LEU A N 1
ATOM 2918 C CA . LEU A 1 366 ? -19.173 6.674 34.331 1.00 92.00 366 LEU A CA 1
ATOM 2919 C C . LEU A 1 366 ? -17.810 6.186 34.838 1.00 92.00 366 LEU A C 1
ATOM 2921 O O . LEU A 1 366 ? -16.860 6.122 34.068 1.00 92.00 366 LEU A O 1
ATOM 2925 N N . THR A 1 367 ? -17.720 5.784 36.104 1.00 93.56 367 THR A N 1
ATOM 2926 C CA . THR A 1 367 ? -16.527 5.122 36.653 1.00 93.56 367 THR A CA 1
ATOM 2927 C C . THR A 1 367 ? -16.903 3.732 37.140 1.00 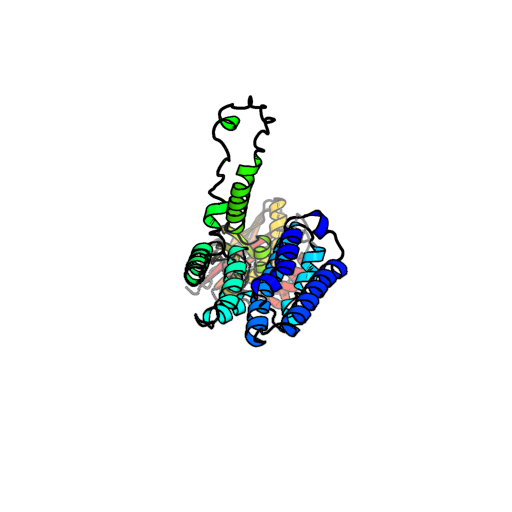93.56 367 THR A C 1
ATOM 2929 O O . THR A 1 367 ? -17.866 3.594 37.895 1.00 93.56 367 THR A O 1
ATOM 2932 N N . ILE A 1 368 ? -16.127 2.720 36.748 1.00 94.12 368 ILE A N 1
ATOM 2933 C CA . ILE A 1 368 ? -16.291 1.338 37.211 1.00 94.12 368 ILE A CA 1
ATOM 2934 C C . ILE A 1 368 ? -15.008 0.793 37.851 1.00 94.12 368 ILE A C 1
ATOM 2936 O O . ILE A 1 368 ? -13.907 1.258 37.560 1.00 94.12 368 ILE A O 1
ATOM 2940 N N . GLY A 1 369 ? -15.144 -0.205 38.724 1.00 92.94 369 GLY A N 1
ATOM 2941 C CA . GLY A 1 369 ? -14.037 -0.886 39.402 1.00 92.94 369 GLY A CA 1
ATOM 2942 C C . GLY A 1 369 ? -13.488 -0.154 40.631 1.00 92.94 369 GLY A C 1
ATOM 2943 O O . GLY A 1 369 ? -12.597 -0.672 41.304 1.00 92.94 369 GLY A O 1
ATOM 2944 N N . ALA A 1 370 ? -14.007 1.037 40.946 1.00 93.81 370 ALA A N 1
ATOM 2945 C CA . ALA A 1 370 ? -13.590 1.818 42.107 1.00 93.81 370 ALA A CA 1
ATOM 2946 C C . ALA A 1 370 ? -14.021 1.161 43.438 1.00 93.81 370 ALA A C 1
ATOM 2948 O O . ALA A 1 370 ? -15.006 0.417 43.477 1.00 93.81 370 ALA A O 1
ATOM 2949 N N . PRO A 1 371 ? -13.339 1.454 44.563 1.00 92.88 371 PRO A N 1
ATOM 2950 C CA . PRO A 1 371 ? -13.793 1.009 45.876 1.00 92.88 371 PRO A CA 1
ATOM 2951 C C . PRO A 1 371 ? -15.241 1.448 46.150 1.00 92.88 371 PRO A C 1
ATOM 2953 O O . PRO A 1 371 ? -15.555 2.635 46.093 1.00 92.88 371 PRO A O 1
ATOM 2956 N N . GLY A 1 372 ? -16.114 0.486 46.460 1.00 88.25 372 GLY A N 1
ATOM 2957 C CA . GLY A 1 372 ? -17.548 0.720 46.683 1.00 88.25 372 GLY A CA 1
ATOM 2958 C C . GLY A 1 372 ? -18.438 0.523 45.450 1.00 88.25 372 GLY A C 1
ATOM 2959 O O . GLY A 1 372 ? -19.658 0.578 45.581 1.00 88.25 372 GLY A O 1
ATOM 2960 N N . ASP A 1 373 ? -17.854 0.250 44.283 1.00 90.19 373 ASP A N 1
ATOM 2961 C CA . ASP A 1 373 ? -18.595 -0.176 43.098 1.00 90.19 373 ASP A CA 1
ATOM 2962 C C . ASP A 1 373 ? -19.116 -1.622 43.240 1.00 90.19 373 ASP A C 1
ATOM 2964 O O . ASP A 1 373 ? -18.591 -2.411 44.034 1.00 90.19 373 ASP A O 1
ATOM 2968 N N . LYS A 1 374 ? -20.144 -1.983 42.459 1.00 89.44 374 LYS A N 1
ATOM 2969 C CA . LYS A 1 374 ? -20.802 -3.306 42.498 1.00 89.44 374 LYS A CA 1
ATOM 2970 C C . LYS A 1 374 ? -19.852 -4.457 42.175 1.00 89.44 374 LYS A C 1
ATOM 2972 O O . LYS A 1 374 ? -20.051 -5.566 42.661 1.00 89.44 374 LYS A O 1
ATOM 2977 N N . GLN A 1 375 ? -18.836 -4.190 41.359 1.00 91.19 375 GLN A N 1
ATOM 2978 C CA . GLN A 1 375 ? -17.824 -5.160 40.966 1.00 91.19 375 GLN A CA 1
ATOM 2979 C C . GLN A 1 375 ? -16.462 -4.471 40.909 1.00 91.19 375 GLN A C 1
ATOM 2981 O O . GLN A 1 375 ? -16.348 -3.345 40.426 1.00 91.19 375 GLN A O 1
ATOM 2986 N N . GLN A 1 376 ? -15.437 -5.144 41.427 1.00 93.19 376 GLN A N 1
ATOM 2987 C CA . GLN A 1 376 ? -14.060 -4.656 41.460 1.00 93.19 376 GLN A CA 1
ATOM 2988 C C . GLN A 1 376 ? -13.160 -5.662 40.757 1.00 93.19 376 GLN A C 1
ATOM 2990 O O . GLN A 1 376 ? -13.270 -6.869 40.975 1.00 93.19 376 GLN A O 1
ATOM 2995 N N . TRP A 1 377 ? -12.251 -5.150 39.936 1.00 92.06 377 TRP A N 1
ATOM 2996 C CA . TRP A 1 377 ? -11.391 -5.953 39.081 1.00 92.06 377 TRP A CA 1
ATOM 2997 C C . TRP A 1 377 ? -9.949 -5.815 39.522 1.00 92.06 377 TRP A C 1
ATOM 2999 O O . TRP A 1 377 ? -9.503 -4.729 39.885 1.00 92.06 377 TRP A O 1
ATOM 3009 N N . THR A 1 378 ? -9.215 -6.921 39.482 1.00 93.94 378 THR A N 1
ATOM 3010 C CA . THR A 1 378 ? -7.788 -6.940 39.803 1.00 93.94 378 THR A CA 1
ATOM 3011 C C . THR A 1 378 ? -7.032 -7.667 38.710 1.00 93.94 378 THR A C 1
ATOM 3013 O O . THR A 1 378 ? -7.519 -8.673 38.191 1.00 93.94 378 THR A O 1
ATOM 3016 N N . ILE A 1 379 ? -5.840 -7.175 38.382 1.00 94.56 379 ILE A N 1
ATOM 3017 C CA . ILE A 1 379 ? -5.004 -7.773 37.343 1.00 94.56 379 ILE A CA 1
ATOM 3018 C C . ILE A 1 379 ? -4.505 -9.150 37.771 1.00 94.56 379 ILE A C 1
ATOM 3020 O O . ILE A 1 379 ? -4.085 -9.364 38.914 1.00 94.56 379 ILE A O 1
ATOM 3024 N N . ARG A 1 380 ? -4.568 -10.101 36.839 1.00 93.50 380 ARG A N 1
ATOM 3025 C CA . ARG A 1 380 ? -4.156 -11.496 37.012 1.00 93.50 380 ARG A CA 1
ATOM 3026 C C . ARG A 1 380 ? -3.368 -11.962 35.795 1.00 93.50 380 ARG A C 1
ATOM 3028 O O . ARG A 1 380 ? -3.417 -11.334 34.751 1.00 93.50 380 ARG A O 1
ATOM 3035 N N . SER A 1 381 ? -2.653 -13.073 35.954 1.00 91.69 381 SER A N 1
ATOM 3036 C CA . SER A 1 381 ? -1.978 -13.746 34.845 1.00 91.69 381 SER A CA 1
ATOM 3037 C C . SER A 1 381 ? -2.984 -14.275 33.808 1.00 91.69 381 SER A C 1
ATOM 3039 O O . SER A 1 381 ? -4.058 -14.723 34.224 1.00 91.69 381 SER A O 1
ATOM 3041 N N . PRO A 1 382 ? -2.601 -14.379 32.523 1.00 94.19 382 PRO A N 1
ATOM 3042 C CA . PRO A 1 382 ? -1.285 -14.042 31.973 1.00 94.19 382 PRO A CA 1
ATOM 3043 C C . PRO A 1 382 ? -1.071 -12.534 31.827 1.00 94.19 382 PRO A C 1
ATOM 3045 O O . PRO A 1 382 ? -2.023 -11.769 31.773 1.00 94.19 382 PRO A O 1
ATOM 3048 N N . PHE A 1 383 ? 0.197 -12.131 31.795 1.00 93.75 383 PHE A N 1
ATOM 3049 C CA . PHE A 1 383 ? 0.598 -10.731 31.702 1.00 93.75 383 PHE A CA 1
ATOM 3050 C C . PHE A 1 383 ? 1.043 -10.383 30.284 1.00 93.75 383 PHE A C 1
ATOM 3052 O O . PHE A 1 383 ? 1.623 -11.226 29.594 1.00 93.75 383 PHE A O 1
ATOM 3059 N N . GLY A 1 384 ? 0.819 -9.146 29.859 1.00 93.81 384 GLY A N 1
ATOM 3060 C CA . GLY A 1 384 ? 1.251 -8.667 28.553 1.00 93.81 384 GLY A CA 1
ATOM 3061 C C . GLY A 1 384 ? 0.473 -7.441 28.107 1.00 93.81 384 GLY A C 1
ATOM 3062 O O . GLY A 1 384 ? -0.067 -6.703 28.922 1.00 93.81 384 GLY A O 1
ATOM 3063 N N . ARG A 1 385 ? 0.424 -7.210 26.794 1.00 94.56 385 ARG A N 1
ATOM 3064 C CA . ARG A 1 385 ? -0.429 -6.160 26.232 1.00 94.56 385 ARG A CA 1
ATOM 3065 C C . ARG A 1 385 ? -1.893 -6.571 26.354 1.00 94.56 385 ARG A C 1
ATOM 3067 O O . ARG A 1 385 ? -2.251 -7.692 26.008 1.00 94.56 385 ARG A O 1
ATOM 3074 N N . GLU A 1 386 ? -2.708 -5.631 26.793 1.00 95.50 386 GLU A N 1
ATOM 3075 C CA . GLU A 1 386 ? -4.139 -5.773 27.035 1.00 95.50 386 GLU A CA 1
ATOM 3076 C C . GLU A 1 386 ? -4.856 -4.555 26.460 1.00 95.50 386 GLU A C 1
ATOM 3078 O O . GLU A 1 386 ? -4.227 -3.562 26.079 1.00 95.50 386 GLU A O 1
ATOM 3083 N N . MET A 1 387 ? -6.178 -4.619 26.378 1.00 97.06 387 MET A N 1
ATOM 3084 C CA . MET A 1 387 ? -6.961 -3.528 25.817 1.00 97.06 387 MET A CA 1
ATOM 3085 C C . MET A 1 387 ? -8.302 -3.419 26.515 1.00 97.06 387 MET A C 1
ATOM 3087 O O . MET A 1 387 ? -9.012 -4.409 26.672 1.00 97.06 387 MET A O 1
ATOM 3091 N N . VAL A 1 388 ? -8.662 -2.195 26.881 1.00 97.69 388 VAL A N 1
ATOM 3092 C CA . VAL A 1 388 ? -9.987 -1.868 27.392 1.00 97.69 388 VAL A CA 1
ATOM 3093 C C . VAL A 1 388 ? -10.723 -1.107 26.298 1.00 97.69 388 VAL A C 1
ATOM 3095 O O . VAL A 1 388 ? -10.193 -0.144 25.740 1.00 97.69 388 VAL A O 1
ATOM 3098 N N . THR A 1 389 ? -11.940 -1.524 25.981 1.00 97.75 389 THR A N 1
ATOM 3099 C CA . THR A 1 389 ? -12.798 -0.837 25.015 1.00 97.75 389 THR A CA 1
ATOM 3100 C C . THR A 1 389 ? -14.009 -0.261 25.713 1.00 97.75 389 THR A C 1
ATOM 3102 O O . THR A 1 389 ? -14.482 -0.817 26.699 1.00 97.75 389 THR A O 1
ATOM 3105 N N . VAL A 1 390 ? -14.536 0.833 25.178 1.00 96.25 390 VAL A N 1
ATOM 3106 C CA . VAL A 1 390 ? -15.829 1.379 25.568 1.00 96.25 390 VAL A CA 1
ATOM 3107 C C . VAL A 1 390 ? -16.695 1.590 24.338 1.00 96.25 390 VAL A C 1
ATOM 3109 O O . VAL A 1 390 ? -16.231 2.049 23.295 1.00 96.25 390 VAL A O 1
ATOM 3112 N N . LEU A 1 391 ? -17.976 1.293 24.483 1.00 95.19 391 LEU A N 1
ATOM 3113 C CA . LEU A 1 391 ? -19.007 1.620 23.521 1.00 95.19 391 LEU A CA 1
ATOM 3114 C C . LEU A 1 391 ? -20.177 2.286 24.242 1.00 95.19 391 LEU A C 1
ATOM 3116 O O . LEU A 1 391 ? -20.573 1.845 25.316 1.00 95.19 391 LEU A O 1
ATOM 3120 N N . SER A 1 392 ? -20.763 3.309 23.634 1.00 94.00 392 SER A N 1
ATOM 3121 C CA . SER A 1 392 ? -22.068 3.852 24.001 1.00 94.00 392 SER A CA 1
ATOM 3122 C C . SER A 1 392 ? -22.997 3.689 22.807 1.00 94.00 392 SER A C 1
ATOM 3124 O O . SER A 1 392 ? -22.715 4.243 21.749 1.00 94.00 392 SER A O 1
ATOM 3126 N N . SER A 1 393 ? -24.087 2.941 22.970 1.00 92.69 393 SER A N 1
ATOM 3127 C CA . SER A 1 393 ? -25.079 2.701 21.913 1.00 92.69 393 SER A CA 1
ATOM 3128 C C . SER A 1 393 ? -26.453 3.236 22.318 1.00 92.69 393 SER A C 1
ATOM 3130 O O . SER A 1 393 ? -26.850 3.026 23.467 1.00 92.69 393 SER A O 1
ATOM 3132 N N . PRO A 1 394 ? -27.221 3.876 21.414 1.00 90.31 394 PRO A N 1
ATOM 3133 C CA . PRO A 1 394 ? -28.547 4.418 21.727 1.00 90.31 394 PRO A CA 1
ATOM 3134 C C . PRO A 1 394 ? -29.585 3.335 22.059 1.00 90.31 394 PRO A C 1
ATOM 3136 O O . PRO A 1 394 ? -30.616 3.626 22.668 1.00 90.31 394 PRO A O 1
ATOM 3139 N N . LYS A 1 395 ? -29.316 2.074 21.702 1.00 90.50 395 LYS A N 1
ATOM 3140 C CA . LYS A 1 395 ? -30.162 0.914 22.003 1.00 90.50 395 LYS A CA 1
ATOM 3141 C C . LYS A 1 395 ? -29.329 -0.260 22.536 1.00 90.50 395 LYS A C 1
ATOM 3143 O O . LYS A 1 395 ? -28.118 -0.307 22.312 1.00 90.50 395 LYS A O 1
ATOM 3148 N N . PRO A 1 396 ? -29.946 -1.237 23.220 1.00 91.56 396 PRO A N 1
ATOM 3149 C CA . PRO A 1 396 ? -29.237 -2.439 23.637 1.00 91.56 396 PRO A CA 1
ATOM 3150 C C . PRO A 1 396 ? -28.651 -3.184 22.427 1.00 91.56 396 PRO A C 1
ATOM 3152 O O . PRO A 1 396 ? -29.375 -3.461 21.473 1.00 91.56 396 PRO A O 1
ATOM 3155 N N . LEU A 1 397 ? -27.356 -3.517 22.473 1.00 91.50 397 LEU A N 1
ATOM 3156 C CA . LEU A 1 397 ? -26.690 -4.316 21.438 1.00 91.50 397 LEU A CA 1
ATOM 3157 C C . LEU A 1 397 ? -27.083 -5.790 21.515 1.00 91.50 397 LEU A C 1
ATOM 3159 O O . LEU A 1 397 ? -27.171 -6.474 20.500 1.00 91.50 397 LEU A O 1
ATOM 3163 N N . PHE A 1 398 ? -27.315 -6.276 22.732 1.00 91.75 398 PHE A N 1
ATOM 3164 C CA . PHE A 1 398 ? -27.608 -7.673 23.009 1.00 91.75 398 PHE A CA 1
ATOM 3165 C C . PHE A 1 398 ? -28.914 -7.783 23.791 1.00 91.75 398 PHE A C 1
ATOM 3167 O O . PHE A 1 398 ? -29.223 -6.949 24.643 1.00 91.75 398 PHE A O 1
ATOM 3174 N N . SER A 1 399 ? -29.685 -8.832 23.511 1.00 85.12 399 SER A N 1
ATOM 3175 C CA . SER A 1 399 ? -30.955 -9.111 24.193 1.00 85.12 399 SER A CA 1
ATOM 3176 C C . SER A 1 399 ? -30.776 -9.688 25.601 1.00 85.12 399 SER A C 1
ATOM 3178 O O . SER A 1 399 ? -31.677 -9.568 26.428 1.00 85.12 399 SER A O 1
ATOM 3180 N N . ALA A 1 400 ? -29.623 -10.300 25.880 1.00 84.25 400 ALA A N 1
ATOM 3181 C CA . ALA A 1 400 ? -29.252 -10.849 27.178 1.00 84.25 400 ALA A CA 1
ATOM 3182 C C . ALA A 1 400 ? -27.868 -10.340 27.599 1.00 84.25 400 ALA A C 1
ATOM 3184 O O . ALA A 1 400 ? -27.004 -10.101 26.752 1.00 84.25 400 ALA A O 1
ATOM 3185 N N . ALA A 1 401 ? -27.658 -10.207 28.912 1.00 84.38 401 ALA A N 1
ATOM 3186 C CA . ALA A 1 401 ? -26.345 -9.893 29.462 1.00 84.38 401 ALA A CA 1
ATOM 3187 C C . ALA A 1 401 ? -25.354 -11.017 29.126 1.00 84.38 401 ALA A C 1
ATOM 3189 O O . ALA A 1 401 ? -25.674 -12.202 29.263 1.00 84.38 401 ALA A O 1
ATOM 3190 N N . ARG A 1 402 ? -24.157 -10.631 28.682 1.00 92.81 402 ARG A N 1
ATOM 3191 C CA . ARG A 1 402 ? -23.061 -11.558 28.393 1.00 92.81 402 ARG A CA 1
ATOM 3192 C C . ARG A 1 402 ? -22.528 -12.170 29.700 1.00 92.81 402 ARG A C 1
ATOM 3194 O O . ARG A 1 402 ? -22.695 -11.556 30.759 1.00 92.81 402 ARG A O 1
ATOM 3201 N N . PRO A 1 403 ? -21.929 -13.373 29.684 1.00 95.25 403 PRO A N 1
ATOM 3202 C CA . PRO A 1 403 ? -21.208 -13.891 30.849 1.00 95.25 403 PRO A CA 1
ATOM 3203 C C . PRO A 1 403 ? -20.093 -12.926 31.285 1.00 95.25 403 PRO A C 1
ATOM 3205 O O . PRO A 1 403 ? -19.734 -12.006 30.563 1.00 95.25 403 PRO A O 1
ATOM 3208 N N . VAL A 1 404 ? -19.518 -13.124 32.472 1.00 94.50 404 VAL A N 1
ATOM 3209 C CA . VAL A 1 404 ? -18.379 -12.302 32.932 1.00 94.50 404 VAL A CA 1
ATOM 3210 C C . VAL A 1 404 ? -17.171 -12.413 31.994 1.00 94.50 404 VAL A C 1
ATOM 3212 O O . VAL A 1 404 ? -16.454 -11.436 31.797 1.00 94.50 404 VAL A O 1
ATOM 3215 N N . SER A 1 405 ? -16.951 -13.586 31.402 1.00 94.88 405 SER A N 1
ATOM 3216 C CA . SER A 1 405 ? -15.913 -13.810 30.401 1.00 94.88 405 SER A CA 1
ATOM 3217 C C . SER A 1 405 ? -16.349 -14.875 29.399 1.00 94.88 405 SER A C 1
ATOM 3219 O O . SER A 1 405 ? -17.063 -15.813 29.761 1.00 94.88 405 SER A O 1
ATOM 3221 N N . GLU A 1 406 ? -15.924 -14.715 28.150 1.00 95.56 406 GLU A N 1
ATOM 3222 C CA . GLU A 1 406 ? -16.170 -15.632 27.035 1.00 95.56 406 GLU A CA 1
ATOM 3223 C C . GLU A 1 406 ? -15.044 -15.548 25.992 1.00 95.56 406 GLU A C 1
ATOM 3225 O O . GLU A 1 406 ? -14.150 -14.703 26.089 1.00 95.56 406 GLU A O 1
ATOM 3230 N N . SER A 1 407 ? -15.078 -16.432 24.989 1.00 96.50 407 SER A N 1
ATOM 3231 C CA . SER A 1 407 ? -14.064 -16.464 23.934 1.00 96.50 407 SER A CA 1
ATOM 3232 C C . SER A 1 407 ? -14.207 -15.288 22.966 1.00 96.50 407 SER A C 1
ATOM 3234 O O . SER A 1 407 ? -15.296 -14.998 22.468 1.00 96.50 407 SER A O 1
ATOM 3236 N N . ASN A 1 408 ? -13.076 -14.698 22.573 1.00 93.94 408 ASN A N 1
ATOM 3237 C CA . ASN A 1 408 ? -13.018 -13.669 21.531 1.00 93.94 408 ASN A CA 1
ATOM 3238 C C . ASN A 1 408 ? -13.614 -14.150 20.199 1.00 93.94 408 ASN A C 1
ATOM 3240 O O . ASN A 1 408 ? -14.265 -13.380 19.496 1.00 93.94 408 ASN A O 1
ATOM 3244 N N . SER A 1 409 ? -13.422 -15.432 19.871 1.00 93.06 409 SER A N 1
ATOM 3245 C CA . SER A 1 409 ? -13.914 -16.029 18.623 1.00 93.06 409 SER A CA 1
ATOM 3246 C C . SER A 1 409 ? -15.441 -16.157 18.569 1.00 93.06 409 SER A C 1
ATOM 3248 O O . SER A 1 409 ? -16.015 -16.180 17.482 1.00 93.06 409 SER A O 1
ATOM 3250 N N . GLU A 1 410 ? -16.097 -16.195 19.731 1.00 94.50 410 GLU A N 1
ATOM 3251 C CA . GLU A 1 410 ? -17.556 -16.231 19.859 1.00 94.50 410 GLU A CA 1
ATOM 3252 C C . GLU A 1 410 ? -18.137 -14.815 19.954 1.00 94.50 410 GLU A C 1
ATOM 3254 O O . GLU A 1 410 ? -19.143 -14.514 19.310 1.00 94.50 410 GLU A O 1
ATOM 3259 N N . TYR A 1 411 ? -17.483 -13.926 20.709 1.00 95.38 411 TYR A N 1
ATOM 3260 C CA . TYR A 1 411 ? -17.976 -12.572 20.952 1.00 95.38 411 TYR A CA 1
ATOM 3261 C C . TYR A 1 411 ? -17.816 -11.638 19.747 1.00 95.38 411 TYR A C 1
ATOM 3263 O O . TYR A 1 411 ? -18.756 -10.926 19.388 1.00 95.38 411 TYR A O 1
ATOM 3271 N N . LEU A 1 412 ? -16.650 -11.629 19.091 1.00 94.62 412 LEU A N 1
ATOM 3272 C CA . LEU A 1 412 ? -16.348 -10.636 18.054 1.00 94.62 412 LEU A CA 1
ATOM 3273 C C . LEU A 1 412 ? -17.292 -10.674 16.847 1.00 94.62 412 LEU A C 1
ATOM 3275 O O . LEU A 1 412 ? -17.706 -9.599 16.404 1.00 94.62 412 LEU A O 1
ATOM 3279 N N . PRO A 1 413 ? -17.689 -11.848 16.318 1.00 95.19 413 PRO A N 1
ATOM 3280 C CA . PRO A 1 413 ? -18.686 -11.908 15.254 1.00 95.19 413 PRO A CA 1
ATOM 3281 C C . PRO A 1 413 ? -20.030 -11.296 15.669 1.00 95.19 413 PRO A C 1
ATOM 3283 O O . PRO A 1 413 ? -20.629 -10.564 14.884 1.00 95.19 413 PRO A O 1
ATOM 3286 N N . LEU A 1 414 ? -20.470 -11.538 16.910 1.00 94.75 414 LEU A N 1
ATOM 3287 C CA . LEU A 1 414 ? -21.725 -11.003 17.445 1.00 94.75 414 LEU A CA 1
ATOM 3288 C C . LEU A 1 414 ? -21.656 -9.487 17.637 1.00 94.75 414 LEU A C 1
ATOM 3290 O O . LEU A 1 414 ? -22.594 -8.780 17.277 1.00 94.75 414 LEU A O 1
ATOM 3294 N N . LEU A 1 415 ? -20.542 -8.978 18.171 1.00 95.31 415 LEU A N 1
ATOM 3295 C CA . LEU A 1 415 ? -20.318 -7.540 18.309 1.00 95.31 415 LEU A CA 1
ATOM 3296 C C . LEU A 1 415 ? -20.306 -6.859 16.934 1.00 95.31 415 LEU A C 1
ATOM 3298 O O . LEU A 1 415 ? -20.960 -5.836 16.743 1.00 95.31 415 LEU A O 1
ATOM 3302 N N . LYS A 1 416 ? -19.617 -7.451 15.953 1.00 94.56 416 LYS A N 1
ATOM 3303 C CA . LYS A 1 416 ? -19.581 -6.946 14.577 1.00 94.56 416 LYS A CA 1
ATOM 3304 C C . LYS A 1 416 ? -20.974 -6.898 13.949 1.00 94.56 416 LYS A C 1
ATOM 3306 O O . LYS A 1 416 ? -21.313 -5.901 13.318 1.00 94.56 416 LYS A O 1
ATOM 3311 N N . GLU A 1 417 ? -21.778 -7.944 14.128 1.00 93.69 417 GLU A N 1
ATOM 3312 C CA . GLU A 1 417 ? -23.160 -7.989 13.639 1.00 93.69 417 GLU A CA 1
ATOM 3313 C C . GLU A 1 417 ? -24.037 -6.925 14.315 1.00 93.69 417 GLU A C 1
ATOM 3315 O O . GLU A 1 417 ? -24.745 -6.189 13.626 1.00 93.69 417 GLU A O 1
ATOM 3320 N N . ALA A 1 418 ? -23.935 -6.784 15.640 1.00 93.00 418 ALA A N 1
ATOM 3321 C CA . ALA A 1 418 ? -24.700 -5.802 16.403 1.00 93.00 418 ALA A CA 1
ATOM 3322 C C . ALA A 1 418 ? -24.379 -4.355 15.992 1.00 93.00 418 ALA A C 1
ATOM 3324 O O . ALA A 1 418 ? -25.275 -3.517 15.945 1.00 93.00 418 ALA A O 1
ATOM 3325 N N . LEU A 1 419 ? -23.118 -4.061 15.660 1.00 92.94 419 LEU A N 1
ATOM 3326 C CA . LEU A 1 419 ? -22.688 -2.726 15.235 1.00 92.94 419 LEU A CA 1
ATOM 3327 C C . LEU A 1 419 ? -22.968 -2.437 13.756 1.00 92.94 419 LEU A C 1
ATOM 3329 O O . LEU A 1 419 ? -23.146 -1.279 13.386 1.00 92.94 419 LEU A O 1
ATOM 3333 N N . ALA A 1 420 ? -23.028 -3.458 12.896 1.00 87.75 420 ALA A N 1
ATOM 3334 C CA . ALA A 1 420 ? -23.203 -3.270 11.455 1.00 87.75 420 ALA A CA 1
ATOM 3335 C C . ALA A 1 420 ? -24.516 -2.554 11.091 1.00 87.75 420 ALA A C 1
ATOM 3337 O O . ALA A 1 420 ? -24.549 -1.797 10.121 1.00 87.75 420 ALA A O 1
ATOM 3338 N N . ALA A 1 421 ? -25.583 -2.772 11.866 1.00 77.56 421 ALA A N 1
ATOM 3339 C CA . ALA A 1 421 ? -26.887 -2.156 11.624 1.00 77.56 421 ALA A CA 1
ATOM 3340 C C . ALA A 1 421 ? -26.908 -0.641 11.903 1.00 77.56 421 ALA A C 1
ATOM 3342 O O . ALA A 1 421 ? -27.681 0.077 11.271 1.00 77.56 421 ALA A O 1
ATOM 3343 N N . ASP A 1 422 ? -26.053 -0.160 12.810 1.00 82.25 422 ASP A N 1
ATOM 3344 C CA . ASP A 1 422 ? -26.098 1.208 13.347 1.00 82.25 422 ASP A CA 1
ATOM 3345 C C . ASP A 1 422 ? -24.764 1.950 13.216 1.00 82.25 422 ASP A C 1
ATOM 3347 O O . ASP A 1 422 ? -24.575 2.998 13.821 1.00 82.25 422 ASP A O 1
ATOM 3351 N N . ALA A 1 423 ? -23.830 1.448 12.404 1.00 75.50 423 ALA A N 1
ATOM 3352 C CA . ALA A 1 423 ? -22.483 2.008 12.266 1.00 75.50 423 ALA A CA 1
ATOM 3353 C C . ALA A 1 423 ? -22.443 3.495 11.844 1.00 75.50 423 ALA A C 1
ATOM 3355 O O . ALA A 1 423 ? -21.409 4.141 11.995 1.00 75.50 423 ALA A O 1
ATOM 3356 N N . ALA A 1 424 ? -23.544 4.024 11.298 1.00 78.56 424 ALA A N 1
ATOM 3357 C CA . ALA A 1 424 ? -23.702 5.422 10.892 1.00 78.56 424 ALA A CA 1
ATOM 3358 C C . ALA A 1 424 ? -24.567 6.258 11.859 1.00 78.56 424 ALA A C 1
ATOM 3360 O O . ALA A 1 424 ? -24.865 7.415 11.560 1.00 78.56 424 ALA A O 1
ATOM 3361 N N . ASP A 1 425 ? -25.009 5.686 12.980 1.00 86.38 425 ASP A N 1
ATOM 3362 C CA . ASP A 1 425 ? -25.789 6.402 13.985 1.00 86.38 425 ASP A CA 1
ATOM 3363 C C . ASP A 1 425 ? -24.883 7.409 14.729 1.00 86.38 425 ASP A C 1
ATOM 3365 O O . ASP A 1 425 ? -23.868 7.011 15.306 1.00 86.38 425 ASP A O 1
ATOM 3369 N N . PRO A 1 426 ? -25.206 8.718 14.734 1.00 83.88 426 PRO A N 1
ATOM 3370 C CA . PRO A 1 426 ? -24.384 9.746 15.378 1.00 83.88 426 PRO A CA 1
ATOM 3371 C C . PRO A 1 426 ? -24.340 9.651 16.912 1.00 83.88 426 PRO A C 1
ATOM 3373 O O . PRO A 1 426 ? -23.537 10.359 17.536 1.00 83.88 426 PRO A O 1
ATOM 3376 N N . ASP A 1 427 ? -25.206 8.831 17.512 1.00 88.06 427 ASP A N 1
ATOM 3377 C CA . ASP A 1 427 ? -25.261 8.567 18.949 1.00 88.06 427 ASP A CA 1
ATOM 3378 C C . ASP A 1 427 ? -24.651 7.199 19.325 1.00 88.06 427 ASP A C 1
ATOM 3380 O O . ASP A 1 427 ? -24.578 6.852 20.509 1.00 88.06 427 ASP A O 1
ATOM 3384 N N . LEU A 1 428 ? -24.132 6.454 18.339 1.00 92.44 428 LEU A N 1
ATOM 3385 C CA . LEU A 1 428 ? -23.216 5.335 18.549 1.00 92.44 428 LEU A CA 1
ATOM 3386 C C . LEU A 1 428 ? -21.777 5.864 18.627 1.00 92.44 428 LEU A C 1
ATOM 3388 O O . LEU A 1 428 ? -21.260 6.458 17.683 1.00 92.44 428 LEU A O 1
ATOM 3392 N N . ALA A 1 429 ? -21.107 5.626 19.751 1.00 93.25 429 ALA A N 1
ATOM 3393 C CA . ALA A 1 429 ? -19.726 6.041 19.965 1.00 93.25 429 ALA A CA 1
ATOM 3394 C C . ALA A 1 429 ? -18.886 4.885 20.499 1.00 93.25 429 ALA A C 1
ATOM 3396 O O . ALA A 1 429 ? -19.354 4.091 21.313 1.00 93.25 429 ALA A O 1
ATOM 3397 N N . ALA A 1 430 ? -17.634 4.818 20.059 1.00 95.19 430 ALA A N 1
ATOM 3398 C CA . ALA A 1 430 ? -16.677 3.817 20.500 1.00 95.19 430 ALA A CA 1
ATOM 3399 C C . ALA A 1 430 ? -15.333 4.467 20.802 1.00 95.19 430 ALA A C 1
ATOM 3401 O O . ALA A 1 430 ? -14.917 5.392 20.103 1.00 95.19 430 ALA A O 1
ATOM 3402 N N . ASP A 1 431 ? -14.632 3.938 21.793 1.00 95.50 431 ASP A N 1
ATOM 3403 C CA . ASP A 1 431 ? -13.223 4.227 22.000 1.00 95.50 431 ASP A CA 1
ATOM 3404 C C . ASP A 1 431 ? -12.507 3.018 22.612 1.00 95.50 431 ASP A C 1
ATOM 3406 O O . ASP A 1 431 ? -13.130 2.052 23.055 1.00 95.50 431 ASP A O 1
ATOM 3410 N N . PHE A 1 432 ? -11.182 3.032 22.595 1.00 96.25 432 PHE A N 1
ATOM 3411 C CA . PHE A 1 432 ? -10.365 1.968 23.155 1.00 96.25 432 PHE A CA 1
ATOM 3412 C C . PHE A 1 432 ? -9.026 2.512 23.629 1.00 96.25 432 PHE A C 1
ATOM 3414 O O . PHE A 1 432 ? -8.518 3.512 23.124 1.00 96.25 432 PHE A O 1
ATOM 3421 N N . CYS A 1 433 ? -8.438 1.798 24.577 1.00 95.94 433 CYS A N 1
ATOM 3422 C CA . CYS A 1 433 ? -7.199 2.164 25.229 1.00 95.94 433 CYS A CA 1
ATOM 3423 C C . CYS A 1 433 ? -6.388 0.897 25.504 1.00 95.94 433 CYS A C 1
ATOM 3425 O O . CYS A 1 433 ? -6.911 -0.078 26.048 1.00 95.94 433 CYS A O 1
ATOM 3427 N N . PHE A 1 434 ? -5.115 0.899 25.112 1.00 96.88 434 PHE A N 1
ATOM 3428 C CA . PHE A 1 434 ? -4.199 -0.190 25.438 1.00 96.88 434 PHE A CA 1
ATOM 3429 C C . PHE A 1 434 ? -3.642 -0.019 26.849 1.00 96.88 434 PHE A C 1
ATOM 3431 O O . PHE A 1 434 ? -3.417 1.099 27.312 1.00 96.88 434 PHE A O 1
ATOM 3438 N N . THR A 1 435 ? -3.386 -1.139 27.514 1.00 96.31 435 THR A N 1
ATOM 3439 C CA . THR A 1 435 ? -2.663 -1.216 28.787 1.00 96.31 435 THR A CA 1
ATOM 3440 C C . THR A 1 435 ? -1.627 -2.331 28.711 1.00 96.31 435 THR A C 1
ATOM 3442 O O . THR A 1 435 ? -1.621 -3.143 27.779 1.00 96.31 435 THR A O 1
ATOM 3445 N N . VAL A 1 436 ? -0.713 -2.368 29.675 1.00 96.00 436 VAL A N 1
ATOM 3446 C CA . VAL A 1 436 ? 0.256 -3.459 29.802 1.00 96.00 436 VAL A CA 1
ATOM 3447 C C . VAL A 1 436 ? 0.177 -4.010 31.213 1.00 96.00 436 VAL A C 1
ATOM 3449 O O . VAL A 1 436 ? 0.257 -3.244 32.166 1.00 96.00 436 VAL A O 1
ATOM 3452 N N . SER A 1 437 ? 0.064 -5.322 31.366 1.00 95.25 437 SER A N 1
ATOM 3453 C CA . SER A 1 437 ? 0.219 -5.993 32.650 1.00 95.25 437 SER A CA 1
ATOM 3454 C C . SER A 1 437 ? 1.576 -6.689 32.763 1.00 95.25 437 SER A C 1
ATOM 3456 O O . SER A 1 437 ? 2.149 -7.150 31.773 1.00 95.25 437 SER A O 1
ATOM 3458 N N . ALA A 1 438 ? 2.102 -6.761 33.985 1.00 94.75 438 ALA A N 1
ATOM 3459 C CA . ALA A 1 438 ? 3.365 -7.402 34.337 1.00 94.75 438 ALA A CA 1
ATOM 3460 C C . ALA A 1 438 ? 3.258 -8.124 35.692 1.00 94.75 438 ALA A C 1
ATOM 3462 O O . ALA A 1 438 ? 2.376 -7.846 36.507 1.00 94.75 438 ALA A O 1
ATOM 3463 N N . SER A 1 439 ? 4.166 -9.068 35.945 1.00 89.75 439 SER A N 1
ATOM 3464 C CA . SER A 1 439 ? 4.189 -9.812 37.210 1.00 89.75 439 SER A CA 1
ATOM 3465 C C . SER A 1 439 ? 4.684 -8.983 38.397 1.00 89.75 439 SER A C 1
ATOM 3467 O O . SER A 1 439 ? 4.184 -9.188 39.501 1.00 89.75 439 SER A O 1
ATOM 3469 N N . GLU A 1 440 ? 5.644 -8.078 38.169 1.00 77.81 440 GLU A N 1
ATOM 3470 C CA . GLU A 1 440 ? 6.301 -7.220 39.171 1.00 77.81 440 GLU A CA 1
ATOM 3471 C C . GLU A 1 440 ? 6.665 -5.856 38.603 1.00 77.81 440 GLU A C 1
ATOM 3473 O O . GLU A 1 440 ? 6.863 -5.768 37.368 1.00 77.81 440 GLU A O 1
#